Protein AF-W8SJX7-F1 (afdb_monomer)

Solvent-accessible surface area (backbone atoms only — not comparable to full-atom values): 22169 Å² total; per-residue (Å²): 71,55,39,40,29,27,50,56,78,42,84,43,77,44,69,67,68,64,82,43,27,40,39,55,44,33,42,70,76,67,58,48,64,64,54,30,85,78,72,52,66,67,67,39,25,18,26,24,28,29,40,32,47,98,92,46,72,41,37,31,38,23,51,32,32,37,49,69,76,41,50,79,25,23,38,34,44,48,84,43,57,37,46,99,88,64,49,67,37,58,47,58,51,25,29,60,78,42,55,39,57,75,88,51,68,41,43,35,8,45,48,27,36,48,48,37,29,46,72,68,73,54,79,61,54,72,55,60,43,56,22,42,57,71,92,76,69,75,55,59,30,40,53,53,9,50,61,69,25,58,82,51,82,74,61,72,79,79,69,56,57,71,80,78,74,86,85,76,86,88,61,70,62,65,50,63,31,58,34,62,66,56,39,35,56,52,40,69,77,39,76,85,42,48,79,35,61,36,27,69,66,63,30,38,38,40,67,71,60,69,46,87,79,76,55,47,34,40,45,81,57,21,58,78,30,40,50,74,53,70,61,84,57,39,34,32,38,17,38,60,22,24,41,44,59,51,26,63,72,32,35,90,78,39,50,36,54,20,56,48,43,70,33,46,41,22,46,32,48,19,65,37,30,16,53,36,50,56,54,71,64,62,52,64,44,39,63,61,57,23,44,40,57,21,58,65,41,44,82,44,86,85,73,68,67,63,96,87,58,78,88,79,86,69,61,26,40,38,37,71,51,83,82,85,88,83,93,84,82,89,84,87,85,92,71,93,74,78,78,85,77,68,62,58,58,61,49,46,47,76,43,45,98,43,86,61,46,51,71,38,61,30,28,40,13,32,23,40,42,52,99,46,92,75,68,51,84,68,35,71,30,61,16,50,64,79,83,73,77,83,79,74,78,73,134

Nearest PDB structures (foldseek):
  2w54-assembly1_A  TM=8.950E-01  e=9.642E-43  Rhodobacter capsulatus
  1jro-assembly2_E  TM=8.907E-01  e=4.229E-42  Rhodobacter capsulatus
  4ytz-assembly1_A  TM=7.998E-01  e=1.360E-24  Rattus norvegicus
  2e3t-assembly1_B  TM=8.222E-01  e=1.568E-23  Rattus norvegicus
  5y6q-assembly1_A  TM=9.077E-01  e=1.324E-15  Methylobacillus sp. KY4400

Structure (mmCIF, N/CA/C/O backbone):
data_AF-W8SJX7-F1
#
_entry.id   AF-W8SJX7-F1
#
loop_
_atom_site.group_PDB
_atom_site.id
_atom_site.type_symbol
_atom_site.label_atom_id
_atom_site.label_alt_id
_atom_site.label_comp_id
_atom_site.label_asym_id
_atom_site.label_entity_id
_atom_site.label_seq_id
_atom_site.pdbx_PDB_ins_code
_atom_site.Cartn_x
_atom_site.Cartn_y
_atom_site.Cartn_z
_atom_site.occupancy
_atom_site.B_iso_or_equiv
_atom_site.auth_seq_id
_atom_site.auth_comp_id
_atom_site.auth_asym_id
_atom_site.auth_atom_id
_atom_site.pdbx_PDB_model_num
ATOM 1 N N . MET A 1 1 ? 12.102 20.711 -1.250 1.00 72.06 1 MET A N 1
ATOM 2 C CA . MET A 1 1 ? 11.042 20.129 -2.098 1.00 72.06 1 MET A CA 1
ATOM 3 C C . MET A 1 1 ? 9.835 19.924 -1.242 1.00 72.06 1 MET A C 1
ATOM 5 O O . MET A 1 1 ? 9.905 19.142 -0.310 1.00 72.06 1 MET A O 1
ATOM 9 N N . ALA A 1 2 ? 8.751 20.601 -1.575 1.00 80.88 2 ALA A N 1
ATOM 10 C CA . ALA A 1 2 ? 7.499 20.459 -0.870 1.00 80.88 2 ALA A CA 1
ATOM 11 C C . ALA A 1 2 ? 6.630 19.382 -1.533 1.00 80.88 2 ALA A C 1
ATOM 13 O O . ALA A 1 2 ? 6.118 19.603 -2.627 1.00 80.88 2 ALA A O 1
ATOM 14 N N . ILE A 1 3 ? 6.426 18.243 -0.874 1.00 86.50 3 ILE A N 1
ATOM 15 C CA . ILE A 1 3 ? 5.312 17.350 -1.226 1.00 86.50 3 ILE A CA 1
ATOM 16 C C . ILE A 1 3 ? 4.034 17.845 -0.565 1.00 86.50 3 ILE A C 1
ATOM 18 O O . ILE A 1 3 ? 4.082 18.450 0.514 1.00 86.50 3 ILE A O 1
ATOM 22 N N . ARG A 1 4 ? 2.887 17.564 -1.185 1.00 88.44 4 ARG A N 1
ATOM 23 C CA . ARG A 1 4 ? 1.586 17.956 -0.642 1.00 88.44 4 ARG A CA 1
ATOM 24 C C . ARG A 1 4 ? 0.653 16.767 -0.546 1.00 88.44 4 ARG A C 1
ATOM 26 O O . ARG A 1 4 ? 0.416 16.077 -1.530 1.00 88.44 4 ARG A O 1
ATOM 33 N N . PHE A 1 5 ? 0.097 16.546 0.634 1.00 92.25 5 PHE A N 1
ATOM 34 C CA . PHE A 1 5 ? -0.873 15.484 0.883 1.00 92.25 5 PHE A CA 1
ATOM 35 C C . PHE A 1 5 ? -1.780 15.874 2.050 1.00 92.25 5 PHE A C 1
ATOM 37 O O . PHE A 1 5 ? -1.448 16.784 2.810 1.00 92.25 5 PHE A O 1
ATOM 44 N N . LEU A 1 6 ? -2.926 15.215 2.199 1.00 93.94 6 LEU A N 1
ATOM 45 C CA . LEU A 1 6 ? -3.743 15.359 3.407 1.00 93.94 6 LEU A CA 1
ATOM 46 C C . LEU A 1 6 ? -3.305 14.343 4.451 1.00 93.94 6 LEU A C 1
ATOM 48 O O . LEU A 1 6 ? -3.105 13.176 4.129 1.00 93.94 6 LEU A O 1
ATOM 52 N N . LEU A 1 7 ? -3.212 14.762 5.703 1.00 95.81 7 LEU A N 1
ATOM 53 C CA . LEU A 1 7 ? -2.974 13.900 6.849 1.00 95.81 7 LEU A CA 1
ATOM 54 C C . LEU A 1 7 ? -4.151 14.035 7.806 1.00 95.81 7 LEU A C 1
ATOM 56 O O . LEU A 1 7 ? -4.327 15.090 8.405 1.00 95.81 7 LEU A O 1
ATOM 60 N N . ASN A 1 8 ? -4.946 12.974 7.949 1.00 95.56 8 ASN A N 1
ATOM 61 C CA . ASN A 1 8 ? -6.146 12.963 8.792 1.00 95.56 8 ASN A CA 1
ATOM 62 C C . ASN A 1 8 ? -7.099 14.142 8.483 1.00 95.56 8 ASN A C 1
ATOM 64 O O . ASN A 1 8 ? -7.628 14.769 9.393 1.00 95.56 8 ASN A O 1
ATOM 68 N N . GLY A 1 9 ? -7.268 14.467 7.195 1.00 90.81 9 GLY A N 1
ATOM 69 C CA . GLY A 1 9 ? -8.082 15.594 6.719 1.00 90.81 9 GLY A CA 1
ATOM 70 C C . GLY A 1 9 ? -7.360 16.948 6.662 1.00 90.81 9 GLY A C 1
ATOM 71 O O . GLY A 1 9 ? -7.859 17.875 6.030 1.00 90.81 9 GLY A O 1
ATOM 72 N N . GLU A 1 10 ? -6.165 17.080 7.245 1.00 91.25 10 GLU A N 1
ATOM 73 C CA . GLU A 1 10 ? -5.415 18.341 7.263 1.00 91.25 10 GLU A CA 1
ATOM 74 C C . GLU A 1 10 ? -4.350 18.406 6.165 1.00 91.25 10 GLU A C 1
ATOM 76 O O . GLU A 1 10 ? -3.496 17.523 6.054 1.00 91.25 10 GLU A O 1
ATOM 81 N N . ALA A 1 11 ? -4.327 19.493 5.393 1.00 91.38 11 ALA A N 1
ATOM 82 C CA . ALA A 1 11 ? -3.319 19.699 4.358 1.00 91.38 11 ALA A CA 1
ATOM 83 C C . ALA A 1 11 ? -1.905 19.833 4.944 1.00 91.38 11 ALA A C 1
ATOM 85 O O . ALA A 1 11 ? -1.652 20.654 5.823 1.00 91.38 11 ALA A O 1
ATOM 86 N N . GLN A 1 12 ? -0.974 19.049 4.406 1.00 91.31 12 GLN A N 1
ATOM 87 C CA . GLN A 1 12 ? 0.440 19.080 4.750 1.00 91.31 12 GLN A CA 1
ATOM 88 C C . GLN A 1 12 ? 1.260 19.562 3.559 1.00 91.31 12 GLN A C 1
ATOM 90 O O . GLN A 1 12 ? 1.002 19.194 2.412 1.00 91.31 12 GLN A O 1
ATOM 95 N N . VAL A 1 13 ? 2.283 20.358 3.858 1.00 90.94 13 VAL A N 1
ATOM 96 C CA . VAL A 1 13 ? 3.345 20.740 2.929 1.00 90.94 13 VAL A CA 1
ATOM 97 C C . VAL A 1 13 ? 4.654 20.339 3.593 1.00 90.94 13 VAL A C 1
ATOM 99 O O . VAL A 1 13 ? 4.975 20.851 4.664 1.00 90.94 13 VAL A O 1
ATOM 102 N N . VAL A 1 14 ? 5.369 19.376 3.015 1.00 90.12 14 VAL A N 1
ATOM 103 C CA . VAL A 1 14 ? 6.521 18.751 3.680 1.00 90.12 14 VAL A CA 1
ATOM 104 C C . VAL A 1 14 ? 7.765 18.891 2.835 1.00 90.12 14 VAL A C 1
ATOM 106 O O . VAL A 1 14 ? 7.785 18.423 1.701 1.00 90.12 14 VAL A O 1
ATOM 109 N N . GLU A 1 15 ? 8.807 19.467 3.431 1.00 89.94 15 GLU A N 1
ATOM 110 C CA . GLU A 1 15 ? 10.160 19.433 2.893 1.00 89.94 15 GLU A CA 1
ATOM 111 C C . GLU A 1 15 ? 11.026 18.469 3.692 1.00 89.94 15 GLU A C 1
ATOM 113 O O . GLU A 1 15 ? 11.246 18.661 4.886 1.00 89.94 15 GLU A O 1
ATOM 118 N N . ALA A 1 16 ? 11.485 17.407 3.035 1.00 87.44 16 ALA A N 1
ATOM 119 C CA . ALA A 1 16 ? 12.300 16.365 3.641 1.00 87.44 16 ALA A CA 1
ATOM 120 C C . ALA A 1 16 ? 13.206 15.715 2.590 1.00 87.44 16 ALA A C 1
ATOM 122 O O . ALA A 1 16 ? 12.997 15.881 1.385 1.00 87.44 16 ALA A O 1
ATOM 123 N N . ASP A 1 17 ? 14.199 14.962 3.059 1.00 91.25 17 ASP A N 1
ATOM 124 C CA . ASP A 1 17 ? 14.983 14.081 2.199 1.00 91.25 17 ASP A CA 1
ATOM 125 C C . ASP A 1 17 ? 14.057 13.059 1.501 1.00 91.25 17 ASP A C 1
ATOM 127 O O . ASP A 1 17 ? 13.131 12.536 2.136 1.00 91.25 17 ASP A O 1
ATOM 131 N N . PRO A 1 18 ? 14.260 12.775 0.199 1.00 91.12 18 PRO A N 1
ATOM 132 C CA . PRO A 1 18 ? 13.377 11.906 -0.577 1.00 91.12 18 PRO A CA 1
ATOM 133 C C . PRO A 1 18 ? 13.274 10.472 -0.050 1.00 91.12 18 PRO A C 1
ATOM 135 O O . PRO A 1 18 ? 12.307 9.784 -0.376 1.00 91.12 18 PRO A O 1
ATOM 138 N N . THR A 1 19 ? 14.250 10.015 0.734 1.00 94.44 19 THR A N 1
ATOM 139 C CA . THR A 1 19 ? 14.293 8.664 1.301 1.00 94.44 19 THR A CA 1
ATOM 140 C C . THR A 1 19 ? 13.766 8.600 2.736 1.00 94.44 19 THR A C 1
ATOM 142 O O . THR A 1 19 ? 13.743 7.524 3.332 1.00 94.44 19 THR A O 1
ATOM 145 N N . VAL A 1 20 ? 13.260 9.709 3.293 1.00 95.81 20 VAL A N 1
ATOM 146 C CA . VAL A 1 20 ? 12.540 9.679 4.573 1.00 95.81 20 VAL A CA 1
ATOM 147 C C . VAL A 1 20 ? 11.251 8.879 4.421 1.00 95.81 20 VAL A C 1
ATOM 149 O O . VAL A 1 20 ? 10.408 9.145 3.552 1.00 95.81 20 VAL A O 1
ATOM 152 N N . THR A 1 21 ? 11.093 7.885 5.294 1.00 98.19 21 THR A N 1
ATOM 153 C CA . THR A 1 21 ? 9.882 7.071 5.357 1.00 98.19 21 THR A CA 1
ATOM 154 C C . THR A 1 21 ? 8.745 7.860 6.004 1.00 98.19 21 THR A C 1
ATOM 156 O O . THR A 1 21 ? 8.952 8.717 6.868 1.00 98.19 21 THR A O 1
ATOM 159 N N . LEU A 1 22 ? 7.506 7.556 5.615 1.00 98.56 22 LEU A N 1
ATOM 160 C CA . LEU A 1 22 ? 6.323 8.136 6.240 1.00 98.56 22 LEU A CA 1
ATOM 161 C C . LEU A 1 22 ? 6.297 7.828 7.742 1.00 98.56 22 LEU A C 1
ATOM 163 O O . LEU A 1 22 ? 5.891 8.678 8.529 1.00 98.56 22 LEU A O 1
ATOM 167 N N . LEU A 1 23 ? 6.726 6.629 8.147 1.00 98.75 23 LEU A N 1
ATOM 168 C CA . LEU A 1 23 ? 6.746 6.238 9.554 1.00 98.75 23 LEU A CA 1
ATOM 169 C C . LEU A 1 23 ? 7.645 7.153 10.391 1.00 98.75 23 LEU A C 1
ATOM 171 O O . LEU A 1 23 ? 7.191 7.653 11.424 1.00 98.75 23 LEU A O 1
ATOM 175 N N . ASP A 1 24 ? 8.876 7.389 9.938 1.00 98.19 24 ASP A N 1
ATOM 176 C CA . ASP A 1 24 ? 9.831 8.240 10.653 1.00 98.19 24 ASP A CA 1
ATOM 177 C C . ASP A 1 24 ? 9.304 9.672 10.717 1.00 98.19 24 ASP A C 1
ATOM 179 O O . ASP A 1 24 ? 9.226 10.270 11.789 1.00 98.19 24 ASP A O 1
ATOM 183 N N . TRP A 1 25 ? 8.803 10.196 9.595 1.00 98.31 25 TRP A N 1
ATOM 184 C CA . TRP A 1 25 ? 8.235 11.540 9.561 1.00 98.31 25 TRP A CA 1
ATOM 185 C C . TRP A 1 25 ? 7.030 11.711 10.502 1.00 98.31 25 TRP A C 1
ATOM 187 O O . TRP A 1 25 ? 6.960 12.691 11.251 1.00 98.31 25 TRP A O 1
ATOM 197 N N . LEU A 1 26 ? 6.098 10.750 10.527 1.00 98.62 26 LEU A N 1
ATOM 198 C CA . LEU A 1 26 ? 4.945 10.783 11.434 1.00 98.62 26 LEU A CA 1
ATOM 199 C C . LEU A 1 26 ? 5.388 10.825 12.900 1.00 98.62 26 LEU A C 1
ATOM 201 O O . LEU A 1 26 ? 4.872 11.615 13.692 1.00 98.62 26 LEU A O 1
ATOM 205 N N . ARG A 1 27 ? 6.350 9.980 13.274 1.00 98.38 27 ARG A N 1
ATOM 206 C CA . ARG A 1 27 ? 6.740 9.778 14.674 1.00 98.38 27 ARG A CA 1
ATOM 207 C C . ARG A 1 27 ? 7.705 10.841 15.183 1.00 98.38 27 ARG A C 1
ATOM 209 O O . ARG A 1 27 ? 7.587 11.269 16.333 1.00 98.38 27 ARG A O 1
ATOM 216 N N . GLU A 1 28 ? 8.650 11.257 14.353 1.00 97.06 28 GLU A N 1
ATOM 217 C CA . GLU A 1 28 ? 9.741 12.146 14.742 1.00 97.06 28 GLU A CA 1
ATOM 218 C C . GLU A 1 28 ? 9.395 13.608 14.481 1.00 97.06 28 GLU A C 1
ATOM 220 O O . GLU A 1 28 ? 9.472 14.421 15.404 1.00 97.06 28 GLU A O 1
ATOM 225 N N . ALA A 1 29 ? 8.948 13.931 13.264 1.00 95.31 29 ALA A N 1
ATOM 226 C CA . ALA A 1 29 ? 8.649 15.304 12.871 1.00 95.31 29 ALA A CA 1
ATOM 227 C C . ALA A 1 29 ? 7.245 15.743 13.315 1.00 95.31 29 ALA A C 1
ATOM 229 O O . ALA A 1 29 ? 7.087 16.824 13.880 1.00 95.31 29 ALA A O 1
ATOM 230 N N . ARG A 1 30 ? 6.217 14.907 13.105 1.00 96.56 30 ARG A N 1
ATOM 231 C CA . ARG A 1 30 ? 4.823 15.239 13.473 1.00 96.56 30 ARG A CA 1
ATOM 232 C C . ARG A 1 30 ? 4.422 14.836 14.882 1.00 96.56 30 ARG A C 1
ATOM 234 O O . ARG A 1 30 ? 3.396 15.304 15.364 1.00 96.56 30 ARG A O 1
ATOM 241 N N . ARG A 1 31 ? 5.203 13.973 15.538 1.00 97.56 31 ARG A N 1
ATOM 242 C CA . ARG A 1 31 ? 4.884 13.405 16.860 1.00 97.56 31 ARG A CA 1
ATOM 243 C C . ARG A 1 31 ? 3.518 12.695 16.914 1.00 97.56 31 ARG A C 1
ATOM 245 O O . ARG A 1 31 ? 2.950 12.527 17.992 1.00 97.56 31 ARG A O 1
ATOM 252 N N . LEU A 1 32 ? 3.027 12.199 15.777 1.00 98.12 32 LEU A N 1
ATOM 253 C CA . LEU A 1 32 ? 1.882 11.291 15.692 1.00 98.12 32 LEU A CA 1
ATOM 254 C C . LEU A 1 32 ? 2.357 9.873 16.010 1.00 98.12 32 LEU A C 1
ATOM 256 O O . LEU A 1 32 ? 2.821 9.111 15.160 1.00 98.12 32 LEU A O 1
ATOM 260 N N . THR A 1 33 ? 2.346 9.555 17.302 1.00 97.88 33 THR A N 1
ATOM 261 C CA . THR A 1 33 ? 2.999 8.353 17.835 1.00 97.88 33 THR A CA 1
ATOM 262 C C . THR A 1 33 ? 2.126 7.101 17.801 1.00 97.88 33 THR A C 1
ATOM 264 O O . THR A 1 33 ? 2.595 6.040 18.227 1.00 97.88 33 THR A O 1
ATOM 267 N N . GLY A 1 34 ? 0.879 7.182 17.330 1.00 98.50 34 GLY A N 1
ATOM 268 C CA . GLY A 1 34 ? -0.064 6.069 17.247 1.00 98.50 34 GLY A CA 1
ATOM 269 C C . GLY A 1 34 ? 0.353 5.016 16.225 1.00 98.50 34 GLY A C 1
ATOM 270 O O . GLY A 1 34 ? 0.258 3.825 16.519 1.00 98.50 34 GLY A O 1
ATOM 271 N N . THR A 1 35 ? 0.913 5.431 15.088 1.00 98.75 35 THR A N 1
ATOM 272 C CA . THR A 1 35 ? 1.522 4.515 14.108 1.00 98.75 35 THR A CA 1
ATOM 273 C C . THR A 1 35 ? 2.825 3.936 14.680 1.00 98.75 35 THR A C 1
ATOM 275 O O . THR A 1 35 ? 3.712 4.678 15.123 1.00 98.75 35 THR A O 1
ATOM 278 N N . LYS A 1 36 ? 2.940 2.600 14.738 1.00 98.62 36 LYS A N 1
ATOM 279 C CA . LYS A 1 36 ? 4.013 1.919 15.482 1.00 98.62 36 LYS A CA 1
ATOM 280 C C . LYS A 1 36 ? 5.050 1.280 14.571 1.00 98.62 36 LYS A C 1
ATOM 282 O O . LYS A 1 36 ? 4.724 0.659 13.566 1.00 98.62 36 LYS A O 1
ATOM 287 N N . GLU A 1 37 ? 6.303 1.345 14.998 1.00 98.69 37 GLU A N 1
ATOM 288 C CA . GLU A 1 37 ? 7.378 0.552 14.417 1.00 98.69 37 GLU A CA 1
ATOM 289 C C . GLU A 1 37 ? 7.499 -0.781 15.157 1.00 98.69 37 GLU A C 1
ATOM 291 O O . GLU A 1 37 ? 7.850 -0.805 16.332 1.00 98.69 37 GLU A O 1
ATOM 296 N N . GLY A 1 38 ? 7.189 -1.894 14.489 1.00 98.25 38 GLY A N 1
ATOM 297 C CA . GLY A 1 38 ? 7.387 -3.235 15.059 1.00 98.25 38 GLY A CA 1
ATOM 298 C C . GLY A 1 38 ? 8.499 -4.053 14.400 1.00 98.25 38 GLY A C 1
ATOM 299 O O . GLY A 1 38 ? 9.006 -4.983 15.014 1.00 98.25 38 GLY A O 1
ATOM 300 N N . CYS A 1 39 ? 8.847 -3.743 13.149 1.00 98.12 39 CYS A N 1
ATOM 301 C CA . CYS A 1 39 ? 9.861 -4.479 12.384 1.00 98.12 39 CYS A CA 1
ATOM 302 C C . CYS A 1 39 ? 10.678 -3.579 11.452 1.00 98.12 39 CYS A C 1
ATOM 304 O O . CYS A 1 39 ? 11.864 -3.827 11.284 1.00 98.12 39 CYS A O 1
ATOM 306 N N . ASN A 1 40 ? 10.067 -2.535 10.876 1.00 98.31 40 ASN A N 1
ATOM 307 C CA . ASN A 1 40 ? 10.686 -1.647 9.885 1.00 98.31 40 ASN A CA 1
ATOM 308 C C . ASN A 1 40 ? 11.105 -2.358 8.576 1.00 98.31 40 ASN A C 1
ATOM 310 O O . ASN A 1 40 ? 12.102 -2.020 7.944 1.00 98.31 40 ASN A O 1
ATOM 314 N N . GLU A 1 41 ? 10.353 -3.396 8.191 1.00 98.12 41 GLU A N 1
ATOM 315 C CA . GLU A 1 41 ? 10.614 -4.196 6.980 1.00 98.12 41 GLU A CA 1
ATOM 316 C C . GLU A 1 41 ? 9.350 -4.625 6.214 1.00 98.12 41 GLU A C 1
ATOM 318 O O . GLU A 1 41 ? 9.422 -5.393 5.265 1.00 98.12 41 GLU A O 1
ATOM 323 N N . GLY A 1 42 ? 8.174 -4.120 6.601 1.00 97.50 42 GLY A N 1
ATOM 324 C CA . GLY A 1 42 ? 6.909 -4.391 5.904 1.00 97.50 42 GLY A CA 1
ATOM 325 C C . GLY A 1 42 ? 6.165 -5.666 6.327 1.00 97.50 42 GLY A C 1
ATOM 326 O O . GLY A 1 42 ? 5.028 -5.857 5.899 1.00 97.50 42 GLY A O 1
ATOM 327 N N . ASP A 1 43 ? 6.738 -6.486 7.209 1.00 97.06 43 ASP A N 1
ATOM 328 C CA . ASP A 1 43 ? 6.166 -7.793 7.563 1.00 97.06 43 ASP A CA 1
ATOM 329 C C . ASP A 1 43 ? 5.055 -7.743 8.620 1.00 97.06 43 ASP A C 1
ATOM 331 O O . ASP A 1 43 ? 4.109 -8.525 8.564 1.00 97.06 43 ASP A O 1
ATOM 335 N N . CYS A 1 44 ? 5.165 -6.871 9.630 1.00 98.31 44 CYS A N 1
ATOM 336 C CA . CYS A 1 44 ? 4.318 -6.988 10.825 1.00 98.31 44 CYS A CA 1
ATOM 337 C C . CYS A 1 44 ? 3.021 -6.166 10.810 1.00 98.31 44 CYS A C 1
ATOM 339 O O . CYS A 1 44 ? 2.170 -6.377 11.676 1.00 98.31 44 CYS A O 1
ATOM 341 N N . GLY A 1 45 ? 2.898 -5.184 9.910 1.00 98.69 45 GLY A N 1
ATOM 342 C CA . GLY A 1 45 ? 1.715 -4.319 9.792 1.00 98.69 45 GLY A CA 1
ATOM 343 C C . GLY A 1 45 ? 1.428 -3.415 10.998 1.00 98.69 45 GLY A C 1
ATOM 344 O O . GLY A 1 45 ? 0.384 -2.778 11.051 1.00 98.69 45 GLY A O 1
ATOM 345 N N . ALA A 1 46 ? 2.327 -3.304 11.982 1.00 98.81 46 ALA A N 1
ATOM 346 C CA . ALA A 1 46 ? 2.139 -2.384 13.115 1.00 98.81 46 ALA A CA 1
ATOM 347 C C . ALA A 1 46 ? 2.107 -0.900 12.682 1.00 98.81 46 ALA A C 1
ATOM 349 O O . ALA A 1 46 ? 1.544 -0.052 13.376 1.00 98.81 46 ALA A O 1
ATOM 350 N N . CYS A 1 47 ? 2.689 -0.611 11.514 1.00 98.88 47 CYS A N 1
ATOM 351 C CA . CYS A 1 47 ? 2.762 0.711 10.901 1.00 98.88 47 CYS A CA 1
ATOM 352 C C . CYS A 1 47 ? 1.712 0.931 9.800 1.00 98.88 47 CYS A C 1
ATOM 354 O O . CYS A 1 47 ? 1.915 1.791 8.941 1.00 98.88 47 CYS A O 1
ATOM 356 N N . THR A 1 48 ? 0.640 0.129 9.753 1.00 98.94 48 THR A N 1
ATOM 357 C CA . THR A 1 48 ? -0.356 0.275 8.688 1.00 98.94 48 THR A CA 1
ATOM 358 C C . THR A 1 48 ? -1.033 1.645 8.740 1.00 98.94 48 THR A C 1
ATOM 360 O O . THR A 1 48 ? -1.532 2.064 9.783 1.00 98.94 48 THR A O 1
ATOM 363 N N . VAL A 1 49 ? -1.065 2.307 7.586 1.00 98.94 49 VAL A N 1
ATOM 364 C CA . VAL A 1 49 ? -1.785 3.554 7.308 1.00 98.94 49 VAL A CA 1
ATOM 365 C C . VAL A 1 49 ? -2.764 3.324 6.154 1.00 98.94 49 VAL A C 1
ATOM 367 O O . VAL A 1 49 ? -2.542 2.443 5.319 1.00 98.94 49 VAL A O 1
ATOM 370 N N . MET A 1 50 ? -3.840 4.105 6.089 1.00 98.69 50 MET A N 1
ATOM 371 C CA . MET A 1 50 ? -4.731 4.143 4.930 1.00 98.69 50 MET A CA 1
ATOM 372 C C . MET A 1 50 ? -4.253 5.252 3.998 1.00 98.69 50 MET A C 1
ATOM 374 O O . MET A 1 50 ? -4.059 6.382 4.439 1.00 98.69 50 MET A O 1
ATOM 378 N N . VAL A 1 51 ? -4.057 4.935 2.721 1.00 97.94 51 VAL A N 1
ATOM 379 C CA . VAL A 1 51 ? -3.716 5.909 1.684 1.00 97.94 51 VAL A CA 1
ATOM 380 C C . VAL A 1 51 ? -4.796 5.902 0.620 1.00 97.94 51 VAL A C 1
ATOM 382 O O . VAL A 1 51 ? -5.128 4.851 0.075 1.00 97.94 51 VAL A O 1
ATOM 385 N N . THR A 1 52 ? -5.308 7.083 0.308 1.00 95.50 52 THR A N 1
ATOM 386 C CA . THR A 1 52 ? -6.406 7.286 -0.630 1.00 95.50 52 THR A CA 1
ATOM 387 C C . THR A 1 52 ? -5.932 8.156 -1.787 1.00 95.50 52 THR A C 1
ATOM 389 O O . THR A 1 52 ? -5.324 9.210 -1.591 1.00 95.50 52 THR A O 1
ATOM 392 N N . ASP A 1 53 ? -6.193 7.702 -3.010 1.00 91.69 53 ASP A N 1
ATOM 393 C CA . ASP A 1 53 ? -6.025 8.481 -4.236 1.00 91.69 53 ASP A CA 1
ATOM 394 C C . ASP A 1 53 ? -7.200 8.237 -5.193 1.00 91.69 53 ASP A C 1
ATOM 396 O O . ASP A 1 53 ? -8.200 7.642 -4.806 1.00 91.69 53 ASP A O 1
ATOM 400 N N . GLN A 1 54 ? -7.097 8.688 -6.445 1.00 86.69 54 GLN A N 1
ATOM 401 C CA . GLN A 1 54 ? -8.165 8.543 -7.445 1.00 86.69 54 GLN A CA 1
ATOM 402 C C . GLN A 1 54 ? -8.605 7.083 -7.683 1.00 86.69 54 GLN A C 1
ATOM 404 O O . GLN A 1 54 ? -9.704 6.854 -8.177 1.00 86.69 54 GLN A O 1
ATOM 409 N N . GLY A 1 55 ? -7.770 6.094 -7.335 1.00 87.94 55 GLY A N 1
ATOM 410 C CA . GLY A 1 55 ? -8.112 4.671 -7.402 1.00 87.94 55 GLY A CA 1
ATOM 411 C C . GLY A 1 55 ? -8.844 4.133 -6.166 1.00 87.94 55 GLY A C 1
ATOM 412 O O . GLY A 1 55 ? -9.195 2.956 -6.142 1.00 87.94 55 GLY A O 1
ATOM 413 N N . GLY A 1 56 ? -9.069 4.962 -5.144 1.00 92.56 56 GLY A N 1
ATOM 414 C CA . GLY A 1 56 ? -9.698 4.592 -3.878 1.00 92.56 56 GLY A CA 1
ATOM 415 C C . GLY A 1 56 ? -8.710 4.413 -2.721 1.00 92.56 56 GLY A C 1
ATOM 416 O O . GLY A 1 56 ? -7.504 4.651 -2.841 1.00 92.56 56 GLY A O 1
ATOM 417 N N . ALA A 1 57 ? -9.249 4.012 -1.569 1.00 95.75 57 ALA A N 1
ATOM 418 C CA . ALA A 1 57 ? -8.497 3.825 -0.334 1.00 95.75 57 ALA A CA 1
ATOM 419 C C . ALA A 1 57 ? -7.820 2.450 -0.279 1.00 95.75 57 ALA A C 1
ATOM 421 O O . ALA A 1 57 ? -8.420 1.424 -0.604 1.00 95.75 57 ALA A O 1
ATOM 422 N N . ARG A 1 58 ? -6.571 2.405 0.189 1.00 97.69 58 ARG A N 1
ATOM 423 C CA . ARG A 1 58 ? -5.810 1.163 0.369 1.00 97.69 58 ARG A CA 1
ATOM 424 C C . ARG A 1 58 ? -4.907 1.211 1.593 1.00 97.69 58 ARG A C 1
ATOM 426 O O . ARG A 1 58 ? -4.320 2.240 1.912 1.00 97.69 58 ARG A O 1
ATOM 433 N N . ALA A 1 59 ? -4.777 0.073 2.265 1.00 98.62 59 ALA A N 1
ATOM 434 C CA . ALA A 1 59 ? -3.897 -0.074 3.414 1.00 98.62 59 ALA A CA 1
ATOM 435 C C . ALA A 1 59 ? -2.459 -0.265 2.920 1.00 98.62 59 ALA A C 1
ATOM 437 O O . ALA A 1 59 ? -2.239 -1.081 2.023 1.00 98.62 59 ALA A O 1
ATOM 438 N N . LEU A 1 60 ? -1.501 0.463 3.498 1.00 98.81 60 LEU A N 1
ATOM 439 C CA . LEU A 1 60 ? -0.071 0.424 3.168 1.00 98.81 60 LEU A CA 1
ATOM 440 C C . LEU A 1 60 ? 0.786 0.408 4.440 1.00 98.81 60 LEU A C 1
ATOM 442 O O . LEU A 1 60 ? 0.344 0.833 5.505 1.00 98.81 60 LEU A O 1
ATOM 446 N N . ASN A 1 61 ? 2.030 -0.058 4.330 1.00 98.88 61 ASN A N 1
ATOM 447 C CA . ASN A 1 61 ? 2.996 -0.039 5.430 1.00 98.88 61 ASN A CA 1
ATOM 448 C C . ASN A 1 61 ? 3.816 1.258 5.403 1.00 98.88 61 ASN A C 1
ATOM 450 O O . ASN A 1 61 ? 4.608 1.459 4.485 1.00 98.88 61 ASN A O 1
ATOM 454 N N . ALA A 1 62 ? 3.681 2.108 6.425 1.00 98.81 62 ALA A N 1
ATOM 455 C CA . ALA A 1 62 ? 4.368 3.402 6.464 1.00 98.81 62 ALA A CA 1
ATOM 456 C C . ALA A 1 62 ? 5.905 3.299 6.541 1.00 98.81 62 ALA A C 1
ATOM 458 O O . ALA A 1 62 ? 6.595 4.233 6.146 1.00 98.81 62 ALA A O 1
ATOM 459 N N . CYS A 1 63 ? 6.452 2.181 7.035 1.00 98.62 63 CYS A N 1
ATOM 460 C CA . CYS A 1 63 ? 7.900 1.998 7.208 1.00 98.62 63 CYS A CA 1
ATOM 461 C C . CYS A 1 63 ? 8.678 1.808 5.898 1.00 98.62 63 CYS A C 1
ATOM 463 O O . CYS A 1 63 ? 9.888 1.947 5.875 1.00 98.62 63 CYS A O 1
ATOM 465 N N . ILE A 1 64 ? 7.994 1.450 4.813 1.00 97.81 64 ILE A N 1
ATOM 466 C CA . ILE A 1 64 ? 8.590 1.226 3.483 1.00 97.81 64 ILE A CA 1
ATOM 467 C C . ILE A 1 64 ? 7.895 2.088 2.422 1.00 97.81 64 ILE A C 1
ATOM 469 O O . ILE A 1 64 ? 7.904 1.765 1.238 1.00 97.81 64 ILE A O 1
ATOM 473 N N . LEU A 1 65 ? 7.255 3.171 2.867 1.00 97.62 65 LEU A N 1
ATOM 474 C CA . LEU A 1 65 ? 6.580 4.152 2.033 1.00 97.62 65 LEU A CA 1
ATOM 475 C C . LEU A 1 65 ? 7.312 5.478 2.192 1.00 97.62 65 LEU A C 1
ATOM 477 O O . LEU A 1 65 ? 7.335 6.036 3.287 1.00 97.62 65 LEU A O 1
ATOM 481 N N . PHE A 1 66 ? 7.917 5.974 1.122 1.00 97.62 66 PHE A N 1
ATOM 482 C CA . PHE A 1 66 ? 8.645 7.236 1.151 1.00 97.62 66 PHE A CA 1
ATOM 483 C C . PHE A 1 66 ? 7.707 8.419 0.946 1.00 97.62 66 PHE A C 1
ATOM 485 O O . PHE A 1 66 ? 6.719 8.329 0.211 1.00 97.62 66 PHE A O 1
ATOM 492 N N . LEU A 1 67 ? 8.048 9.548 1.562 1.00 95.44 67 LEU A N 1
ATOM 493 C CA . LEU A 1 67 ? 7.269 10.782 1.489 1.00 95.44 67 LEU A CA 1
ATOM 494 C C . LEU A 1 67 ? 6.894 11.187 0.040 1.00 95.44 67 LEU A C 1
ATOM 496 O O . LEU A 1 67 ? 5.706 11.408 -0.205 1.00 95.44 67 LEU A O 1
ATOM 500 N N . PRO A 1 68 ? 7.803 11.190 -0.961 1.00 94.00 68 PRO A N 1
ATOM 501 C CA . PRO A 1 68 ? 7.462 11.524 -2.352 1.00 94.00 68 PRO A CA 1
ATOM 502 C C . PRO A 1 68 ? 6.349 10.677 -2.981 1.00 94.00 68 PRO A C 1
ATOM 504 O O . PRO A 1 68 ? 5.663 11.131 -3.896 1.00 94.00 68 PRO A O 1
ATOM 507 N N . GLN A 1 69 ? 6.110 9.458 -2.486 1.00 95.06 69 GLN A N 1
ATOM 508 C CA . GLN A 1 69 ? 5.038 8.606 -3.003 1.00 95.06 69 GLN A CA 1
ATOM 509 C C . GLN A 1 69 ? 3.632 9.100 -2.612 1.00 95.06 69 GLN A C 1
ATOM 511 O O . GLN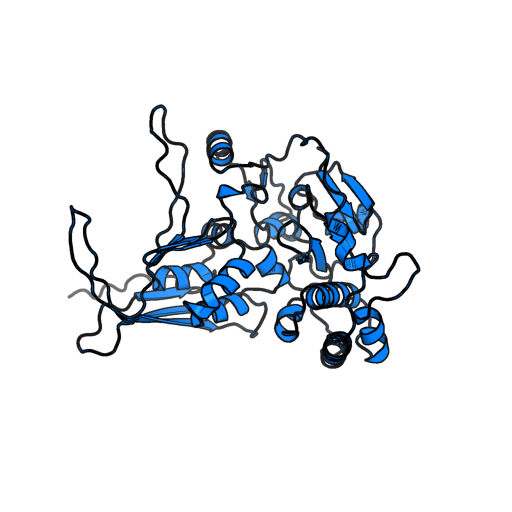 A 1 69 ? 2.644 8.647 -3.199 1.00 95.06 69 GLN A O 1
ATOM 516 N N . LEU A 1 70 ? 3.541 10.011 -1.638 1.00 94.50 70 LEU A N 1
ATOM 517 C CA . LEU A 1 70 ? 2.298 10.537 -1.070 1.00 94.50 70 LEU A CA 1
ATOM 518 C C . LEU A 1 70 ? 1.818 11.826 -1.729 1.00 94.50 70 LEU A C 1
ATOM 520 O O . LEU A 1 70 ? 0.704 12.258 -1.455 1.00 94.50 70 LEU A O 1
ATOM 524 N N . ASP A 1 71 ? 2.629 12.428 -2.596 1.00 91.25 71 ASP A N 1
ATOM 525 C CA . ASP A 1 71 ? 2.268 13.674 -3.257 1.00 91.25 71 ASP A CA 1
ATOM 526 C C . ASP A 1 71 ? 0.948 13.533 -4.045 1.00 91.25 71 ASP A C 1
ATOM 528 O O . ASP A 1 71 ? 0.780 12.619 -4.866 1.00 91.25 71 ASP A O 1
ATOM 532 N N . GLY A 1 72 ? -0.006 14.417 -3.740 1.00 89.12 72 GLY A N 1
ATOM 533 C CA . GLY A 1 72 ? -1.370 14.418 -4.269 1.00 89.12 72 GLY A CA 1
ATOM 534 C C . GLY A 1 72 ? -2.302 13.352 -3.680 1.00 89.12 72 GLY A C 1
ATOM 535 O O . GLY A 1 72 ? -3.298 13.013 -4.319 1.00 89.12 72 GLY A O 1
ATOM 536 N N . LYS A 1 73 ? -1.988 12.780 -2.511 1.00 92.94 73 LYS A N 1
ATOM 537 C CA . LYS A 1 73 ? -2.799 11.737 -1.852 1.00 92.94 73 LYS A CA 1
ATOM 538 C C . LYS A 1 73 ? -3.350 12.200 -0.507 1.00 92.94 73 LYS A C 1
ATOM 540 O O . LYS A 1 73 ? -2.966 13.243 0.016 1.00 92.94 73 LYS A O 1
ATOM 545 N N . ALA A 1 74 ? -4.226 11.392 0.075 1.00 95.38 74 ALA A N 1
ATOM 546 C CA . ALA A 1 74 ? -4.619 11.517 1.469 1.00 95.38 74 ALA A CA 1
ATOM 547 C C . ALA A 1 74 ? -4.120 10.318 2.278 1.00 95.38 74 ALA A C 1
ATOM 549 O O . ALA A 1 74 ? -4.123 9.186 1.798 1.00 95.38 74 ALA A O 1
ATOM 550 N N . VAL A 1 75 ? -3.681 10.580 3.502 1.00 97.56 75 VAL A N 1
ATOM 551 C CA . VAL A 1 75 ? -3.178 9.608 4.466 1.00 97.56 75 VAL A CA 1
ATOM 552 C C . VAL A 1 75 ? -4.023 9.709 5.723 1.00 97.56 75 VAL A C 1
ATOM 554 O O . VAL A 1 75 ? -4.113 10.775 6.330 1.00 97.56 75 VAL A O 1
ATOM 557 N N . ARG A 1 76 ? -4.590 8.585 6.153 1.00 97.81 76 ARG A N 1
ATOM 558 C CA . ARG A 1 76 ? -5.283 8.465 7.433 1.00 97.81 76 ARG A CA 1
ATOM 559 C C . ARG A 1 76 ? -4.537 7.475 8.326 1.00 97.81 76 ARG A C 1
ATOM 561 O O . ARG A 1 76 ? -4.331 6.311 7.970 1.00 97.81 76 ARG A O 1
ATOM 568 N N . THR A 1 77 ? -4.066 7.969 9.464 1.00 98.75 77 THR A N 1
ATOM 569 C CA . THR A 1 77 ? -3.400 7.187 10.513 1.00 98.75 77 THR A CA 1
ATOM 570 C C . THR A 1 77 ? -4.424 6.741 11.556 1.00 98.75 77 THR A C 1
ATOM 572 O O . THR A 1 77 ? -5.595 7.107 11.472 1.00 98.75 77 THR A O 1
ATOM 575 N N . VAL A 1 78 ? -4.009 5.956 12.558 1.00 98.75 78 VAL A N 1
ATOM 576 C CA . VAL A 1 78 ? -4.924 5.497 13.623 1.00 98.75 78 VAL A CA 1
ATOM 577 C C . VAL A 1 78 ? -5.605 6.663 14.354 1.00 98.75 78 VAL A C 1
ATOM 579 O O . VAL A 1 78 ? -6.768 6.558 14.733 1.00 98.75 78 VAL A O 1
ATOM 582 N N . GLU A 1 79 ? -4.894 7.779 14.515 1.00 98.12 79 GLU A N 1
ATOM 583 C CA . GLU A 1 79 ? -5.375 9.002 15.158 1.00 98.12 79 GLU A CA 1
ATOM 584 C C . GLU A 1 79 ? -6.507 9.671 14.369 1.00 98.12 79 GLU A C 1
ATOM 586 O O . GLU A 1 79 ? -7.324 10.363 14.962 1.00 98.12 79 GLU A O 1
ATOM 591 N N . GLY A 1 80 ? -6.576 9.439 13.055 1.00 97.25 80 GLY A N 1
ATOM 592 C CA . GLY A 1 80 ? -7.620 9.967 12.182 1.00 97.25 80 GLY A CA 1
ATOM 593 C C . GLY A 1 80 ? -8.761 8.993 11.901 1.00 97.25 80 GLY A C 1
ATOM 594 O O . GLY A 1 80 ? -9.555 9.270 11.014 1.00 97.25 80 GLY A O 1
ATOM 595 N N . ILE A 1 81 ? -8.848 7.831 12.559 1.00 98.25 81 ILE A N 1
ATOM 596 C CA . ILE A 1 81 ? -9.929 6.862 12.279 1.00 98.25 81 ILE A CA 1
ATOM 597 C C . ILE A 1 81 ? -11.254 7.271 12.938 1.00 98.25 81 ILE A C 1
ATOM 599 O O . ILE A 1 81 ? -12.317 7.098 12.338 1.00 98.25 81 ILE A O 1
ATOM 603 N N . ALA A 1 82 ? -11.194 7.820 14.152 1.00 97.88 82 ALA A N 1
ATOM 604 C CA . ALA A 1 82 ? -12.361 8.395 14.815 1.00 97.88 82 ALA A CA 1
ATOM 605 C C . ALA A 1 82 ? -12.798 9.703 14.131 1.00 97.88 82 ALA A C 1
ATOM 607 O O . ALA A 1 82 ? -11.987 10.387 13.502 1.00 97.88 82 ALA A O 1
ATOM 608 N N . GLY A 1 83 ? -14.082 10.038 14.263 1.00 95.06 83 GLY A N 1
ATOM 609 C CA . GLY A 1 83 ? -14.626 11.320 13.828 1.00 95.06 83 GLY A CA 1
ATOM 610 C C . GLY A 1 83 ? -14.047 12.487 14.633 1.00 95.06 83 GLY A C 1
ATOM 611 O O . GLY A 1 83 ? -13.552 12.310 15.748 1.00 95.06 83 GLY A O 1
ATOM 612 N N . ALA A 1 84 ? -14.121 13.700 14.080 1.00 92.25 84 ALA A N 1
ATOM 613 C CA . ALA A 1 84 ? -13.599 14.911 14.726 1.00 92.25 84 ALA A CA 1
ATOM 614 C C . ALA A 1 84 ? -14.292 15.244 16.065 1.00 92.25 84 ALA A C 1
ATOM 616 O O . ALA A 1 84 ? -13.714 15.915 16.916 1.00 92.25 84 ALA A O 1
ATOM 617 N N . ASP A 1 85 ? -15.518 14.755 16.262 1.00 94.69 85 ASP A N 1
ATOM 618 C CA . ASP A 1 85 ? -16.292 14.841 17.505 1.00 94.69 85 ASP A CA 1
ATOM 619 C C . ASP A 1 85 ? -15.896 13.777 18.551 1.00 94.69 85 ASP A C 1
ATOM 621 O O . ASP A 1 85 ? -16.455 13.742 19.646 1.00 94.69 85 ASP A O 1
ATOM 625 N N . GLY A 1 86 ? -14.934 12.909 18.225 1.00 95.88 86 GLY A N 1
ATOM 626 C CA . GLY A 1 86 ? -14.505 11.791 19.059 1.00 95.88 86 GLY A CA 1
ATOM 627 C C . GLY A 1 86 ? -15.343 10.523 18.888 1.00 95.88 86 GLY A C 1
ATOM 628 O O . GLY A 1 86 ? -15.062 9.528 19.559 1.00 95.88 86 GLY A O 1
ATOM 629 N N . THR A 1 87 ? -16.338 10.517 17.993 1.00 97.88 87 THR A N 1
ATOM 630 C CA . THR A 1 87 ? -17.125 9.317 17.702 1.00 97.88 87 THR A CA 1
ATOM 631 C C . THR A 1 87 ? -16.219 8.226 17.135 1.00 97.88 87 THR A C 1
ATOM 633 O O . THR A 1 87 ? -15.528 8.412 16.130 1.00 97.88 87 THR A O 1
ATOM 636 N N . LEU A 1 88 ? -16.217 7.061 17.787 1.00 98.56 88 LEU A N 1
ATOM 637 C CA . LEU A 1 88 ? -15.424 5.918 17.351 1.00 98.56 88 LEU A CA 1
ATOM 638 C C . LEU A 1 88 ? -15.947 5.367 16.024 1.00 98.56 88 LEU A C 1
ATOM 640 O O . LEU A 1 88 ? -17.151 5.226 15.810 1.00 98.56 88 LEU A O 1
ATOM 644 N N . HIS A 1 89 ? -15.025 4.970 15.153 1.00 98.69 89 HIS A N 1
ATOM 645 C CA . HIS A 1 89 ? -15.372 4.157 13.996 1.00 98.69 89 HIS A CA 1
ATOM 646 C C . HIS A 1 89 ? -15.897 2.779 14.466 1.00 98.69 89 HIS A C 1
ATOM 648 O O . HIS A 1 89 ? -15.339 2.234 15.425 1.00 98.69 89 HIS A O 1
ATOM 654 N N . PRO A 1 90 ? -16.877 2.144 13.783 1.00 98.75 90 PRO A N 1
ATOM 655 C CA . PRO A 1 90 ? -17.431 0.841 14.183 1.00 98.75 90 PRO A CA 1
ATOM 656 C C . PRO A 1 90 ? -16.379 -0.231 14.506 1.00 98.75 90 PRO A C 1
ATOM 658 O O . PRO A 1 90 ? -16.454 -0.901 15.528 1.00 98.75 90 PRO A O 1
ATOM 661 N N . VAL A 1 91 ? -15.324 -0.323 13.693 1.00 98.75 91 VAL A N 1
ATOM 662 C CA . VAL A 1 91 ? -14.149 -1.184 13.941 1.00 98.75 91 VAL A CA 1
ATOM 663 C C . VAL A 1 91 ? -13.472 -0.931 15.298 1.00 98.75 91 VAL A C 1
ATOM 665 O O . VAL A 1 91 ? -13.066 -1.883 15.958 1.00 98.75 91 VAL A O 1
ATOM 668 N N . GLN A 1 92 ? -13.306 0.326 15.723 1.00 98.88 92 GLN A N 1
ATOM 669 C CA . GLN A 1 92 ? -12.692 0.637 17.021 1.00 98.88 92 GLN A CA 1
ATOM 670 C C . GLN A 1 92 ? -13.581 0.148 18.167 1.00 98.88 92 GLN A C 1
ATOM 672 O O . GLN A 1 92 ? -13.075 -0.482 19.093 1.00 98.88 92 GLN A O 1
ATOM 677 N N . GLN A 1 93 ? -14.893 0.381 18.068 1.00 98.75 93 GLN A N 1
ATOM 678 C CA . GLN A 1 93 ? -15.866 -0.097 19.049 1.00 98.75 93 GLN A CA 1
ATOM 679 C C . GLN A 1 93 ? -15.893 -1.633 19.106 1.00 98.75 93 GLN A C 1
ATOM 681 O O . GLN A 1 93 ? -15.727 -2.216 20.173 1.00 98.75 93 GLN A O 1
ATOM 686 N N . ALA A 1 94 ? -15.954 -2.303 17.955 1.00 98.81 94 ALA A N 1
ATOM 687 C CA . ALA A 1 94 ? -15.941 -3.762 17.884 1.00 98.81 94 ALA A CA 1
ATOM 688 C C . ALA A 1 94 ? -14.653 -4.374 18.470 1.00 98.81 94 ALA A C 1
ATOM 690 O O . ALA A 1 94 ? -14.694 -5.409 19.133 1.00 98.81 94 ALA A O 1
ATOM 691 N N . MET A 1 95 ? -13.495 -3.727 18.289 1.00 98.81 95 MET A N 1
ATOM 692 C CA . MET A 1 95 ? -12.241 -4.169 18.914 1.00 98.81 95 MET A CA 1
ATOM 693 C C . MET A 1 95 ? -12.286 -4.108 20.445 1.00 98.81 95 MET A C 1
ATOM 695 O O . MET A 1 95 ? -11.656 -4.945 21.097 1.00 98.81 95 MET A O 1
ATOM 699 N N . ILE A 1 96 ? -13.012 -3.144 21.017 1.00 98.81 96 ILE A N 1
ATOM 700 C CA . ILE A 1 96 ? -13.242 -3.042 22.463 1.00 98.81 96 ILE A CA 1
ATOM 701 C C . ILE A 1 96 ? -14.173 -4.175 22.907 1.00 98.81 96 ILE A C 1
ATOM 703 O O . ILE A 1 96 ? -13.794 -4.976 23.766 1.00 98.81 96 ILE A O 1
ATOM 707 N N . ASP A 1 97 ? -15.338 -4.283 22.269 1.00 98.75 97 ASP A N 1
ATOM 708 C CA . ASP A 1 97 ? -16.421 -5.189 22.670 1.00 98.75 97 ASP A CA 1
ATOM 709 C C . ASP A 1 97 ? -16.037 -6.668 22.550 1.00 98.75 97 ASP A C 1
ATOM 711 O O . ASP A 1 97 ? -16.436 -7.495 23.368 1.00 98.75 97 ASP A O 1
ATOM 715 N N . HIS A 1 98 ? -15.205 -7.009 21.563 1.00 98.75 98 HIS A N 1
ATOM 716 C CA . HIS A 1 98 ? -14.757 -8.381 21.324 1.00 98.75 98 HIS A CA 1
ATOM 717 C C . HIS A 1 98 ? -13.374 -8.695 21.906 1.00 98.75 98 HIS A C 1
ATOM 719 O O . HIS A 1 98 ? -12.823 -9.762 21.624 1.00 98.75 98 HIS A O 1
ATOM 725 N N . HIS A 1 99 ? -12.808 -7.803 22.728 1.00 98.56 99 HIS A N 1
ATOM 726 C CA . HIS A 1 99 ? -11.481 -7.967 23.332 1.00 98.56 99 HIS A CA 1
ATOM 727 C C . HIS A 1 99 ? -10.379 -8.225 22.288 1.00 98.56 99 HIS A C 1
ATOM 729 O O . HIS A 1 99 ? -9.482 -9.053 22.473 1.00 98.56 99 HIS A O 1
ATOM 735 N N . GLY A 1 100 ? -10.431 -7.496 21.170 1.00 98.62 100 GLY A N 1
ATOM 736 C CA . GLY A 1 100 ? -9.484 -7.590 20.055 1.00 98.62 100 GLY A CA 1
ATOM 737 C C . GLY A 1 100 ? -8.066 -7.101 20.384 1.00 98.62 100 GLY A C 1
ATOM 738 O O . GLY A 1 100 ? -7.195 -7.089 19.519 1.00 98.62 100 GLY A O 1
ATOM 739 N N . SER A 1 101 ? -7.796 -6.704 21.629 1.00 98.56 101 SER A N 1
ATOM 740 C CA . SER A 1 101 ? -6.512 -6.173 22.081 1.00 98.56 101 SER A CA 1
ATOM 741 C C . SER A 1 101 ? -6.127 -6.724 23.457 1.00 98.56 101 SER A C 1
ATOM 743 O O . SER A 1 101 ? -6.980 -6.938 24.311 1.00 98.56 101 SER A O 1
ATOM 745 N N . GLN A 1 102 ? -4.821 -6.908 23.677 1.00 98.62 102 GLN A N 1
ATOM 746 C CA . GLN A 1 102 ? -4.229 -7.172 24.997 1.00 98.62 102 GLN A CA 1
ATOM 747 C C . GLN A 1 102 ? -3.133 -6.144 25.298 1.00 98.62 102 GLN A C 1
ATOM 749 O O . GLN A 1 102 ? -3.401 -5.139 25.942 1.00 98.62 102 GLN A O 1
ATOM 754 N N . CYS A 1 103 ? -1.915 -6.331 24.767 1.00 98.56 103 CYS A N 1
ATOM 755 C CA . CYS A 1 103 ? -0.818 -5.374 24.973 1.00 98.56 103 CYS A CA 1
ATOM 756 C C . CYS A 1 103 ? -1.013 -4.037 24.236 1.00 98.56 103 CYS A C 1
ATOM 758 O O . CYS A 1 103 ? -0.299 -3.079 24.510 1.00 98.56 103 CYS A O 1
ATOM 760 N N . GLY A 1 104 ? -1.927 -3.977 23.261 1.00 98.50 104 GLY A N 1
ATOM 761 C CA . GLY A 1 104 ? -2.257 -2.765 22.507 1.00 98.50 104 GLY A CA 1
ATOM 762 C C . GLY A 1 104 ? -1.292 -2.386 21.380 1.00 98.50 104 GLY A C 1
ATOM 763 O O . GLY A 1 104 ? -1.640 -1.548 20.555 1.00 98.50 104 GLY A O 1
ATOM 764 N N . PHE A 1 105 ? -0.104 -2.992 21.288 1.00 98.81 105 PHE A N 1
ATOM 765 C CA . PHE A 1 105 ? 0.936 -2.524 20.361 1.00 98.81 105 PHE A CA 1
ATOM 766 C C . PHE A 1 105 ? 0.560 -2.666 18.878 1.00 98.81 105 PHE A C 1
ATOM 768 O O . PHE A 1 105 ? 0.783 -1.749 18.094 1.00 98.81 105 PHE A O 1
ATOM 775 N N . CYS A 1 106 ? -0.021 -3.80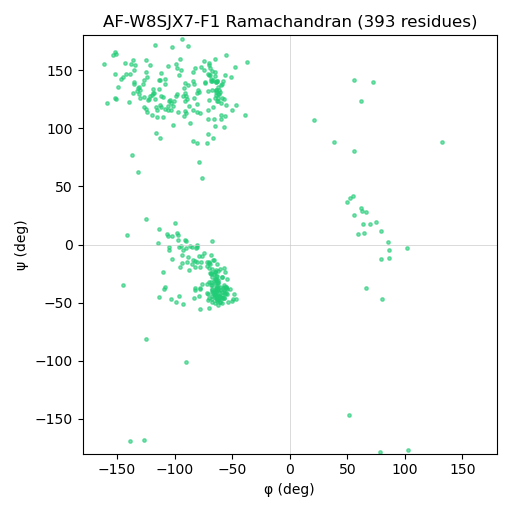4 18.485 1.00 98.75 106 CYS A N 1
ATOM 776 C CA . CYS A 1 106 ? -0.441 -4.049 17.100 1.00 98.75 106 CYS A CA 1
ATOM 777 C C . CYS A 1 106 ? -1.810 -3.440 16.766 1.00 98.75 106 CYS A C 1
ATOM 779 O O . CYS A 1 106 ? -2.171 -3.355 15.593 1.00 98.75 106 CYS A O 1
ATOM 781 N N . THR A 1 107 ? -2.576 -3.030 17.781 1.00 98.88 107 THR A N 1
ATOM 782 C CA . THR A 1 107 ? -3.968 -2.584 17.644 1.00 98.88 107 THR A CA 1
ATOM 783 C C . THR A 1 107 ? -4.132 -1.437 16.642 1.00 98.88 107 THR A C 1
ATOM 785 O O . THR A 1 107 ? -5.036 -1.546 15.816 1.00 98.88 107 THR A O 1
ATOM 788 N N . PRO A 1 108 ? -3.260 -0.406 16.601 1.00 98.94 108 PRO A N 1
ATOM 789 C CA . PRO A 1 108 ? -3.329 0.633 15.574 1.00 98.94 108 PRO A CA 1
ATOM 790 C C . PRO A 1 108 ? -3.328 0.099 14.141 1.00 98.94 108 PRO A C 1
ATOM 792 O O . PRO A 1 108 ? -4.208 0.442 13.355 1.00 98.94 108 PRO A O 1
ATOM 795 N N . GLY A 1 109 ? -2.385 -0.790 13.817 1.00 98.88 109 GLY A N 1
ATOM 796 C CA . GLY A 1 109 ? -2.266 -1.362 12.477 1.00 98.88 109 GLY A CA 1
ATOM 797 C C . GLY A 1 109 ? -3.478 -2.206 12.082 1.00 98.88 109 GLY A C 1
ATOM 798 O O . GLY A 1 109 ? -3.967 -2.103 10.955 1.00 98.88 109 GLY A O 1
ATOM 799 N N . PHE A 1 110 ? -4.013 -2.990 13.025 1.00 98.94 110 PHE A N 1
ATOM 800 C CA . PHE A 1 110 ? -5.253 -3.740 12.815 1.00 98.94 110 PHE A CA 1
ATOM 801 C C . PHE A 1 110 ? -6.447 -2.816 12.579 1.00 98.94 110 PHE A C 1
ATOM 803 O O . PHE A 1 110 ? -7.172 -3.017 11.611 1.00 98.94 110 PHE A O 1
ATOM 810 N N . VAL A 1 111 ? -6.637 -1.793 13.420 1.00 98.94 111 VAL A N 1
ATOM 811 C CA . VAL A 1 111 ? -7.745 -0.832 13.294 1.00 98.94 111 VAL A CA 1
ATOM 812 C C . VAL A 1 111 ? -7.725 -0.156 11.929 1.00 98.94 111 VAL A C 1
ATOM 814 O O . VAL A 1 111 ? -8.757 -0.113 11.268 1.00 98.94 111 VAL A O 1
ATOM 817 N N . VAL A 1 112 ? -6.563 0.312 11.468 1.00 98.94 112 VAL A N 1
ATOM 818 C CA . VAL A 1 112 ? -6.457 0.956 10.152 1.00 98.94 112 VAL A CA 1
ATOM 819 C C . VAL A 1 112 ? -6.730 -0.034 9.012 1.00 98.94 112 VAL A C 1
ATOM 821 O O . VAL A 1 112 ? -7.441 0.302 8.063 1.00 98.94 112 VAL A O 1
ATOM 824 N N . SER A 1 113 ? -6.221 -1.267 9.106 1.00 98.88 113 SER A N 1
ATOM 825 C CA . SER A 1 113 ? -6.455 -2.306 8.088 1.00 98.88 113 SER A CA 1
ATOM 826 C C . SER A 1 113 ? -7.936 -2.682 7.996 1.00 98.88 113 SER A C 1
ATOM 828 O O . SER A 1 113 ? -8.499 -2.704 6.904 1.00 98.88 113 SER A O 1
ATOM 830 N N . MET A 1 114 ? -8.592 -2.891 9.140 1.00 98.88 114 MET A N 1
ATOM 831 C CA . MET A 1 114 ? -10.023 -3.190 9.218 1.00 98.88 114 MET A CA 1
ATOM 832 C C . MET A 1 114 ? -10.885 -2.004 8.779 1.00 98.88 114 MET A C 1
ATOM 834 O O . MET A 1 114 ? -11.850 -2.210 8.057 1.00 98.88 114 MET A O 1
ATOM 838 N N . ALA A 1 115 ? -10.540 -0.767 9.150 1.00 98.81 115 ALA A N 1
ATOM 839 C CA . ALA A 1 115 ? -11.260 0.420 8.685 1.00 98.81 115 ALA A CA 1
ATOM 840 C C . ALA A 1 115 ? -11.142 0.595 7.162 1.00 98.81 115 ALA A C 1
ATOM 842 O O . ALA A 1 115 ? -12.115 0.958 6.508 1.00 98.81 115 ALA A O 1
ATOM 843 N N . THR A 1 116 ? -9.982 0.271 6.579 1.00 98.69 116 THR A N 1
ATOM 844 C CA . THR A 1 116 ? -9.808 0.268 5.118 1.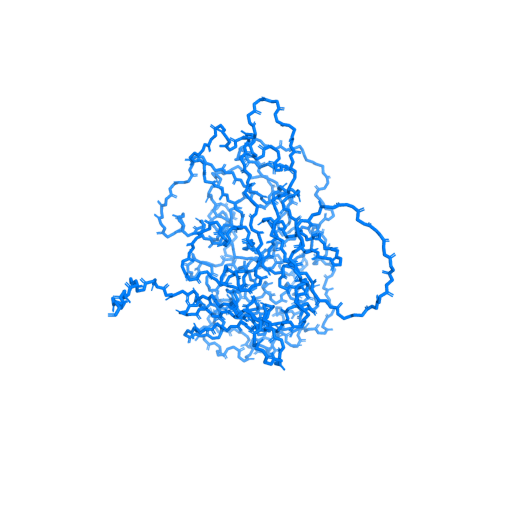00 98.69 116 THR A CA 1
ATOM 845 C C . THR A 1 116 ? -10.632 -0.827 4.448 1.00 98.69 116 THR A C 1
ATOM 847 O O . THR A 1 116 ? -11.280 -0.576 3.435 1.00 98.69 116 THR A O 1
ATOM 850 N N . ALA A 1 117 ? -10.634 -2.038 5.010 1.00 98.56 117 ALA A N 1
ATOM 851 C CA . ALA A 1 117 ? -11.459 -3.134 4.514 1.00 98.56 117 ALA A CA 1
ATOM 852 C C . ALA A 1 117 ? -12.955 -2.784 4.585 1.00 98.56 117 ALA A C 1
ATOM 854 O O . ALA A 1 117 ? -13.659 -2.953 3.595 1.00 98.56 117 ALA A O 1
ATOM 855 N N . HIS A 1 118 ? -13.405 -2.219 5.707 1.00 98.56 118 HIS A N 1
ATOM 856 C CA . HIS A 1 118 ? -14.774 -1.758 5.929 1.00 98.56 118 HIS A CA 1
ATOM 857 C C . HIS A 1 118 ? -15.197 -0.693 4.909 1.00 98.56 118 HIS A C 1
ATOM 859 O O . HIS A 1 118 ? -16.205 -0.865 4.232 1.00 98.56 118 HIS A O 1
ATOM 865 N N . LEU A 1 119 ? -14.377 0.349 4.712 1.00 97.50 119 LEU A N 1
ATOM 866 C CA . LEU A 1 119 ? -14.608 1.392 3.703 1.00 97.50 119 LEU A CA 1
ATOM 867 C C . LEU A 1 119 ? -14.765 0.815 2.285 1.00 97.50 119 LEU A C 1
ATOM 869 O O . LEU A 1 119 ? -15.572 1.299 1.497 1.00 97.50 119 LEU A O 1
ATOM 873 N N . ASN A 1 120 ? -14.014 -0.241 1.974 1.00 96.75 120 ASN A N 1
ATOM 874 C CA . ASN A 1 120 ? -14.030 -0.904 0.673 1.00 96.75 120 ASN A CA 1
ATOM 875 C C . ASN A 1 120 ? -15.043 -2.065 0.576 1.00 96.75 120 ASN A C 1
ATOM 877 O O . ASN A 1 120 ? -15.051 -2.768 -0.437 1.00 96.75 120 ASN A O 1
ATOM 881 N N . GLY A 1 121 ? -15.850 -2.320 1.614 1.00 97.44 121 GLY A N 1
ATOM 882 C CA . GLY A 1 121 ? -16.804 -3.438 1.658 1.00 97.44 121 GLY A CA 1
ATOM 883 C C . GLY A 1 121 ? -16.156 -4.829 1.589 1.00 97.44 121 GLY A C 1
ATOM 884 O O . GLY A 1 121 ? -16.736 -5.765 1.040 1.00 97.44 121 GLY A O 1
ATOM 885 N N . ARG A 1 122 ? -14.920 -4.973 2.077 1.00 97.69 122 ARG A N 1
ATOM 886 C CA . ARG A 1 122 ? -14.140 -6.218 2.037 1.00 97.69 122 ARG A CA 1
ATOM 887 C C . ARG A 1 122 ? -14.398 -7.072 3.274 1.00 97.69 122 ARG A C 1
ATOM 889 O O . ARG A 1 122 ? -14.165 -6.628 4.396 1.00 97.69 122 ARG A O 1
ATOM 896 N N . THR A 1 123 ? -14.792 -8.323 3.047 1.00 97.50 123 THR A N 1
ATOM 897 C CA . THR A 1 123 ? -15.103 -9.317 4.093 1.00 97.50 123 THR A CA 1
ATOM 898 C C . THR A 1 123 ? -14.138 -10.506 4.112 1.00 97.50 123 THR A C 1
ATOM 900 O O . THR A 1 123 ? -14.248 -11.401 4.943 1.00 97.50 123 THR A O 1
ATOM 903 N N . ASP A 1 124 ? -13.134 -10.514 3.232 1.00 97.50 124 ASP A N 1
ATOM 904 C CA . ASP A 1 124 ? -12.034 -11.481 3.200 1.00 97.50 124 ASP A CA 1
ATOM 905 C C . ASP A 1 124 ? -10.998 -11.197 4.306 1.00 97.50 124 ASP A C 1
ATOM 907 O O . ASP A 1 124 ? -9.820 -10.966 4.035 1.00 97.50 124 ASP A O 1
ATOM 911 N N . HIS A 1 125 ? -11.441 -11.168 5.569 1.00 98.00 125 HIS A N 1
ATOM 912 C CA . HIS A 1 125 ? -10.658 -10.678 6.711 1.00 98.00 125 HIS A CA 1
ATOM 913 C C . HIS A 1 125 ? -9.323 -11.405 6.908 1.00 98.00 125 HIS A C 1
ATOM 915 O O . HIS A 1 125 ? -8.330 -10.752 7.223 1.00 98.00 125 HIS A O 1
ATOM 921 N N . ASP A 1 126 ? -9.261 -12.714 6.654 1.00 97.50 126 ASP A N 1
ATOM 922 C CA . ASP A 1 126 ? -8.008 -13.479 6.708 1.00 97.50 126 ASP A CA 1
ATOM 923 C C . ASP A 1 126 ? -6.942 -12.904 5.763 1.00 97.50 126 ASP A C 1
ATOM 925 O O . ASP A 1 126 ? -5.770 -12.806 6.127 1.00 97.50 126 ASP A O 1
ATOM 929 N N . ASP A 1 127 ? -7.349 -12.461 4.572 1.00 97.44 127 ASP A N 1
ATOM 930 C CA . ASP A 1 127 ? -6.444 -11.877 3.585 1.00 97.44 127 ASP A CA 1
ATOM 931 C C . ASP A 1 127 ? -6.116 -10.422 3.928 1.00 97.44 127 ASP A C 1
ATOM 933 O O . ASP A 1 127 ? -4.945 -10.032 3.893 1.00 97.44 127 ASP A O 1
ATOM 937 N N . GLN A 1 128 ? -7.129 -9.631 4.303 1.00 98.50 128 GLN A N 1
ATOM 938 C CA . GLN A 1 128 ? -6.966 -8.218 4.671 1.00 98.50 128 GLN A CA 1
ATOM 939 C C . GLN A 1 128 ? -6.067 -8.033 5.902 1.00 98.50 128 GLN A C 1
ATOM 941 O O . GLN A 1 128 ? -5.331 -7.051 5.983 1.00 98.50 128 GLN A O 1
ATOM 946 N N . LEU A 1 129 ? -6.098 -8.984 6.840 1.00 98.56 129 LEU A N 1
ATOM 947 C CA . LEU A 1 129 ? -5.374 -8.918 8.110 1.00 98.56 129 LEU A CA 1
ATOM 948 C C . LEU A 1 129 ? -4.133 -9.807 8.158 1.00 98.56 129 LEU A C 1
ATOM 950 O O . LEU A 1 129 ? -3.396 -9.748 9.141 1.00 98.56 129 LEU A O 1
ATOM 954 N N . ALA A 1 130 ? -3.841 -10.575 7.101 1.00 97.88 130 ALA A N 1
ATOM 955 C CA . ALA A 1 130 ? -2.621 -11.376 7.018 1.00 97.88 130 ALA A CA 1
ATOM 956 C C . ALA A 1 130 ? -1.370 -10.530 7.306 1.00 97.88 130 ALA A C 1
ATOM 958 O O . ALA A 1 130 ? -0.458 -10.982 7.987 1.00 97.88 130 ALA A O 1
ATOM 959 N N . GLY A 1 131 ? -1.345 -9.279 6.836 1.00 97.94 131 GLY A N 1
ATOM 960 C CA . GLY A 1 131 ? -0.249 -8.334 7.052 1.00 97.94 131 GLY A CA 1
ATOM 961 C C . GLY A 1 131 ? -0.063 -7.826 8.478 1.00 97.94 131 GLY A C 1
ATOM 962 O O . GLY A 1 131 ? 0.929 -7.156 8.734 1.00 97.94 131 GLY A O 1
ATOM 963 N N . ASN A 1 132 ? -0.990 -8.101 9.395 1.00 98.81 132 ASN A N 1
ATOM 964 C CA . ASN A 1 132 ? -0.974 -7.571 10.753 1.00 98.81 132 ASN A CA 1
ATOM 965 C C . ASN A 1 132 ? -0.672 -8.700 11.735 1.00 98.81 132 ASN A C 1
ATOM 967 O O . ASN A 1 132 ? -1.486 -9.588 11.969 1.00 98.81 132 ASN A O 1
ATOM 971 N N . LEU A 1 133 ? 0.514 -8.673 12.339 1.00 98.69 133 LEU A N 1
ATOM 972 C CA . LEU A 1 133 ? 0.934 -9.719 13.263 1.00 98.69 133 LEU A CA 1
ATOM 973 C C . LEU A 1 133 ? 0.522 -9.381 14.697 1.00 98.69 133 LEU A C 1
ATOM 975 O O . LEU A 1 133 ? 0.865 -8.329 15.238 1.00 98.69 133 LEU A O 1
ATOM 979 N N . CYS A 1 134 ? -0.159 -10.325 15.345 1.00 98.56 134 CYS A N 1
ATOM 980 C CA . CYS A 1 134 ? -0.464 -10.278 16.769 1.00 98.56 134 CYS A CA 1
ATOM 981 C C . CYS A 1 134 ? 0.164 -11.469 17.494 1.00 98.56 134 CYS A C 1
ATOM 983 O O . CYS A 1 134 ? 0.034 -12.619 17.067 1.00 98.56 134 CYS A O 1
ATOM 985 N N . ARG A 1 135 ? 0.820 -11.204 18.629 1.00 98.50 135 ARG A N 1
ATOM 986 C CA . ARG A 1 135 ? 1.420 -12.256 19.463 1.00 98.50 135 ARG A CA 1
ATOM 987 C C . ARG A 1 135 ? 0.613 -12.603 20.715 1.00 98.50 135 ARG A C 1
ATOM 989 O O . ARG A 1 135 ? 0.893 -13.624 21.330 1.00 98.50 135 ARG A O 1
ATOM 996 N N . CYS A 1 136 ? -0.375 -11.786 21.072 1.00 98.50 136 CYS A N 1
ATOM 997 C CA . CYS A 1 136 ? -1.083 -11.893 22.348 1.00 98.50 136 CYS A CA 1
ATOM 998 C C . CYS A 1 136 ? -2.471 -12.535 22.211 1.00 98.50 136 CYS A C 1
ATOM 1000 O O . CYS A 1 136 ? -2.817 -13.430 22.972 1.00 98.50 136 CYS A O 1
ATOM 1002 N N . THR A 1 137 ? -3.272 -12.099 21.234 1.00 98.25 137 THR A N 1
ATOM 1003 C CA . THR A 1 137 ? -4.716 -12.397 21.193 1.00 98.25 137 THR A CA 1
ATOM 1004 C C . THR A 1 137 ? -5.072 -13.761 20.612 1.00 98.25 137 THR A C 1
ATOM 1006 O O . THR A 1 137 ? -6.187 -14.233 20.812 1.00 98.25 137 THR A O 1
ATOM 1009 N N . GLY A 1 138 ? -4.162 -14.377 19.851 1.00 97.81 138 GLY A N 1
ATOM 1010 C CA . GLY A 1 138 ? -4.474 -15.571 19.062 1.00 97.81 138 GLY A CA 1
ATOM 1011 C C . GLY A 1 138 ? -5.403 -15.307 17.867 1.00 97.81 138 GLY A C 1
ATOM 1012 O O . GLY A 1 138 ? -5.968 -16.257 17.339 1.00 97.81 138 GLY A O 1
ATOM 1013 N N . TYR A 1 139 ? -5.554 -14.044 17.438 1.00 98.62 139 TYR A N 1
ATOM 1014 C CA . TYR A 1 139 ? -6.340 -13.564 16.283 1.00 98.62 139 TYR A CA 1
ATOM 1015 C C . TYR A 1 139 ? -7.862 -13.721 16.364 1.00 98.62 139 TYR A C 1
ATOM 1017 O O . TYR A 1 139 ? -8.567 -12.806 15.955 1.00 98.62 139 TYR A O 1
ATOM 1025 N N . ALA A 1 140 ? -8.386 -14.806 16.936 1.00 98.69 140 ALA A N 1
ATOM 1026 C CA . ALA A 1 140 ? -9.826 -15.062 17.023 1.00 98.69 140 ALA A CA 1
ATOM 1027 C C . ALA A 1 140 ? -10.683 -13.863 17.499 1.00 98.69 140 ALA A C 1
ATOM 1029 O O . ALA A 1 140 ? -11.682 -13.575 16.844 1.00 98.69 140 ALA A O 1
ATOM 1030 N N . PRO A 1 141 ? -10.341 -13.123 18.578 1.00 98.75 141 PRO A N 1
ATOM 1031 C CA . PRO A 1 141 ? -11.143 -11.961 18.982 1.00 98.75 141 PRO A CA 1
ATOM 1032 C C . PRO A 1 141 ? -11.084 -10.790 17.987 1.00 98.75 141 PRO A C 1
ATOM 1034 O O . PRO A 1 141 ? -12.044 -10.039 17.880 1.00 98.75 141 PRO A O 1
ATOM 1037 N N . ILE A 1 142 ? -9.989 -10.651 17.232 1.00 98.88 142 ILE A N 1
ATOM 1038 C CA . ILE A 1 142 ? -9.844 -9.620 16.194 1.00 98.88 142 ILE A CA 1
ATOM 1039 C C . ILE A 1 142 ? -10.741 -9.950 14.998 1.00 98.88 142 ILE A C 1
ATOM 1041 O O . ILE A 1 142 ? -11.410 -9.065 14.481 1.00 98.88 142 ILE A O 1
ATOM 1045 N N . ILE A 1 143 ? -10.795 -11.223 14.590 1.00 98.69 143 ILE A N 1
ATOM 1046 C CA . ILE A 1 143 ? -11.688 -11.662 13.509 1.00 98.69 143 ILE A CA 1
ATOM 1047 C C . ILE A 1 143 ? -13.151 -11.421 13.888 1.00 98.69 143 ILE A C 1
ATOM 1049 O O . ILE A 1 143 ? -13.870 -10.807 13.110 1.00 98.69 143 ILE A O 1
ATOM 1053 N N . ARG A 1 144 ? -13.564 -11.769 15.118 1.00 98.81 144 ARG A N 1
ATOM 1054 C CA . ARG A 1 144 ? -14.920 -11.453 15.608 1.00 98.81 144 ARG A CA 1
ATOM 1055 C C . ARG A 1 144 ? -15.227 -9.955 15.551 1.00 98.81 144 ARG A C 1
ATOM 1057 O O . ARG A 1 144 ? -16.332 -9.584 15.182 1.00 98.81 144 ARG A O 1
ATOM 1064 N N . ALA A 1 145 ? -14.261 -9.103 15.907 1.00 98.81 145 ALA A N 1
ATOM 1065 C CA . ALA A 1 145 ? -14.422 -7.653 15.817 1.00 98.81 145 ALA A CA 1
ATOM 1066 C C . ALA A 1 145 ? -14.588 -7.174 14.364 1.00 98.81 145 ALA A C 1
ATOM 1068 O O . ALA A 1 145 ? -15.429 -6.320 14.094 1.00 98.81 145 ALA A O 1
ATOM 1069 N N . ALA A 1 146 ? -13.805 -7.724 13.432 1.00 98.56 146 ALA A N 1
ATOM 1070 C CA . ALA A 1 146 ? -13.903 -7.394 12.012 1.00 98.56 146 ALA A CA 1
ATOM 1071 C C . ALA A 1 146 ? -15.266 -7.801 11.430 1.00 98.56 146 ALA A C 1
ATOM 1073 O O . ALA A 1 146 ? -15.915 -6.983 10.783 1.00 98.56 146 ALA A O 1
ATOM 1074 N N . GLU A 1 147 ? -15.719 -9.022 11.727 1.00 98.56 147 GLU A N 1
ATOM 1075 C CA . GLU A 1 147 ? -17.025 -9.544 11.307 1.00 98.56 147 GLU A CA 1
ATOM 1076 C C . GLU A 1 147 ? -18.177 -8.720 11.899 1.00 98.56 147 GLU A C 1
ATOM 1078 O O . GLU A 1 147 ? -19.096 -8.341 11.180 1.00 98.56 147 GLU A O 1
ATOM 1083 N N . ALA A 1 148 ? -18.112 -8.376 13.191 1.00 98.44 148 ALA A N 1
ATOM 1084 C CA . ALA A 1 148 ? -19.143 -7.577 13.856 1.00 98.44 148 ALA A CA 1
ATOM 1085 C C . ALA A 1 148 ? -19.250 -6.146 13.306 1.00 98.44 148 ALA A C 1
ATOM 1087 O O . ALA A 1 148 ? -20.327 -5.553 13.326 1.00 98.44 148 ALA A O 1
ATOM 1088 N N . ALA A 1 149 ? -18.142 -5.584 12.816 1.00 98.25 149 ALA A N 1
ATOM 1089 C CA . ALA A 1 149 ? -18.126 -4.260 12.208 1.00 98.25 149 ALA A CA 1
ATOM 1090 C C . ALA A 1 149 ? -18.526 -4.264 10.722 1.00 98.25 149 ALA A C 1
ATOM 1092 O O . ALA A 1 149 ? -18.773 -3.189 10.189 1.00 98.25 149 ALA A O 1
ATOM 1093 N N . ALA A 1 150 ? -18.575 -5.422 10.051 1.00 96.12 150 ALA A N 1
ATOM 1094 C CA . ALA A 1 150 ? -18.698 -5.506 8.593 1.00 96.12 150 ALA A CA 1
ATOM 1095 C C . ALA A 1 150 ? -20.005 -4.909 8.044 1.00 96.12 150 ALA A C 1
ATOM 1097 O O . ALA A 1 150 ? -19.985 -4.282 6.986 1.00 96.12 150 ALA A O 1
ATOM 1098 N N . ASP A 1 151 ? -21.109 -5.076 8.775 1.00 93.19 151 ASP A N 1
ATOM 1099 C CA . ASP A 1 151 ? -22.443 -4.610 8.369 1.00 93.19 151 ASP A CA 1
ATOM 1100 C C . ASP A 1 151 ? -22.798 -3.221 8.929 1.00 93.19 151 ASP A C 1
ATOM 1102 O O . ASP A 1 151 ? -23.886 -2.695 8.674 1.00 93.19 151 ASP A O 1
ATOM 1106 N N . ALA A 1 15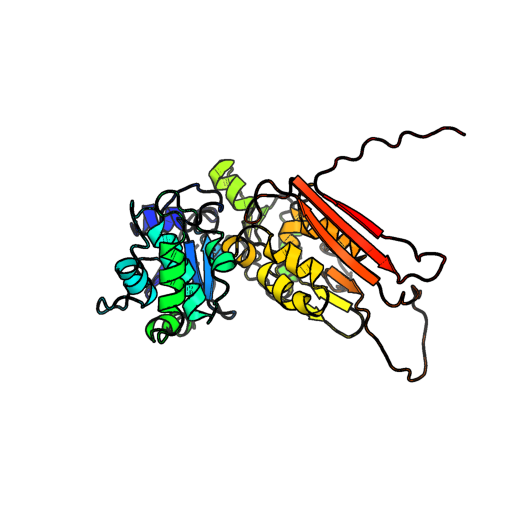2 ? -21.908 -2.611 9.719 1.00 97.56 152 ALA A N 1
ATOM 1107 C CA . ALA A 1 152 ? -22.124 -1.262 10.216 1.00 97.56 152 ALA A CA 1
ATOM 1108 C C . ALA A 1 152 ? -22.060 -0.248 9.055 1.00 97.56 152 ALA A C 1
ATOM 1110 O O . ALA A 1 152 ? -21.332 -0.447 8.085 1.00 97.56 152 ALA A O 1
ATOM 1111 N N . PRO A 1 153 ? -22.799 0.873 9.117 1.00 97.69 153 PRO A N 1
ATOM 1112 C CA . PRO A 1 153 ? -22.651 1.914 8.112 1.00 97.69 153 PRO A CA 1
ATOM 1113 C C . PRO A 1 153 ? -21.239 2.508 8.171 1.00 97.69 153 PRO A C 1
ATOM 1115 O O . PRO A 1 153 ? -20.744 2.868 9.245 1.00 97.69 153 PRO A O 1
ATOM 1118 N N . VAL A 1 154 ? -20.603 2.654 7.006 1.00 97.25 154 VAL A N 1
ATOM 1119 C CA . VAL A 1 154 ? -19.336 3.382 6.884 1.00 97.25 154 VAL A CA 1
ATOM 1120 C C . VAL A 1 154 ? -19.570 4.843 7.277 1.00 97.25 154 VAL A C 1
ATOM 1122 O O . VAL A 1 154 ? -20.441 5.495 6.693 1.00 97.25 154 VAL A O 1
ATOM 1125 N N . PRO A 1 155 ? -18.828 5.383 8.260 1.00 96.44 155 PRO A N 1
ATOM 1126 C CA . PRO A 1 155 ? -19.010 6.769 8.656 1.00 96.44 155 PRO A CA 1
ATOM 1127 C C . PRO A 1 155 ? -18.679 7.756 7.532 1.00 96.44 155 PRO A C 1
ATOM 1129 O O . PRO A 1 155 ? -17.683 7.587 6.829 1.00 96.44 155 PRO A O 1
ATOM 1132 N N . ALA A 1 156 ? -19.474 8.824 7.403 1.00 93.75 156 ALA A N 1
ATOM 1133 C CA . ALA A 1 156 ? -19.343 9.800 6.315 1.00 93.75 156 ALA A CA 1
ATOM 1134 C C . ALA A 1 156 ? -17.936 10.420 6.221 1.00 93.75 156 ALA A C 1
ATOM 1136 O O . ALA A 1 156 ? -17.402 10.560 5.121 1.00 93.75 156 ALA A O 1
ATOM 1137 N N . TRP A 1 157 ? -17.293 10.676 7.367 1.00 93.38 157 TRP A N 1
ATOM 1138 C CA . TRP A 1 157 ? -15.957 11.276 7.432 1.00 93.38 157 TRP A CA 1
ATOM 1139 C C . TRP A 1 157 ? -14.850 10.430 6.800 1.00 93.38 157 TRP A C 1
ATOM 1141 O O . TRP A 1 157 ? -13.772 10.946 6.514 1.00 93.38 157 TRP A O 1
ATOM 1151 N N . MET A 1 158 ? -15.091 9.138 6.560 1.00 93.06 158 MET A N 1
ATOM 1152 C CA . MET A 1 158 ? -14.146 8.259 5.864 1.00 93.06 158 MET A CA 1
ATOM 1153 C C . MET A 1 158 ? -14.130 8.489 4.342 1.00 93.06 158 MET A C 1
ATOM 1155 O O . MET A 1 158 ? -13.249 7.968 3.661 1.00 93.06 158 MET A O 1
ATOM 1159 N N . HIS A 1 159 ? -15.071 9.274 3.805 1.00 89.00 159 HIS A N 1
ATOM 1160 C CA . HIS A 1 159 ? -15.174 9.605 2.378 1.00 89.00 159 HIS A CA 1
ATOM 1161 C C . HIS A 1 159 ? -14.706 11.030 2.030 1.00 89.00 159 HIS A C 1
ATOM 1163 O O . HIS A 1 159 ? -14.654 11.389 0.855 1.00 89.00 159 HIS A O 1
ATOM 1169 N N . GLU A 1 160 ? -14.357 11.850 3.022 1.00 83.69 160 GLU A N 1
ATOM 1170 C CA . GLU A 1 160 ? -14.111 13.293 2.846 1.00 83.69 160 GLU A CA 1
ATOM 1171 C C . GLU A 1 160 ? -12.707 13.621 2.297 1.00 83.69 160 GLU A C 1
ATOM 1173 O O . GLU A 1 160 ? -12.466 14.713 1.785 1.00 83.69 160 GLU A O 1
ATOM 1178 N N . ASP A 1 161 ? -11.788 12.654 2.332 1.00 75.25 161 ASP A N 1
ATOM 1179 C CA . ASP A 1 161 ? -10.349 12.873 2.149 1.00 75.25 161 ASP A CA 1
ATOM 1180 C C . ASP A 1 161 ? -9.917 13.265 0.714 1.00 75.25 161 ASP A C 1
ATOM 1182 O O . ASP A 1 161 ? -8.837 13.814 0.521 1.00 75.25 161 ASP A O 1
ATOM 1186 N N . LEU A 1 162 ? -10.712 13.000 -0.327 1.00 64.06 162 LEU A N 1
ATOM 1187 C CA . LEU A 1 162 ? -10.312 13.285 -1.721 1.00 64.06 162 LEU A CA 1
ATOM 1188 C C . LEU A 1 162 ? -10.812 14.628 -2.259 1.00 64.06 162 LEU A C 1
ATOM 1190 O O . LEU A 1 162 ? -10.260 15.133 -3.236 1.00 64.06 162 LEU A O 1
ATOM 1194 N N . ALA A 1 163 ? -11.834 15.217 -1.635 1.00 62.00 163 ALA A N 1
ATOM 1195 C CA . ALA A 1 163 ? -12.489 16.415 -2.158 1.00 62.00 163 ALA A CA 1
ATOM 1196 C C . ALA A 1 163 ? -11.614 17.684 -2.069 1.00 62.00 163 ALA A C 1
ATOM 1198 O O . ALA A 1 163 ? -11.915 18.675 -2.727 1.00 62.00 163 ALA A O 1
ATOM 1199 N N . ALA A 1 164 ? -10.524 17.659 -1.290 1.00 56.53 164 ALA A N 1
ATOM 1200 C CA . ALA A 1 164 ? -9.751 18.848 -0.919 1.00 56.53 164 ALA A CA 1
ATOM 1201 C C . ALA A 1 164 ? -8.390 19.020 -1.639 1.00 56.53 164 ALA A C 1
ATOM 1203 O O . ALA A 1 164 ? -7.627 19.914 -1.279 1.00 56.53 164 ALA A O 1
ATOM 1204 N N . LEU A 1 165 ? -8.050 18.190 -2.636 1.00 60.22 165 LEU A N 1
ATOM 1205 C CA . LEU A 1 165 ? -6.707 18.181 -3.258 1.00 60.22 165 LEU A CA 1
ATOM 1206 C C . LEU A 1 165 ? -6.598 18.879 -4.629 1.00 60.22 165 LEU A C 1
ATOM 1208 O O . LEU A 1 165 ? -5.537 18.834 -5.254 1.00 60.22 165 LEU A O 1
ATOM 1212 N N . SER A 1 166 ? -7.642 19.561 -5.100 1.00 51.31 166 SER A N 1
ATOM 1213 C CA . SER A 1 166 ? -7.582 20.352 -6.335 1.00 51.31 166 SER A CA 1
ATOM 1214 C C . SER A 1 166 ? -7.078 21.772 -6.057 1.00 51.31 166 SER A C 1
ATOM 1216 O O . SER A 1 166 ? -7.827 22.580 -5.520 1.00 51.31 166 SER A O 1
ATOM 1218 N N . ASP A 1 167 ? -5.813 22.027 -6.410 1.00 48.38 167 ASP A N 1
ATOM 1219 C CA . ASP A 1 167 ? -5.169 23.325 -6.719 1.00 48.38 167 ASP A CA 1
ATOM 1220 C C . ASP A 1 167 ? -3.825 23.511 -5.995 1.00 48.38 167 ASP A C 1
ATOM 1222 O O . ASP A 1 167 ? -3.696 24.030 -4.879 1.00 48.38 167 ASP A O 1
ATOM 1226 N N . ALA A 1 168 ? -2.771 23.036 -6.661 1.00 45.19 168 ALA A N 1
ATOM 1227 C CA . ALA A 1 168 ? -1.405 23.061 -6.167 1.00 45.19 168 ALA A CA 1
ATOM 1228 C C . ALA A 1 168 ? -0.383 22.941 -7.310 1.00 45.19 168 ALA A C 1
ATOM 1230 O O . ALA A 1 168 ? -0.409 21.933 -8.016 1.00 45.19 168 ALA A O 1
ATOM 1231 N N . PRO A 1 169 ? 0.539 23.900 -7.503 1.00 43.44 169 PRO A N 1
ATOM 1232 C CA . PRO A 1 169 ? 1.633 23.726 -8.456 1.00 43.44 169 PRO A CA 1
ATOM 1233 C C . PRO A 1 169 ? 2.631 22.657 -7.975 1.00 43.44 169 PRO A C 1
ATOM 1235 O O . PRO A 1 169 ? 2.867 22.512 -6.774 1.00 43.44 169 PRO A O 1
ATOM 1238 N N . ALA A 1 170 ? 3.208 21.917 -8.926 1.00 47.69 170 ALA A N 1
ATOM 1239 C CA . ALA A 1 170 ? 4.194 20.864 -8.679 1.00 47.69 170 ALA A CA 1
ATOM 1240 C C . ALA A 1 170 ? 5.530 21.436 -8.163 1.00 47.69 170 ALA A C 1
ATOM 1242 O O . ALA A 1 170 ? 5.987 22.468 -8.652 1.00 47.69 170 ALA A O 1
ATOM 1243 N N . ALA A 1 171 ? 6.166 20.754 -7.205 1.00 49.34 171 ALA A N 1
ATOM 1244 C CA . ALA A 1 171 ? 7.490 21.106 -6.680 1.00 49.34 171 ALA A CA 1
ATOM 1245 C C . ALA A 1 171 ? 8.617 20.264 -7.315 1.00 49.34 171 ALA A C 1
ATOM 1247 O O . ALA A 1 171 ? 8.387 19.144 -7.774 1.00 49.34 171 ALA A O 1
ATOM 1248 N N . GLU A 1 172 ? 9.846 20.794 -7.315 1.00 52.16 172 GLU A N 1
ATOM 1249 C CA . GLU A 1 172 ? 11.036 20.162 -7.905 1.00 52.16 172 GLU A CA 1
ATOM 1250 C C . GLU A 1 172 ? 11.843 19.297 -6.911 1.00 52.16 172 GLU A C 1
ATOM 1252 O O . GLU A 1 172 ? 12.167 19.722 -5.801 1.00 52.16 172 GLU A O 1
ATOM 1257 N N . THR A 1 173 ? 12.222 18.106 -7.401 1.00 59.69 173 THR A N 1
ATOM 1258 C CA . THR A 1 173 ? 13.125 17.041 -6.888 1.00 59.69 173 THR A CA 1
ATOM 1259 C C . THR A 1 173 ? 12.776 16.328 -5.570 1.00 59.69 173 THR A C 1
ATOM 1261 O O . THR A 1 173 ? 12.733 16.976 -4.539 1.00 59.69 173 THR A O 1
ATOM 1264 N N . PRO A 1 174 ? 12.642 14.983 -5.537 1.00 66.56 174 PRO A N 1
ATOM 1265 C CA . PRO A 1 174 ? 13.154 14.004 -6.495 1.00 66.56 174 PRO A CA 1
ATOM 1266 C C . PRO A 1 174 ? 12.352 13.989 -7.793 1.00 66.56 174 PRO A C 1
ATOM 1268 O O . PRO A 1 174 ? 11.230 14.485 -7.853 1.00 66.56 174 PRO A O 1
ATOM 1271 N N . PHE A 1 175 ? 12.968 13.503 -8.868 1.00 77.25 175 PH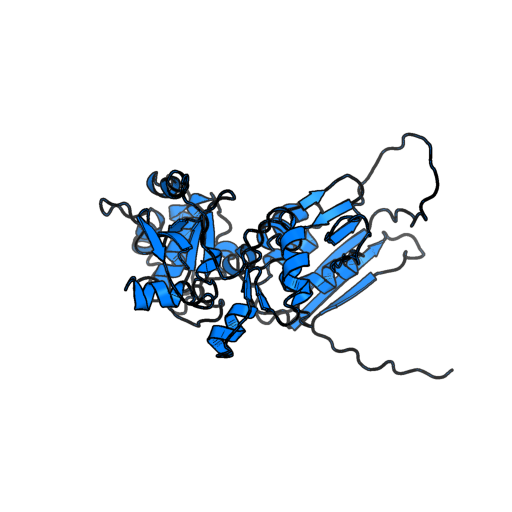E A N 1
ATOM 1272 C CA . PHE A 1 175 ? 12.316 13.489 -10.169 1.00 77.25 175 PHE A CA 1
ATOM 1273 C C . PHE A 1 175 ? 11.130 12.519 -10.138 1.00 77.25 175 PHE A C 1
ATOM 1275 O O . PHE A 1 175 ? 11.299 11.318 -9.911 1.00 77.25 175 PHE A O 1
ATOM 1282 N N . ILE A 1 176 ? 9.928 13.051 -10.361 1.00 83.69 176 ILE A N 1
ATOM 1283 C CA . ILE A 1 176 ? 8.697 12.270 -10.470 1.00 83.69 176 ILE A CA 1
ATOM 1284 C C . ILE A 1 176 ? 8.203 12.367 -11.922 1.00 83.69 176 ILE A C 1
ATOM 1286 O O . ILE A 1 176 ? 7.502 13.325 -12.271 1.00 83.69 176 ILE A O 1
ATOM 1290 N N . PRO A 1 177 ? 8.589 11.430 -12.810 1.00 89.00 177 PRO A N 1
ATOM 1291 C CA . PRO A 1 177 ? 8.130 11.440 -14.191 1.00 89.00 177 PRO A CA 1
ATOM 1292 C C . PRO A 1 177 ? 6.613 11.275 -14.260 1.00 89.00 177 PRO A C 1
ATOM 1294 O O . PRO A 1 177 ? 6.042 10.393 -13.620 1.00 89.00 177 PRO A O 1
ATOM 1297 N N . ARG A 1 178 ? 5.974 12.090 -15.104 1.00 89.31 178 ARG A N 1
ATOM 1298 C CA . ARG A 1 178 ? 4.541 11.975 -15.419 1.00 89.31 178 ARG A CA 1
ATOM 1299 C C . ARG A 1 178 ? 4.261 11.022 -16.578 1.00 89.31 178 ARG A C 1
ATOM 1301 O O . ARG A 1 178 ? 3.156 10.502 -16.696 1.00 89.31 178 ARG A O 1
ATOM 1308 N N . THR A 1 179 ? 5.271 10.788 -17.415 1.00 89.62 179 THR A N 1
ATOM 1309 C CA . THR A 1 179 ? 5.197 9.930 -18.600 1.00 89.62 179 THR A CA 1
ATOM 1310 C C . THR A 1 179 ? 6.449 9.070 -18.734 1.00 89.62 179 THR A C 1
ATOM 1312 O O . THR A 1 179 ? 7.539 9.440 -18.279 1.00 89.62 179 THR A O 1
ATOM 1315 N N . SER A 1 180 ? 6.311 7.934 -19.413 1.00 90.94 180 SER A N 1
ATOM 1316 C CA . SER A 1 180 ? 7.413 7.027 -19.716 1.00 90.94 180 SER A CA 1
ATOM 1317 C C . SER A 1 180 ? 8.458 7.657 -20.643 1.00 90.94 180 SER A C 1
ATOM 1319 O O . SER A 1 180 ? 9.623 7.264 -20.601 1.00 90.94 180 SER A O 1
ATOM 1321 N N . ASP A 1 181 ? 8.071 8.665 -21.431 1.00 89.06 181 ASP A N 1
ATOM 1322 C CA . ASP A 1 181 ? 8.983 9.473 -22.243 1.00 89.06 181 ASP A CA 1
ATOM 1323 C C . ASP A 1 181 ? 9.901 10.325 -21.360 1.00 89.06 181 ASP A C 1
ATOM 1325 O O . ASP A 1 181 ? 11.122 10.248 -21.508 1.00 89.06 181 ASP A O 1
ATOM 1329 N N . ASN A 1 182 ? 9.339 11.056 -20.386 1.00 89.12 182 ASN A N 1
ATOM 1330 C CA . ASN A 1 182 ? 10.143 11.848 -19.448 1.00 89.12 182 ASN A CA 1
ATOM 1331 C C . ASN A 1 182 ? 11.062 10.957 -18.605 1.00 89.12 182 ASN A C 1
ATOM 1333 O O . ASN A 1 182 ? 12.213 11.315 -18.365 1.00 89.12 182 ASN A O 1
ATOM 1337 N N . LEU A 1 183 ? 10.576 9.784 -18.183 1.00 91.50 183 LEU A N 1
ATOM 1338 C CA . LEU A 1 183 ? 11.404 8.805 -17.483 1.00 91.50 183 LEU A CA 1
ATOM 1339 C C . LEU A 1 183 ? 12.579 8.337 -18.347 1.00 91.50 183 LEU A C 1
ATOM 1341 O O . LEU A 1 183 ? 13.710 8.331 -17.874 1.00 91.50 183 LEU A O 1
ATOM 1345 N N . ALA A 1 184 ? 12.327 7.941 -19.597 1.00 90.50 184 ALA A N 1
ATOM 1346 C CA . ALA A 1 184 ? 13.371 7.426 -20.479 1.00 90.50 184 ALA A CA 1
ATOM 1347 C C . ALA A 1 184 ? 14.436 8.486 -20.798 1.00 90.50 184 ALA A C 1
ATOM 1349 O O . ALA A 1 184 ? 15.621 8.165 -20.860 1.00 90.50 184 ALA A O 1
ATOM 1350 N N . GLU A 1 185 ? 14.026 9.741 -20.987 1.00 91.25 185 GLU A N 1
ATOM 1351 C CA . GLU A 1 185 ? 14.946 10.857 -21.203 1.00 91.25 185 GLU A CA 1
ATOM 1352 C C . GLU A 1 185 ? 15.813 11.127 -19.970 1.00 91.25 185 GLU A C 1
ATOM 1354 O O . GLU A 1 185 ? 17.040 11.173 -20.083 1.00 91.25 185 GLU A O 1
ATOM 1359 N N . TRP A 1 186 ? 15.194 11.241 -18.792 1.00 90.69 186 TRP A N 1
ATOM 1360 C CA . TRP A 1 186 ? 15.913 11.508 -17.550 1.00 90.69 186 TRP A CA 1
ATOM 1361 C C . TRP A 1 186 ? 16.843 10.358 -17.162 1.00 90.69 186 TRP A C 1
ATOM 1363 O O . TRP A 1 186 ? 17.991 10.594 -16.790 1.00 90.69 186 TRP A O 1
ATOM 1373 N N . TYR A 1 187 ? 16.386 9.110 -17.287 1.00 92.25 187 TYR A N 1
ATOM 1374 C CA . TYR A 1 187 ? 17.180 7.947 -16.900 1.00 92.25 187 TYR A CA 1
ATOM 1375 C C . TYR A 1 187 ? 18.370 7.719 -17.839 1.00 92.25 187 TYR A C 1
ATOM 1377 O O . TYR A 1 187 ? 19.441 7.338 -17.381 1.00 92.25 187 TYR A O 1
ATOM 1385 N N . ALA A 1 188 ? 18.246 8.061 -19.128 1.00 91.38 188 ALA A N 1
ATOM 1386 C CA . ALA A 1 188 ? 19.385 8.052 -20.048 1.00 91.38 188 ALA A CA 1
ATOM 1387 C C . ALA A 1 188 ? 20.489 9.051 -19.643 1.00 91.38 188 ALA A C 1
ATOM 1389 O O . ALA A 1 188 ? 21.662 8.807 -19.914 1.00 91.38 188 ALA A O 1
ATOM 1390 N N . ALA A 1 189 ? 20.127 10.165 -18.998 1.00 91.25 189 ALA A N 1
ATOM 1391 C CA . ALA A 1 189 ? 21.083 11.128 -18.448 1.00 91.25 189 ALA A CA 1
ATOM 1392 C C . ALA A 1 189 ? 21.581 10.757 -17.035 1.00 91.25 189 ALA A C 1
ATOM 1394 O O . ALA A 1 189 ? 22.603 11.278 -16.598 1.00 91.25 189 ALA A O 1
ATOM 1395 N N . ASN A 1 190 ? 20.880 9.861 -16.332 1.00 91.38 190 ASN A N 1
ATOM 1396 C CA . ASN A 1 190 ? 21.168 9.450 -14.956 1.00 91.38 190 ASN A CA 1
ATOM 1397 C C . ASN A 1 190 ? 21.158 7.911 -14.833 1.00 91.38 190 ASN A C 1
ATOM 1399 O O . ASN A 1 190 ? 20.326 7.367 -14.104 1.00 91.38 190 ASN A O 1
ATOM 1403 N N . PRO A 1 191 ? 22.050 7.187 -15.537 1.00 91.94 191 PRO A N 1
ATOM 1404 C CA . PRO A 1 191 ? 21.994 5.723 -15.614 1.00 91.94 191 PRO A CA 1
ATOM 1405 C C . PRO A 1 191 ? 22.208 5.029 -14.259 1.00 91.94 191 PRO A C 1
ATOM 1407 O O . PRO A 1 191 ? 21.674 3.947 -14.029 1.00 91.94 191 PRO A O 1
ATOM 1410 N N . GLU A 1 192 ? 22.931 5.678 -13.342 1.00 92.12 192 GLU A N 1
ATOM 1411 C CA . GLU A 1 192 ? 23.191 5.187 -11.980 1.00 92.12 192 GLU A CA 1
ATOM 1412 C C . GLU A 1 192 ? 22.023 5.447 -11.009 1.00 92.12 192 GLU A C 1
ATOM 1414 O O . GLU A 1 192 ? 22.090 5.084 -9.834 1.00 92.12 192 GLU A O 1
ATOM 1419 N N . ALA A 1 193 ? 20.953 6.112 -11.461 1.00 93.38 193 ALA A N 1
ATOM 1420 C CA . ALA A 1 193 ? 19.835 6.447 -10.593 1.00 93.38 193 ALA A CA 1
ATOM 1421 C C . ALA A 1 193 ? 19.078 5.210 -10.111 1.00 93.38 193 ALA A C 1
ATOM 1423 O O . ALA A 1 193 ? 18.789 4.277 -10.865 1.00 93.38 193 ALA A O 1
ATOM 1424 N N . THR A 1 194 ? 18.650 5.255 -8.853 1.00 95.88 194 THR A N 1
ATOM 1425 C CA . THR A 1 194 ? 17.765 4.237 -8.293 1.00 95.88 194 THR A CA 1
ATOM 1426 C C . THR A 1 194 ? 16.314 4.566 -8.644 1.00 95.88 194 THR A C 1
ATOM 1428 O O . THR A 1 194 ? 15.760 5.580 -8.215 1.00 95.88 194 THR A O 1
ATOM 1431 N N . LEU A 1 195 ? 15.677 3.693 -9.425 1.00 96.38 195 LEU A N 1
ATOM 1432 C CA . LEU A 1 195 ? 14.257 3.806 -9.753 1.00 96.38 195 LEU A CA 1
ATOM 1433 C C . LEU A 1 195 ? 13.402 3.202 -8.634 1.00 96.38 195 LEU A C 1
ATOM 1435 O O . LEU A 1 195 ? 13.564 2.037 -8.269 1.00 96.38 195 LEU A O 1
ATOM 1439 N N . ILE A 1 196 ? 12.451 3.977 -8.120 1.00 97.31 196 ILE A N 1
ATOM 1440 C CA . ILE A 1 196 ? 11.583 3.588 -7.010 1.00 97.31 196 ILE A CA 1
ATOM 1441 C C . ILE A 1 196 ? 10.137 3.506 -7.501 1.00 97.31 196 ILE A C 1
ATOM 1443 O O . ILE A 1 196 ? 9.493 4.512 -7.791 1.00 97.31 196 ILE A O 1
ATOM 1447 N N . ALA A 1 197 ? 9.616 2.282 -7.584 1.00 97.00 197 ALA A N 1
ATOM 1448 C CA . ALA A 1 197 ? 8.213 2.013 -7.890 1.00 97.00 197 ALA A CA 1
ATOM 1449 C C . ALA A 1 197 ? 7.368 1.956 -6.602 1.00 97.00 197 ALA A C 1
ATOM 1451 O O . ALA A 1 197 ? 7.028 2.983 -6.019 1.00 97.00 197 ALA A O 1
ATOM 1452 N N . GLY A 1 198 ? 7.051 0.743 -6.139 1.00 96.06 198 GLY A N 1
ATOM 1453 C CA . GLY A 1 198 ? 6.324 0.501 -4.890 1.00 96.06 198 GLY A CA 1
ATOM 1454 C C . GLY A 1 198 ? 7.171 0.599 -3.620 1.00 96.06 198 GLY A C 1
ATOM 1455 O O . GLY A 1 198 ? 6.613 0.560 -2.534 1.00 96.06 198 GLY A O 1
ATOM 1456 N N . ALA A 1 199 ? 8.499 0.695 -3.750 1.00 97.19 199 ALA A N 1
ATOM 1457 C CA . ALA A 1 199 ? 9.474 0.728 -2.651 1.00 97.19 199 ALA A CA 1
ATOM 1458 C C . ALA A 1 199 ? 9.485 -0.497 -1.707 1.00 97.19 199 ALA A C 1
ATOM 1460 O O . ALA A 1 199 ? 10.216 -0.497 -0.726 1.00 97.19 199 ALA A O 1
ATOM 1461 N N . THR A 1 200 ? 8.768 -1.582 -2.013 1.00 97.56 200 THR A N 1
ATOM 1462 C CA . THR A 1 200 ? 8.667 -2.745 -1.108 1.00 97.56 200 THR A CA 1
ATOM 1463 C C . THR A 1 200 ? 9.967 -3.534 -0.937 1.00 97.56 200 THR A C 1
ATOM 1465 O O . THR A 1 200 ? 10.150 -4.167 0.094 1.00 97.56 200 THR A O 1
ATOM 1468 N N . ASP A 1 201 ? 10.876 -3.472 -1.914 1.00 97.38 201 ASP A N 1
ATOM 1469 C CA . ASP A 1 201 ? 12.246 -3.995 -1.799 1.00 97.38 201 ASP A CA 1
ATOM 1470 C C . ASP A 1 201 ? 13.243 -2.872 -1.465 1.00 97.38 201 ASP A C 1
ATOM 1472 O O . ASP A 1 201 ? 14.021 -2.981 -0.520 1.00 97.38 201 ASP A O 1
ATOM 1476 N N . VAL A 1 202 ? 13.192 -1.762 -2.215 1.00 96.88 202 VAL A N 1
ATOM 1477 C CA . VAL A 1 202 ? 14.128 -0.627 -2.072 1.00 96.88 202 VAL A CA 1
ATOM 1478 C C . VAL A 1 202 ? 14.035 0.035 -0.694 1.00 96.88 202 VAL A C 1
ATOM 1480 O O . VAL A 1 202 ? 15.052 0.461 -0.154 1.00 96.88 202 VAL A O 1
ATOM 1483 N N . GLY A 1 203 ? 12.851 0.060 -0.077 1.00 96.94 203 GLY A N 1
ATOM 1484 C CA . GLY A 1 203 ? 12.659 0.537 1.292 1.00 96.94 203 GLY A CA 1
ATOM 1485 C C . GLY A 1 203 ? 13.574 -0.179 2.285 1.00 96.94 203 GLY A C 1
ATOM 1486 O O . GLY A 1 203 ? 14.178 0.464 3.136 1.00 96.94 203 GLY A O 1
ATOM 1487 N N . LEU A 1 204 ? 13.792 -1.486 2.103 1.00 97.81 204 LEU A N 1
ATOM 1488 C CA . LEU A 1 204 ? 14.684 -2.272 2.959 1.00 97.81 204 LEU A CA 1
ATOM 1489 C C . LEU A 1 204 ? 16.155 -1.898 2.787 1.00 97.81 204 LEU A C 1
ATOM 1491 O O . LEU A 1 204 ? 16.949 -2.105 3.703 1.00 97.81 204 LEU A O 1
ATOM 1495 N N . TRP A 1 205 ? 16.552 -1.346 1.639 1.00 97.94 205 TRP A N 1
ATOM 1496 C CA . TRP A 1 205 ? 17.919 -0.861 1.453 1.00 97.94 205 TRP A CA 1
ATOM 1497 C C . TRP A 1 205 ? 18.199 0.346 2.343 1.00 97.94 205 TRP A C 1
ATOM 1499 O O . TRP A 1 205 ? 19.305 0.449 2.865 1.00 97.94 205 TRP A O 1
ATOM 1509 N N . VAL A 1 206 ? 17.196 1.195 2.567 1.00 96.94 206 VAL A N 1
ATOM 1510 C CA . VAL A 1 206 ? 17.279 2.328 3.494 1.00 96.94 206 VAL A CA 1
ATOM 1511 C C . VAL A 1 206 ? 17.138 1.838 4.934 1.00 96.94 206 VAL A C 1
ATOM 1513 O O . VAL A 1 206 ? 18.042 2.030 5.738 1.00 96.94 206 VAL A O 1
ATOM 1516 N N . THR A 1 207 ? 16.059 1.124 5.266 1.00 96.38 207 THR A N 1
ATOM 1517 C CA . THR A 1 207 ? 15.723 0.820 6.670 1.00 96.38 207 THR A CA 1
ATOM 1518 C C . THR A 1 207 ? 16.587 -0.276 7.295 1.00 96.38 207 THR A C 1
ATOM 1520 O O . THR A 1 207 ? 16.887 -0.229 8.487 1.00 96.38 207 THR A O 1
ATOM 1523 N N . LYS A 1 208 ? 16.999 -1.281 6.512 1.00 97.69 208 LYS A N 1
ATOM 1524 C CA . LYS A 1 208 ? 17.835 -2.405 6.978 1.00 97.69 208 LYS A CA 1
ATOM 1525 C C . LYS A 1 208 ? 19.249 -2.347 6.437 1.00 97.69 208 LYS A C 1
ATOM 1527 O O . LYS A 1 208 ? 20.192 -2.684 7.145 1.00 97.69 208 LYS A O 1
ATOM 1532 N N . GLY A 1 209 ? 19.393 -1.941 5.180 1.00 96.44 209 GLY A N 1
ATOM 1533 C CA . GLY A 1 209 ? 20.688 -1.779 4.534 1.00 96.44 209 GLY A CA 1
ATOM 1534 C C . GLY A 1 209 ? 21.423 -0.504 4.945 1.00 96.44 209 GLY A C 1
ATOM 1535 O O . GLY A 1 209 ? 22.620 -0.428 4.675 1.00 96.44 209 GLY A O 1
ATOM 1536 N N . LEU A 1 210 ? 20.729 0.459 5.572 1.00 96.31 210 LEU A N 1
ATOM 1537 C CA . LEU A 1 210 ? 21.259 1.770 5.962 1.00 96.31 210 LEU A CA 1
ATOM 1538 C C . LEU A 1 210 ? 21.978 2.474 4.801 1.00 96.31 210 LEU A C 1
ATOM 1540 O O . LEU A 1 210 ? 23.022 3.100 4.983 1.00 96.31 210 LEU A O 1
ATOM 1544 N N . ARG A 1 211 ? 21.451 2.304 3.584 1.00 95.94 211 ARG A N 1
ATOM 1545 C CA . ARG A 1 211 ? 22.017 2.876 2.363 1.00 95.94 211 ARG A CA 1
ATOM 1546 C C . ARG A 1 211 ? 21.415 4.242 2.094 1.00 95.94 211 ARG A C 1
ATOM 1548 O O . ARG A 1 211 ? 20.202 4.409 2.183 1.00 95.94 211 ARG A O 1
ATOM 1555 N N . ASP A 1 212 ? 22.273 5.157 1.670 1.00 92.56 212 ASP A N 1
ATOM 1556 C CA . ASP A 1 212 ? 21.861 6.389 1.012 1.00 92.56 212 ASP A CA 1
ATOM 1557 C C . ASP A 1 212 ? 21.553 6.089 -0.461 1.00 92.56 212 ASP A C 1
ATOM 1559 O O . ASP A 1 212 ? 22.328 5.411 -1.145 1.00 92.56 212 ASP A O 1
ATOM 1563 N N . LEU A 1 213 ? 20.390 6.539 -0.927 1.00 88.75 213 LEU A N 1
ATOM 1564 C CA . LEU A 1 213 ? 19.920 6.325 -2.288 1.00 88.75 213 LEU A CA 1
ATOM 1565 C C . LEU A 1 213 ? 19.817 7.689 -2.963 1.00 88.75 213 LEU A C 1
ATOM 1567 O O . LEU A 1 213 ? 18.817 8.393 -2.841 1.00 88.75 213 LEU A O 1
ATOM 1571 N N . SER A 1 214 ? 20.857 8.057 -3.702 1.00 87.75 214 SER A N 1
ATOM 1572 C CA . SER A 1 214 ? 20.861 9.254 -4.535 1.00 87.75 214 SER A CA 1
ATOM 1573 C C . SER A 1 214 ? 21.757 9.040 -5.759 1.00 87.75 214 SER A C 1
ATOM 1575 O O . SER A 1 214 ? 22.858 8.505 -5.609 1.00 87.75 214 SER A O 1
ATOM 1577 N N . PRO A 1 215 ? 21.320 9.435 -6.970 1.00 91.25 215 PRO A N 1
ATOM 1578 C CA . PRO A 1 215 ? 20.024 10.042 -7.287 1.00 91.25 215 PRO A CA 1
ATOM 1579 C C . PRO A 1 215 ? 18.873 9.018 -7.334 1.00 91.25 215 PRO A C 1
ATOM 1581 O O . PRO A 1 215 ? 19.072 7.846 -7.657 1.00 91.25 215 PRO A O 1
ATOM 1584 N N . VAL A 1 216 ? 17.646 9.473 -7.051 1.00 93.50 216 VAL A N 1
ATOM 1585 C CA . VAL A 1 216 ? 16.418 8.651 -7.083 1.00 93.50 216 VAL A CA 1
ATOM 1586 C C . VAL A 1 216 ? 15.344 9.241 -7.993 1.00 93.50 216 VAL A C 1
ATOM 1588 O O . VAL A 1 216 ? 15.207 10.461 -8.104 1.00 93.50 216 VAL A O 1
ATOM 1591 N N . ALA A 1 217 ? 14.539 8.365 -8.600 1.00 93.31 217 ALA A N 1
ATOM 1592 C CA . ALA A 1 217 ? 13.326 8.740 -9.327 1.00 93.31 217 ALA A CA 1
ATOM 1593 C C . ALA A 1 217 ? 12.125 7.903 -8.880 1.00 93.31 217 ALA A C 1
ATOM 1595 O O . ALA A 1 217 ? 12.201 6.675 -8.821 1.00 93.31 217 ALA A O 1
ATOM 1596 N N . PHE A 1 218 ? 11.000 8.564 -8.611 1.00 94.56 218 PHE A N 1
ATOM 1597 C CA . PHE A 1 218 ? 9.779 7.922 -8.124 1.00 94.56 218 PHE A CA 1
ATOM 1598 C C . PHE A 1 218 ? 8.767 7.733 -9.250 1.00 94.56 218 PHE A C 1
ATOM 1600 O O . PHE A 1 218 ? 8.296 8.688 -9.854 1.00 94.56 218 PHE A O 1
ATOM 1607 N N . LEU A 1 219 ? 8.397 6.489 -9.536 1.00 95.62 219 LEU A N 1
ATOM 1608 C CA . LEU A 1 219 ? 7.605 6.143 -10.721 1.00 95.62 219 LEU A CA 1
ATOM 1609 C C . LEU A 1 219 ? 6.084 6.187 -10.482 1.00 95.62 219 LEU A C 1
ATOM 1611 O O . LEU A 1 219 ? 5.300 5.962 -11.403 1.00 95.62 219 LEU A O 1
ATOM 1615 N N . ASN A 1 220 ? 5.642 6.455 -9.251 1.00 92.44 220 ASN A N 1
ATOM 1616 C CA . ASN A 1 220 ? 4.244 6.362 -8.804 1.00 92.44 220 ASN A CA 1
ATOM 1617 C C . ASN A 1 220 ? 3.282 7.361 -9.468 1.00 92.44 220 ASN A C 1
ATOM 1619 O O . ASN A 1 220 ? 2.072 7.173 -9.343 1.00 92.44 220 ASN A O 1
ATOM 1623 N N . GLN A 1 221 ? 3.774 8.383 -10.169 1.00 91.06 221 GLN A N 1
ATOM 1624 C CA . GLN A 1 221 ? 2.943 9.318 -10.942 1.00 91.06 221 GLN A CA 1
ATOM 1625 C C . GLN A 1 221 ? 3.186 9.215 -12.462 1.00 91.06 221 GLN A C 1
ATOM 1627 O O . GLN A 1 221 ? 2.741 10.075 -13.218 1.00 91.06 221 GLN A O 1
ATOM 1632 N N . CYS A 1 222 ? 3.865 8.155 -12.914 1.00 91.44 222 CYS A N 1
ATOM 1633 C CA . CYS A 1 222 ? 4.058 7.852 -14.329 1.00 91.44 222 CYS A CA 1
ATOM 1634 C C . CYS A 1 222 ? 2.828 7.098 -14.860 1.00 91.44 222 CYS A C 1
ATOM 1636 O O . CYS A 1 222 ? 2.740 5.872 -14.756 1.00 91.44 222 CYS A O 1
ATOM 1638 N N . GLU A 1 223 ? 1.827 7.843 -15.336 1.00 89.19 223 GLU A N 1
ATOM 1639 C CA . GLU A 1 223 ? 0.475 7.314 -15.576 1.00 89.19 223 GLU A CA 1
ATOM 1640 C C . GLU A 1 223 ? 0.410 6.307 -16.732 1.00 89.19 223 GLU A C 1
ATOM 1642 O O . GLU A 1 223 ? -0.305 5.310 -16.652 1.00 89.19 223 GLU A O 1
ATOM 1647 N N . ASP A 1 224 ? 1.206 6.501 -17.784 1.00 90.94 224 ASP A N 1
ATOM 1648 C CA . ASP A 1 224 ? 1.256 5.607 -18.949 1.00 90.94 224 ASP A CA 1
ATOM 1649 C C . ASP A 1 224 ? 1.984 4.274 -18.681 1.00 90.94 224 ASP A C 1
ATOM 1651 O O . ASP A 1 224 ? 1.937 3.365 -19.515 1.00 90.94 224 ASP A O 1
ATOM 1655 N N . LEU A 1 225 ? 2.613 4.125 -17.509 1.00 94.62 225 LEU A N 1
ATOM 1656 C CA . LEU A 1 225 ? 3.141 2.854 -17.010 1.00 94.62 225 LEU A CA 1
ATOM 1657 C C . LEU A 1 225 ? 2.152 2.097 -16.116 1.00 94.62 225 LEU A C 1
ATOM 1659 O O . LEU A 1 225 ? 2.469 0.978 -15.706 1.00 94.62 225 LEU A O 1
ATOM 1663 N N . LYS A 1 226 ? 0.988 2.665 -15.788 1.00 94.56 226 LYS A N 1
ATOM 1664 C CA . LYS A 1 226 ? -0.016 2.026 -14.925 1.00 94.56 226 LYS A CA 1
ATOM 1665 C C . LYS A 1 226 ? -1.092 1.305 -15.730 1.00 94.56 226 LYS A C 1
ATOM 1667 O O . LYS A 1 226 ? -1.351 1.603 -16.894 1.00 94.56 226 LYS A O 1
ATOM 1672 N N . GLY A 1 227 ? -1.768 0.384 -15.053 1.00 92.94 227 GLY A N 1
ATOM 1673 C CA . GLY A 1 227 ? -2.986 -0.236 -15.546 1.00 92.94 227 GLY A CA 1
ATOM 1674 C C . GLY A 1 227 ? -2.774 -1.334 -16.585 1.00 92.94 227 GLY A C 1
ATOM 1675 O O . GLY A 1 227 ? -1.664 -1.740 -16.940 1.00 92.94 227 GLY A O 1
ATOM 1676 N N . ILE A 1 228 ? -3.906 -1.858 -17.047 1.00 95.00 228 ILE A N 1
ATOM 1677 C CA . ILE A 1 228 ? -3.973 -3.058 -17.873 1.00 95.00 228 ILE A CA 1
ATOM 1678 C C . ILE A 1 228 ? -4.837 -2.761 -19.091 1.00 95.00 228 ILE A C 1
ATOM 1680 O O . ILE A 1 228 ? -5.988 -2.350 -18.968 1.00 95.00 228 ILE A O 1
ATOM 1684 N N . VAL A 1 229 ? -4.292 -3.018 -20.277 1.00 91.69 229 VAL A N 1
ATOM 1685 C CA . VAL A 1 229 ? -5.023 -2.938 -21.543 1.00 91.69 229 VAL A CA 1
ATOM 1686 C C . VAL A 1 229 ? -5.152 -4.346 -22.093 1.00 91.69 229 VAL A C 1
ATOM 1688 O O . VAL A 1 229 ? -4.151 -4.989 -22.393 1.00 91.69 229 VAL A O 1
ATOM 1691 N N . ALA A 1 230 ? -6.378 -4.837 -22.243 1.00 88.94 230 ALA A N 1
ATOM 1692 C CA . ALA A 1 230 ? -6.627 -6.180 -22.747 1.00 88.94 230 ALA A CA 1
ATOM 1693 C C . ALA A 1 230 ? -7.584 -6.171 -23.937 1.00 88.94 230 ALA A C 1
ATOM 1695 O O . ALA A 1 230 ? -8.571 -5.439 -23.958 1.00 88.94 230 ALA A O 1
ATOM 1696 N N . ASN A 1 231 ? -7.299 -7.029 -24.910 1.00 85.81 231 ASN A N 1
ATOM 1697 C CA . ASN A 1 231 ? -8.201 -7.373 -26.002 1.00 85.81 231 ASN A CA 1
ATOM 1698 C C . ASN A 1 231 ? -8.353 -8.906 -26.074 1.00 85.81 231 ASN A C 1
ATOM 1700 O O . ASN A 1 231 ? -7.974 -9.622 -25.146 1.00 85.81 231 ASN A O 1
ATOM 1704 N N . GLN A 1 232 ? -8.945 -9.418 -27.155 1.00 76.44 232 GLN A N 1
ATOM 1705 C CA . GLN A 1 232 ? -9.192 -10.856 -27.313 1.00 76.44 232 GLN A CA 1
ATOM 1706 C C . GLN A 1 232 ? -7.916 -11.699 -27.475 1.00 76.44 232 GLN A C 1
ATOM 1708 O O . GLN A 1 232 ? -7.957 -12.900 -27.224 1.00 76.44 232 GLN A O 1
ATOM 1713 N N . GLU A 1 233 ? -6.802 -11.096 -27.888 1.00 80.38 233 GLU A N 1
ATOM 1714 C CA . GLU A 1 233 ? -5.554 -11.789 -28.218 1.00 80.38 233 GLU A CA 1
ATOM 1715 C C . GLU A 1 233 ? -4.459 -11.550 -27.170 1.00 80.38 233 GLU A C 1
ATOM 1717 O O . GLU A 1 233 ? -3.694 -12.460 -26.847 1.00 80.38 233 GLU A O 1
ATOM 1722 N N . THR A 1 234 ? -4.391 -10.339 -26.614 1.00 84.75 234 THR A N 1
ATOM 1723 C CA . THR A 1 234 ? -3.288 -9.889 -25.759 1.00 84.75 234 THR A CA 1
ATOM 1724 C C . THR A 1 234 ? -3.778 -9.154 -24.521 1.00 84.75 234 THR A C 1
ATOM 1726 O O . THR A 1 234 ? -4.647 -8.282 -24.605 1.00 84.75 234 THR A O 1
ATOM 1729 N N . ILE A 1 235 ? -3.143 -9.442 -23.388 1.00 91.06 235 ILE A N 1
ATOM 1730 C CA . ILE A 1 235 ? -3.209 -8.635 -22.167 1.00 91.06 235 ILE A CA 1
ATOM 1731 C C . ILE A 1 235 ? -1.878 -7.908 -22.040 1.00 91.06 235 ILE A C 1
ATOM 1733 O O . ILE A 1 235 ? -0.859 -8.579 -21.923 1.00 91.06 235 ILE A O 1
ATOM 1737 N N . CYS A 1 236 ? -1.899 -6.579 -22.052 1.00 92.44 236 CYS A N 1
ATOM 1738 C CA . CYS A 1 236 ? -0.755 -5.706 -21.826 1.00 92.44 236 CYS A CA 1
ATOM 1739 C C . CYS A 1 236 ? -0.823 -5.124 -20.411 1.00 92.44 236 CYS A C 1
ATOM 1741 O O . CYS A 1 236 ? -1.734 -4.355 -20.107 1.00 92.44 236 CYS A O 1
ATOM 1743 N N . VAL A 1 237 ? 0.147 -5.464 -19.565 1.00 94.38 237 VAL A N 1
ATOM 1744 C CA . VAL A 1 237 ? 0.241 -4.958 -18.183 1.00 94.38 237 VAL A CA 1
ATOM 1745 C C . VAL A 1 237 ? 1.338 -3.903 -18.099 1.00 94.38 237 VAL A C 1
ATOM 1747 O O . VAL A 1 237 ? 2.481 -4.198 -18.454 1.00 94.38 237 VAL A O 1
ATOM 1750 N N . GLY A 1 238 ? 1.002 -2.695 -17.644 1.00 95.69 238 GLY A N 1
ATOM 1751 C CA . GLY A 1 238 ? 1.979 -1.635 -17.402 1.00 95.69 238 GLY A CA 1
ATOM 1752 C C . GLY A 1 238 ? 2.868 -1.945 -16.192 1.00 95.69 238 GLY A C 1
ATOM 1753 O O . GLY A 1 238 ? 2.413 -2.544 -15.214 1.00 95.69 238 GLY A O 1
ATOM 1754 N N . ALA A 1 239 ? 4.139 -1.537 -16.239 1.00 95.50 239 ALA A N 1
ATOM 1755 C CA . ALA A 1 239 ? 5.140 -1.842 -15.210 1.00 95.50 239 ALA A CA 1
ATOM 1756 C C . ALA A 1 239 ? 4.777 -1.340 -13.796 1.00 95.50 239 ALA A C 1
ATOM 1758 O O . ALA A 1 239 ? 5.195 -1.944 -12.808 1.00 95.50 239 ALA A O 1
ATOM 1759 N N . MET A 1 240 ? 3.989 -0.268 -13.694 1.00 97.19 240 MET A N 1
ATOM 1760 C CA . MET A 1 240 ? 3.511 0.310 -12.434 1.00 97.19 240 MET A CA 1
ATOM 1761 C C . MET A 1 240 ? 2.173 -0.265 -11.958 1.00 97.19 240 MET A C 1
ATOM 1763 O O . MET A 1 240 ? 1.678 0.160 -10.920 1.00 97.19 240 MET A O 1
ATOM 1767 N N . THR A 1 241 ? 1.607 -1.249 -12.664 1.00 97.56 241 THR A N 1
ATOM 1768 C CA . THR A 1 241 ? 0.433 -1.990 -12.181 1.00 97.56 241 THR A CA 1
ATOM 1769 C C . THR A 1 241 ? 0.791 -2.722 -10.898 1.00 97.56 241 THR A C 1
ATOM 1771 O O . THR A 1 241 ? 1.765 -3.488 -10.862 1.00 97.56 241 THR A O 1
ATOM 1774 N N . THR A 1 242 ? 0.007 -2.495 -9.850 1.00 98.25 242 THR A N 1
ATOM 1775 C CA . THR A 1 242 ? 0.212 -3.154 -8.561 1.00 98.25 242 THR A CA 1
ATOM 1776 C C . THR A 1 242 ? -0.136 -4.639 -8.642 1.00 98.25 242 THR A C 1
ATOM 1778 O O . THR A 1 242 ? -0.926 -5.081 -9.483 1.00 98.25 242 THR A O 1
ATOM 1781 N N . LEU A 1 243 ? 0.435 -5.442 -7.747 1.00 98.12 243 LEU A N 1
ATOM 1782 C CA . LEU A 1 243 ? 0.079 -6.855 -7.643 1.00 98.12 243 LEU A CA 1
ATOM 1783 C C . LEU A 1 243 ? -1.377 -7.047 -7.213 1.00 98.12 243 LEU A C 1
ATOM 1785 O O . LEU A 1 243 ? -2.001 -8.014 -7.644 1.00 98.12 243 LEU A O 1
ATOM 1789 N N . ALA A 1 244 ? -1.937 -6.124 -6.426 1.00 97.75 244 ALA A N 1
ATOM 1790 C CA . ALA A 1 244 ? -3.356 -6.127 -6.082 1.00 97.75 244 ALA A CA 1
ATOM 1791 C C . ALA A 1 244 ? -4.249 -5.960 -7.328 1.00 97.75 244 ALA A C 1
ATOM 1793 O O . ALA A 1 244 ? -5.120 -6.797 -7.573 1.00 97.75 244 ALA A O 1
ATOM 1794 N N . GLU A 1 245 ? -3.994 -4.939 -8.155 1.00 97.31 245 GLU A N 1
ATOM 1795 C CA . GLU A 1 245 ? -4.744 -4.696 -9.399 1.00 97.31 245 GLU A CA 1
ATOM 1796 C C . GLU A 1 245 ? -4.588 -5.851 -10.393 1.00 97.31 245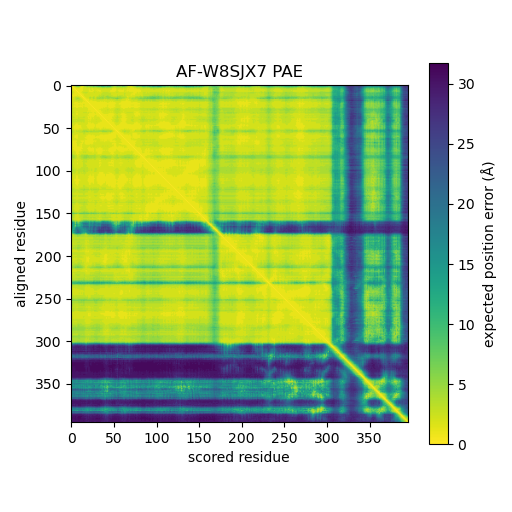 GLU A C 1
ATOM 1798 O O . GLU A 1 245 ? -5.570 -6.325 -10.970 1.00 97.31 245 GLU A O 1
ATOM 1803 N N . PHE A 1 246 ? -3.359 -6.345 -10.576 1.00 96.94 246 PHE A N 1
ATOM 1804 C CA . PHE A 1 246 ? -3.099 -7.455 -11.488 1.00 96.94 246 PHE A CA 1
ATOM 1805 C C . PHE A 1 246 ? -3.773 -8.751 -11.025 1.00 96.94 246 PHE A C 1
ATOM 1807 O O . PHE A 1 246 ? -4.387 -9.445 -11.836 1.00 96.94 246 PHE A O 1
ATOM 1814 N N . GLY A 1 247 ? -3.711 -9.054 -9.724 1.00 96.81 247 GLY A N 1
ATOM 1815 C CA . GLY A 1 247 ? -4.383 -10.209 -9.132 1.00 96.81 247 GLY A CA 1
ATOM 1816 C C . GLY A 1 247 ? -5.894 -10.173 -9.344 1.00 96.81 247 GLY A C 1
ATOM 1817 O O . GLY A 1 247 ? -6.469 -11.165 -9.794 1.00 96.81 247 GLY A O 1
ATOM 1818 N N . ALA A 1 248 ? -6.524 -9.019 -9.101 1.00 96.31 248 ALA A N 1
ATOM 1819 C CA . ALA A 1 248 ? -7.955 -8.832 -9.323 1.00 96.31 248 ALA A CA 1
ATOM 1820 C C . ALA A 1 248 ? -8.335 -8.999 -10.805 1.00 96.31 248 ALA A C 1
ATOM 1822 O O . ALA A 1 248 ? -9.255 -9.745 -11.132 1.00 96.31 248 ALA A O 1
ATOM 1823 N N . PHE A 1 249 ? -7.591 -8.368 -11.719 1.00 95.88 249 PHE A N 1
ATOM 1824 C CA . PHE A 1 249 ? -7.862 -8.449 -13.158 1.00 95.88 249 PHE A CA 1
ATOM 1825 C C . PHE A 1 249 ? -7.736 -9.876 -13.720 1.00 95.88 249 PHE A C 1
ATOM 1827 O O . PHE A 1 249 ? -8.469 -10.273 -14.639 1.00 95.88 249 PHE A O 1
ATOM 1834 N N . ILE A 1 250 ? -6.771 -10.643 -13.203 1.00 92.94 250 ILE A N 1
ATOM 1835 C CA . ILE A 1 250 ? -6.440 -11.966 -13.728 1.00 92.94 250 ILE A CA 1
ATOM 1836 C C . ILE A 1 250 ? -7.263 -13.094 -13.097 1.00 92.94 250 ILE A C 1
ATOM 1838 O O . ILE A 1 250 ? -7.244 -14.197 -13.642 1.00 92.94 250 ILE A O 1
ATOM 1842 N N . ALA A 1 251 ? -8.015 -12.834 -12.022 1.00 93.81 251 ALA A N 1
ATOM 1843 C CA . ALA A 1 251 ? -8.789 -13.834 -11.279 1.00 93.81 251 ALA A CA 1
ATOM 1844 C C . ALA A 1 251 ? -9.680 -14.710 -12.172 1.00 93.81 251 ALA A C 1
ATOM 1846 O O . ALA A 1 251 ? -9.576 -15.934 -12.126 1.00 93.81 251 ALA A O 1
ATOM 1847 N N . ASP A 1 252 ? -10.458 -14.102 -13.069 1.00 89.50 252 ASP A N 1
ATOM 1848 C CA . ASP A 1 252 ? -11.372 -14.842 -13.953 1.00 89.50 252 ASP A CA 1
ATOM 1849 C C . ASP A 1 252 ? -10.672 -15.518 -15.144 1.00 89.50 252 ASP A C 1
ATOM 1851 O O . ASP A 1 252 ? -11.224 -16.413 -15.790 1.00 89.50 252 ASP A O 1
ATOM 1855 N N . ARG A 1 253 ? -9.457 -15.066 -15.481 1.00 88.81 253 ARG A N 1
ATOM 1856 C CA . ARG A 1 253 ? -8.710 -15.485 -16.681 1.00 88.81 253 ARG A CA 1
ATOM 1857 C C . ARG A 1 253 ? -7.711 -16.593 -16.369 1.00 88.81 253 ARG A C 1
ATOM 1859 O O . ARG A 1 253 ? -7.619 -17.571 -17.106 1.00 88.81 253 ARG A O 1
ATOM 1866 N N . HIS A 1 254 ? -6.989 -16.442 -15.263 1.00 88.81 254 HIS A N 1
ATOM 1867 C CA . HIS A 1 254 ? -6.000 -17.382 -14.751 1.00 88.81 254 HIS A CA 1
ATOM 1868 C C . HIS A 1 254 ? -6.151 -17.525 -13.224 1.00 88.81 254 HIS A C 1
ATOM 1870 O O . HIS A 1 254 ? -5.319 -17.006 -12.475 1.00 88.81 254 HIS A O 1
ATOM 1876 N N . PRO A 1 255 ? -7.165 -18.276 -12.745 1.00 91.56 255 PRO A N 1
ATOM 1877 C CA . PRO A 1 255 ? -7.451 -18.410 -11.313 1.00 91.56 255 PRO A CA 1
ATOM 1878 C C . PRO A 1 255 ? -6.261 -18.908 -10.488 1.00 91.56 255 PRO A C 1
ATOM 1880 O O . PRO A 1 255 ? -6.029 -18.439 -9.381 1.00 91.56 255 PRO A O 1
ATOM 1883 N N . SER A 1 256 ? -5.446 -19.815 -11.040 1.00 91.50 256 SER A N 1
ATOM 1884 C CA . SER A 1 256 ? -4.263 -20.316 -10.331 1.00 91.50 256 SER A CA 1
ATOM 1885 C C . SER A 1 256 ? -3.169 -19.257 -10.156 1.00 91.50 256 SER A C 1
ATOM 1887 O O . SER A 1 256 ? -2.454 -19.296 -9.157 1.00 91.50 256 SER A O 1
ATOM 1889 N N . LEU A 1 257 ? -3.030 -18.323 -11.104 1.00 91.25 257 LEU A N 1
ATOM 1890 C CA . LEU A 1 257 ? -2.117 -17.188 -10.970 1.00 91.25 257 LEU A CA 1
ATOM 1891 C C . LEU A 1 257 ? -2.663 -16.189 -9.945 1.00 91.25 257 LEU A C 1
ATOM 1893 O O . LEU A 1 257 ? -1.908 -15.715 -9.103 1.00 91.25 257 LEU A O 1
ATOM 1897 N N . ALA A 1 258 ? -3.967 -15.918 -9.964 1.00 94.06 258 ALA A N 1
ATOM 1898 C CA . ALA A 1 258 ? -4.588 -15.063 -8.959 1.00 94.06 258 ALA A CA 1
ATOM 1899 C C . ALA A 1 258 ? -4.450 -15.639 -7.541 1.00 94.06 258 ALA A C 1
ATOM 1901 O O . ALA A 1 258 ? -4.101 -14.901 -6.628 1.00 94.06 258 ALA A O 1
ATOM 1902 N N . GLU A 1 259 ? -4.605 -16.953 -7.362 1.00 94.25 259 GLU A N 1
ATOM 1903 C CA . GLU A 1 259 ? -4.373 -17.621 -6.073 1.00 94.25 259 GLU A CA 1
ATOM 1904 C C . GLU A 1 259 ? -2.911 -17.510 -5.612 1.00 94.25 259 GLU A C 1
ATOM 1906 O O . GLU A 1 259 ? -2.631 -17.300 -4.432 1.00 94.25 259 GLU A O 1
ATOM 1911 N N . MET A 1 260 ? -1.954 -17.601 -6.540 1.00 94.69 260 MET A N 1
ATOM 1912 C CA . MET A 1 260 ? -0.545 -17.356 -6.227 1.00 94.69 260 MET A CA 1
ATOM 1913 C C . MET A 1 260 ? -0.326 -15.906 -5.775 1.00 94.69 260 MET A C 1
ATOM 1915 O O . MET A 1 260 ? 0.316 -15.675 -4.753 1.00 94.69 260 MET A O 1
ATOM 1919 N N . ILE A 1 261 ? -0.898 -14.936 -6.497 1.00 96.06 261 ILE A N 1
ATOM 1920 C CA . ILE A 1 261 ? -0.814 -13.511 -6.153 1.00 96.06 261 ILE A CA 1
ATOM 1921 C C . ILE A 1 261 ? -1.489 -13.233 -4.810 1.00 96.06 261 ILE A C 1
ATOM 1923 O O . ILE A 1 261 ? -0.946 -12.473 -4.020 1.00 96.06 261 ILE A O 1
ATOM 1927 N N . ARG A 1 262 ? -2.611 -13.884 -4.486 1.00 96.50 262 ARG A N 1
ATOM 1928 C CA . ARG A 1 262 ? -3.293 -13.762 -3.184 1.00 96.50 262 ARG A CA 1
ATOM 1929 C C . ARG A 1 262 ? -2.361 -14.071 -2.005 1.00 96.50 262 ARG A C 1
ATOM 1931 O O . ARG A 1 262 ? -2.505 -13.492 -0.932 1.00 96.50 262 ARG A O 1
ATOM 1938 N N . ARG A 1 263 ? -1.363 -14.936 -2.223 1.00 95.00 263 ARG A N 1
ATOM 1939 C CA . ARG A 1 263 ? -0.334 -15.321 -1.244 1.00 95.00 263 ARG A CA 1
ATOM 1940 C C . ARG A 1 263 ? 0.979 -14.535 -1.368 1.00 95.00 263 ARG A C 1
ATOM 1942 O O . ARG A 1 263 ? 1.879 -14.757 -0.564 1.00 95.00 263 ARG A O 1
ATOM 1949 N N . TYR A 1 264 ? 1.098 -13.629 -2.340 1.00 94.38 264 TYR A N 1
ATOM 1950 C CA . TYR A 1 264 ? 2.260 -12.753 -2.496 1.00 94.38 264 TYR A CA 1
ATOM 1951 C C . TYR A 1 264 ? 2.262 -11.710 -1.379 1.00 94.38 264 TYR A C 1
ATOM 1953 O O . TYR A 1 264 ? 1.438 -10.795 -1.401 1.00 94.38 264 TYR A O 1
ATOM 1961 N N . GLY A 1 265 ? 3.171 -11.820 -0.410 1.00 94.81 265 GLY A N 1
ATOM 1962 C CA . GLY A 1 265 ? 3.244 -10.894 0.725 1.00 94.81 265 GLY A CA 1
ATOM 1963 C C . GLY A 1 265 ? 1.898 -10.716 1.447 1.00 94.81 265 GLY A C 1
ATOM 1964 O O . GLY A 1 265 ? 1.078 -11.637 1.517 1.00 94.81 265 GLY A O 1
ATOM 1965 N N . SER A 1 266 ? 1.658 -9.515 1.972 1.00 97.94 266 SER A N 1
ATOM 1966 C CA . SER A 1 266 ? 0.378 -9.092 2.555 1.00 97.94 266 SER A CA 1
ATOM 1967 C C . SER A 1 266 ? -0.424 -8.202 1.600 1.00 97.94 266 SER A C 1
ATOM 1969 O O . SER A 1 266 ? 0.107 -7.734 0.592 1.00 97.94 266 SER A O 1
ATOM 1971 N N . VAL A 1 267 ? -1.694 -7.917 1.916 1.00 98.44 267 VAL A N 1
ATOM 1972 C CA . VAL A 1 267 ? -2.491 -6.923 1.169 1.00 98.44 267 VAL A CA 1
ATOM 1973 C C . VAL A 1 267 ? -1.770 -5.575 1.121 1.00 98.44 267 VAL A C 1
ATOM 1975 O O . VAL A 1 267 ? -1.672 -4.980 0.052 1.00 98.44 267 VAL A O 1
ATOM 1978 N N . GLN A 1 268 ? -1.173 -5.142 2.233 1.00 98.75 268 GLN A N 1
ATOM 1979 C CA . GLN A 1 268 ? -0.433 -3.884 2.321 1.00 98.75 268 GLN A CA 1
ATOM 1980 C C . GLN A 1 268 ? 0.764 -3.846 1.366 1.00 98.75 268 GLN A C 1
ATOM 1982 O O . GLN A 1 268 ? 1.014 -2.826 0.728 1.00 98.75 268 GLN A O 1
ATOM 1987 N N . VAL A 1 269 ? 1.481 -4.967 1.224 1.00 98.50 269 VAL A N 1
ATOM 1988 C CA . VAL A 1 269 ? 2.574 -5.097 0.251 1.00 98.50 269 VAL A CA 1
ATOM 1989 C C . VAL A 1 269 ? 2.023 -5.129 -1.172 1.00 98.50 269 VAL A C 1
ATOM 1991 O O . VAL A 1 269 ? 2.531 -4.407 -2.021 1.00 98.50 269 VAL A O 1
ATOM 1994 N N . ARG A 1 270 ? 0.968 -5.902 -1.459 1.00 98.50 270 ARG A N 1
ATOM 1995 C CA . ARG A 1 270 ? 0.385 -6.002 -2.815 1.00 98.50 270 ARG A CA 1
ATOM 1996 C C . ARG A 1 270 ? -0.201 -4.693 -3.327 1.00 98.50 270 ARG A C 1
ATOM 1998 O O . ARG A 1 270 ? -0.181 -4.466 -4.533 1.00 98.50 270 ARG A O 1
ATOM 2005 N N . ASN A 1 271 ? -0.690 -3.853 -2.422 1.00 98.56 271 ASN A N 1
ATOM 2006 C CA . ASN A 1 271 ? -1.207 -2.517 -2.705 1.00 98.56 271 ASN A CA 1
ATOM 2007 C C . ASN A 1 271 ? -0.110 -1.518 -3.124 1.00 98.56 271 ASN A C 1
ATOM 2009 O O . ASN A 1 271 ? -0.435 -0.463 -3.668 1.00 98.56 271 ASN A O 1
ATOM 2013 N N . ALA A 1 272 ? 1.170 -1.825 -2.876 1.00 97.94 272 ALA A N 1
ATOM 2014 C CA . ALA A 1 272 ? 2.314 -1.002 -3.279 1.00 97.94 272 ALA A CA 1
ATOM 2015 C C . ALA A 1 272 ? 3.199 -1.675 -4.338 1.00 97.94 272 ALA A C 1
ATOM 2017 O O . ALA A 1 272 ? 3.607 -1.034 -5.305 1.00 97.94 272 ALA A O 1
ATOM 2018 N N . ALA A 1 273 ? 3.519 -2.956 -4.158 1.00 98.06 273 ALA A N 1
ATOM 2019 C CA . ALA A 1 273 ? 4.411 -3.719 -5.018 1.00 98.06 273 ALA A CA 1
ATOM 2020 C C . ALA A 1 273 ? 3.869 -3.788 -6.448 1.00 98.06 273 ALA A C 1
ATOM 2022 O O . ALA A 1 273 ? 2.711 -4.144 -6.670 1.00 98.06 273 ALA A O 1
ATOM 2023 N N . THR A 1 274 ? 4.725 -3.489 -7.422 1.00 98.25 274 THR A N 1
ATOM 2024 C CA . THR A 1 274 ? 4.355 -3.467 -8.839 1.00 98.25 274 THR A CA 1
ATOM 2025 C C . THR A 1 274 ? 4.901 -4.678 -9.581 1.00 98.25 274 THR A C 1
ATOM 2027 O O . THR A 1 274 ? 5.940 -5.232 -9.213 1.00 98.25 274 THR A O 1
ATOM 2030 N N . ILE A 1 275 ? 4.230 -5.080 -10.664 1.00 95.81 275 ILE A N 1
ATOM 2031 C CA . ILE A 1 275 ? 4.710 -6.163 -11.536 1.00 95.81 275 ILE A CA 1
ATOM 2032 C C . ILE A 1 275 ? 6.092 -5.836 -12.113 1.00 95.81 275 ILE A C 1
ATOM 2034 O O . ILE A 1 275 ? 6.979 -6.689 -12.108 1.00 95.81 275 ILE A O 1
ATOM 2038 N N . GLY A 1 276 ? 6.300 -4.595 -12.562 1.00 95.75 276 GLY A N 1
ATOM 2039 C CA . GLY A 1 276 ? 7.589 -4.144 -13.081 1.00 95.75 276 GLY A CA 1
ATOM 2040 C C . GLY A 1 276 ? 8.684 -4.184 -12.022 1.00 95.75 276 GLY A C 1
ATOM 2041 O O . GLY A 1 276 ? 9.761 -4.704 -12.295 1.00 95.75 276 GLY A O 1
ATOM 2042 N N . GLY A 1 277 ? 8.396 -3.718 -10.803 1.00 96.06 277 GLY A N 1
ATOM 2043 C CA . GLY A 1 277 ? 9.336 -3.773 -9.683 1.00 96.06 277 GLY A CA 1
ATOM 2044 C C . GLY A 1 277 ? 9.700 -5.207 -9.302 1.00 96.06 277 GLY A C 1
ATOM 2045 O O . GLY A 1 277 ? 10.875 -5.519 -9.136 1.00 96.06 277 GLY A O 1
ATOM 2046 N N . ASN A 1 278 ? 8.716 -6.108 -9.251 1.00 96.25 278 ASN A N 1
ATOM 2047 C CA . ASN A 1 278 ? 8.958 -7.515 -8.944 1.00 96.25 278 ASN A CA 1
ATOM 2048 C C . ASN A 1 278 ? 9.850 -8.209 -9.993 1.00 96.25 278 ASN A C 1
ATOM 2050 O O . ASN A 1 278 ? 10.723 -8.994 -9.625 1.00 96.25 278 ASN A O 1
ATOM 2054 N N . ILE A 1 279 ? 9.665 -7.905 -11.283 1.00 94.06 279 ILE A N 1
ATOM 2055 C CA . ILE A 1 279 ? 10.519 -8.428 -12.361 1.00 94.06 279 ILE A CA 1
ATOM 2056 C C . ILE A 1 279 ? 11.915 -7.791 -12.306 1.00 94.06 279 ILE A C 1
ATOM 2058 O O . ILE A 1 279 ? 12.910 -8.511 -12.359 1.00 94.06 279 ILE A O 1
ATOM 2062 N N . ALA A 1 280 ? 11.994 -6.463 -12.176 1.00 93.75 280 ALA A N 1
ATOM 2063 C CA . ALA A 1 280 ? 13.249 -5.710 -12.190 1.00 93.75 280 ALA A CA 1
ATOM 2064 C C . ALA A 1 280 ? 14.156 -6.029 -10.993 1.00 93.75 280 ALA A C 1
ATOM 2066 O O . ALA A 1 280 ? 15.374 -6.027 -11.140 1.00 93.75 280 ALA A O 1
ATOM 2067 N N . ASN A 1 281 ? 13.576 -6.369 -9.837 1.00 94.12 281 ASN A N 1
ATOM 2068 C CA . ASN A 1 281 ? 14.329 -6.838 -8.674 1.00 94.12 281 ASN A CA 1
ATOM 2069 C C . ASN A 1 281 ? 15.146 -8.108 -8.985 1.00 94.1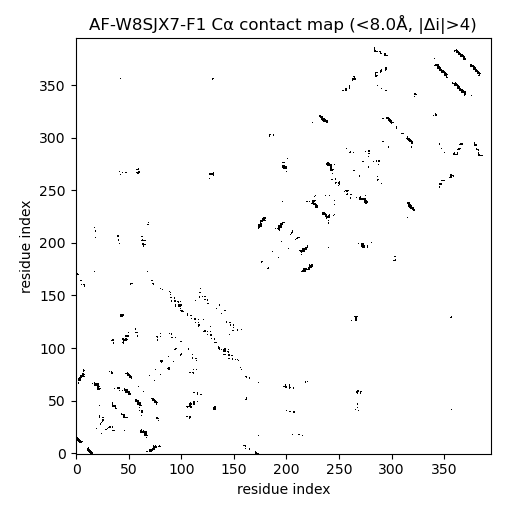2 281 ASN A C 1
ATOM 2071 O O . ASN A 1 281 ? 16.169 -8.362 -8.358 1.00 94.12 281 ASN A O 1
ATOM 2075 N N . GLY A 1 282 ? 14.700 -8.934 -9.944 1.00 90.06 282 GLY A N 1
ATOM 2076 C CA . GLY A 1 282 ? 15.461 -10.097 -10.413 1.00 90.06 282 GLY A CA 1
ATOM 2077 C C . GLY A 1 282 ? 15.689 -11.174 -9.348 1.00 90.06 282 GLY A C 1
ATOM 2078 O O . GLY A 1 282 ? 16.574 -12.019 -9.494 1.00 90.06 282 GLY A O 1
ATOM 2079 N N . SER A 1 283 ? 14.908 -11.153 -8.264 1.00 89.88 283 SER A N 1
ATOM 2080 C CA . SER A 1 283 ? 15.071 -12.091 -7.160 1.00 89.88 283 SER A CA 1
ATOM 2081 C C . SER A 1 283 ? 14.800 -13.528 -7.623 1.00 89.88 283 SER A C 1
ATOM 2083 O O . SER A 1 283 ? 13.748 -13.799 -8.212 1.00 89.88 283 SER A O 1
ATOM 2085 N N . PRO A 1 284 ? 15.685 -14.496 -7.311 1.00 85.38 284 PRO A N 1
ATOM 2086 C CA . PRO A 1 284 ? 15.494 -15.889 -7.713 1.00 85.38 284 PRO A CA 1
ATOM 2087 C C . PRO A 1 284 ? 14.293 -16.551 -7.025 1.00 85.38 284 PRO A C 1
ATOM 2089 O O . PRO A 1 284 ? 13.888 -17.638 -7.431 1.00 85.38 284 PRO A O 1
ATOM 2092 N N . ILE A 1 285 ? 13.744 -15.929 -5.979 1.00 88.31 285 ILE A N 1
ATOM 2093 C CA . ILE A 1 285 ? 12.557 -16.376 -5.236 1.00 88.31 285 ILE A CA 1
ATOM 2094 C C . ILE A 1 285 ? 11.323 -15.511 -5.530 1.00 88.31 285 ILE A C 1
ATOM 2096 O O . ILE A 1 285 ? 10.308 -15.662 -4.859 1.00 88.31 285 ILE A O 1
ATOM 2100 N N . GLY A 1 286 ? 11.389 -14.614 -6.520 1.00 88.12 286 GLY A N 1
ATOM 2101 C CA . GLY A 1 286 ? 10.224 -13.855 -6.963 1.00 88.12 286 GLY A CA 1
ATOM 2102 C C . GLY A 1 286 ? 9.126 -14.784 -7.487 1.00 88.12 286 GLY A C 1
ATOM 2103 O O . GLY A 1 286 ? 9.386 -15.685 -8.287 1.00 88.12 286 GLY A O 1
ATOM 2104 N N . ASP A 1 287 ? 7.888 -14.560 -7.050 1.00 88.88 287 ASP A N 1
ATOM 2105 C CA . ASP A 1 287 ? 6.758 -15.424 -7.403 1.00 88.88 287 ASP A CA 1
ATOM 2106 C C . ASP A 1 287 ? 6.214 -15.167 -8.813 1.00 88.88 287 ASP A C 1
ATOM 2108 O O . ASP A 1 287 ? 5.857 -16.112 -9.520 1.00 88.88 287 ASP A O 1
ATOM 2112 N N . SER A 1 288 ? 6.170 -13.906 -9.258 1.00 89.75 288 SER A N 1
ATOM 2113 C CA . SER A 1 288 ? 5.595 -13.572 -10.567 1.00 89.75 288 SER A CA 1
ATOM 2114 C C . SER A 1 288 ? 6.422 -14.106 -11.742 1.00 89.75 288 SER A C 1
ATOM 2116 O O . SER A 1 288 ? 5.815 -14.707 -12.629 1.00 89.75 288 SER A O 1
ATOM 2118 N N . PRO A 1 289 ? 7.767 -13.962 -11.801 1.00 89.75 289 PRO A N 1
ATOM 2119 C CA . PRO A 1 289 ? 8.523 -14.332 -12.994 1.00 89.75 289 PRO A CA 1
ATOM 2120 C C . PRO A 1 289 ? 8.330 -15.797 -13.417 1.00 89.75 289 PRO A C 1
ATOM 2122 O O . PRO A 1 289 ? 8.031 -16.015 -14.591 1.00 89.75 289 PRO A O 1
ATOM 2125 N N . PRO A 1 290 ? 8.377 -16.809 -12.525 1.00 87.50 290 PRO A N 1
ATOM 2126 C CA . PRO A 1 290 ? 8.090 -18.190 -12.912 1.00 87.50 290 PRO A CA 1
ATOM 2127 C C . PRO A 1 290 ? 6.692 -18.377 -13.511 1.00 87.50 290 PRO A C 1
ATOM 2129 O O . PRO A 1 290 ? 6.545 -19.073 -14.516 1.00 87.50 290 PRO A O 1
ATOM 2132 N N . ALA A 1 291 ? 5.664 -17.735 -12.953 1.00 88.19 291 ALA A N 1
ATOM 2133 C CA . ALA A 1 291 ? 4.313 -17.832 -13.499 1.00 88.19 291 ALA A CA 1
ATOM 2134 C C . ALA A 1 291 ? 4.188 -17.169 -14.876 1.00 88.19 291 ALA A C 1
ATOM 2136 O O . ALA A 1 291 ? 3.578 -17.734 -15.784 1.00 88.19 291 ALA A O 1
ATOM 2137 N N . LEU A 1 292 ? 4.814 -16.006 -15.057 1.00 88.06 292 LEU A N 1
ATOM 2138 C CA . LEU A 1 292 ? 4.812 -15.288 -16.328 1.00 88.06 292 LEU A CA 1
ATOM 2139 C C . LEU A 1 292 ? 5.588 -16.044 -17.416 1.00 88.06 292 LEU A C 1
ATOM 2141 O O . LEU A 1 292 ? 5.119 -16.135 -18.549 1.00 88.06 292 LEU A O 1
ATOM 2145 N N . ILE A 1 293 ? 6.716 -16.669 -17.067 1.00 84.25 293 ILE A N 1
ATOM 2146 C CA . ILE A 1 293 ? 7.475 -17.544 -17.973 1.00 84.25 293 ILE A CA 1
ATOM 2147 C C . ILE A 1 293 ? 6.627 -18.754 -18.385 1.00 84.25 293 ILE A C 1
ATOM 2149 O O . ILE A 1 293 ? 6.560 -19.080 -19.569 1.00 84.25 293 ILE A O 1
ATOM 2153 N N . ALA A 1 294 ? 5.938 -19.402 -17.440 1.00 83.38 294 ALA A N 1
ATOM 2154 C CA . ALA A 1 294 ? 5.069 -20.545 -17.738 1.00 83.38 294 ALA A CA 1
ATOM 2155 C C . ALA A 1 294 ? 3.879 -20.177 -18.645 1.00 83.38 294 ALA A C 1
ATOM 2157 O O . ALA A 1 294 ? 3.391 -21.023 -19.397 1.00 83.38 294 ALA A O 1
ATOM 2158 N N . LEU A 1 295 ? 3.432 -18.918 -18.598 1.00 85.88 295 LEU A N 1
ATOM 2159 C CA . LEU A 1 295 ? 2.414 -18.354 -19.489 1.00 85.88 295 LEU A CA 1
ATOM 2160 C C . LEU A 1 295 ? 2.963 -17.917 -20.857 1.00 85.88 295 LEU A C 1
ATOM 2162 O O . LEU A 1 295 ? 2.182 -17.482 -21.701 1.00 85.88 295 LEU A O 1
ATOM 2166 N N . GLY A 1 296 ? 4.275 -18.018 -21.091 1.00 84.50 296 GLY A N 1
ATOM 2167 C CA . GLY A 1 296 ? 4.906 -17.543 -22.324 1.00 84.50 296 GLY A CA 1
ATOM 2168 C C . GLY A 1 296 ? 4.844 -16.023 -22.474 1.00 84.50 296 GLY A C 1
ATOM 2169 O O . GLY A 1 296 ? 4.779 -15.514 -23.593 1.00 84.50 296 GLY A O 1
ATOM 2170 N N . ALA A 1 297 ? 4.805 -15.295 -21.358 1.00 88.56 297 ALA A N 1
ATOM 2171 C CA . ALA A 1 297 ? 4.652 -13.854 -21.384 1.00 88.56 297 ALA A CA 1
ATOM 2172 C C . ALA A 1 297 ? 5.898 -13.164 -21.964 1.00 88.56 297 ALA A C 1
ATOM 2174 O O . ALA A 1 297 ? 7.031 -13.572 -21.710 1.00 88.56 297 ALA A O 1
ATOM 2175 N N . THR A 1 298 ? 5.690 -12.096 -22.734 1.00 89.50 298 THR A N 1
ATOM 2176 C CA . THR A 1 298 ? 6.785 -11.308 -23.328 1.00 89.50 298 THR A CA 1
ATOM 2177 C C . THR A 1 298 ? 7.051 -10.059 -22.500 1.00 89.50 298 THR A C 1
ATOM 2179 O O . THR A 1 298 ? 6.118 -9.300 -22.249 1.00 89.50 298 THR A O 1
ATOM 2182 N N . LEU A 1 299 ? 8.308 -9.835 -22.104 1.00 89.31 299 LEU A N 1
ATOM 2183 C CA . LEU A 1 299 ? 8.764 -8.613 -21.436 1.00 89.31 299 LEU A CA 1
ATOM 2184 C C . LEU A 1 299 ? 9.255 -7.597 -22.471 1.00 89.31 299 LEU A C 1
ATOM 2186 O O . LEU A 1 299 ? 10.082 -7.924 -23.319 1.00 89.31 299 LEU A O 1
ATOM 2190 N N . HIS A 1 300 ? 8.781 -6.360 -22.367 1.00 87.25 300 HIS A N 1
ATOM 2191 C CA . HIS A 1 300 ? 9.209 -5.264 -23.228 1.00 87.25 300 HIS A CA 1
ATOM 2192 C C . HIS A 1 300 ? 10.083 -4.285 -22.436 1.00 87.25 300 HIS A C 1
ATOM 2194 O O . HIS A 1 300 ? 9.613 -3.654 -21.488 1.00 87.25 300 HIS A O 1
ATOM 2200 N N . LEU A 1 301 ? 11.349 -4.162 -22.838 1.00 87.75 301 LEU A N 1
ATOM 2201 C CA . LEU A 1 301 ? 12.304 -3.207 -22.274 1.00 87.75 301 LEU A CA 1
ATOM 2202 C C . LEU A 1 301 ? 12.325 -1.928 -23.111 1.00 87.75 301 LEU A C 1
ATOM 2204 O O . LEU A 1 301 ? 12.082 -1.961 -24.318 1.00 87.75 301 LEU A O 1
ATOM 2208 N N . ARG A 1 302 ? 12.625 -0.803 -22.462 1.00 84.00 302 ARG A N 1
ATOM 2209 C CA . ARG A 1 302 ? 12.718 0.503 -23.107 1.00 84.00 302 ARG A CA 1
ATOM 2210 C C . ARG A 1 302 ? 14.011 1.192 -22.699 1.00 84.00 302 ARG A C 1
ATOM 2212 O O . ARG A 1 302 ? 14.280 1.354 -21.517 1.00 84.00 302 ARG A O 1
ATOM 2219 N N . GLU A 1 303 ? 14.732 1.660 -23.704 1.00 79.94 303 GLU A N 1
ATOM 2220 C CA . GLU A 1 303 ? 15.837 2.603 -23.591 1.00 79.94 303 GLU A CA 1
ATOM 2221 C C . GLU A 1 303 ? 15.525 3.791 -24.514 1.00 79.94 303 GLU A C 1
ATOM 2223 O O . GLU A 1 303 ? 14.694 3.679 -25.425 1.00 79.94 303 GLU A O 1
ATOM 2228 N N . ARG A 1 304 ? 16.136 4.955 -24.281 1.00 76.94 304 ARG A N 1
ATOM 2229 C CA . ARG A 1 304 ? 16.005 6.091 -25.200 1.00 76.94 304 ARG A CA 1
ATOM 2230 C C . ARG A 1 304 ? 16.527 5.680 -26.585 1.00 76.94 304 ARG A C 1
ATOM 2232 O O . ARG A 1 304 ? 17.688 5.313 -26.729 1.00 76.94 304 ARG A O 1
ATOM 2239 N N . GLY A 1 305 ? 15.685 5.776 -27.617 1.00 56.12 305 GLY A N 1
ATOM 2240 C CA . GLY A 1 305 ? 16.132 5.606 -29.002 1.00 56.12 305 GLY A CA 1
ATOM 2241 C C . GLY A 1 305 ? 17.134 6.698 -29.391 1.00 56.12 305 GLY A C 1
ATOM 2242 O O . GLY A 1 305 ? 16.966 7.856 -29.003 1.00 56.12 305 GLY A O 1
ATOM 2243 N N . GLY A 1 306 ? 18.172 6.346 -30.156 1.00 46.28 306 GLY A N 1
ATOM 2244 C CA . GLY A 1 306 ? 19.111 7.324 -30.718 1.00 46.28 306 GLY A CA 1
ATOM 2245 C C . GLY A 1 306 ? 18.404 8.413 -31.551 1.00 46.28 306 GLY A C 1
ATOM 2246 O O . GLY A 1 306 ? 17.245 8.238 -31.946 1.00 46.28 306 GLY A O 1
ATOM 2247 N N . PRO A 1 307 ? 19.068 9.552 -31.827 1.00 34.50 307 PRO A N 1
ATOM 2248 C CA . PRO A 1 307 ? 18.447 10.684 -32.514 1.00 34.50 307 PRO A CA 1
ATOM 2249 C C . PRO A 1 307 ? 17.850 10.264 -33.871 1.00 34.50 307 PRO A C 1
ATOM 2251 O O . PRO A 1 307 ? 18.561 9.770 -34.741 1.00 34.50 307 PRO A O 1
ATOM 2254 N N . GLY A 1 308 ? 16.533 10.450 -34.037 1.00 42.75 308 GLY A N 1
ATOM 2255 C CA . GLY A 1 308 ? 15.793 10.151 -35.275 1.00 42.75 308 GLY A CA 1
ATOM 2256 C C . GLY A 1 308 ? 14.979 8.847 -35.287 1.00 42.75 308 GLY A C 1
ATOM 2257 O O . GLY A 1 308 ? 14.264 8.595 -36.256 1.00 42.75 308 GLY A O 1
ATOM 2258 N N . ALA A 1 309 ? 15.022 8.026 -34.233 1.00 35.41 309 ALA A N 1
ATOM 2259 C CA . ALA A 1 309 ? 14.162 6.847 -34.135 1.00 35.41 309 ALA A CA 1
ATOM 2260 C C . ALA A 1 309 ? 12.747 7.232 -33.666 1.00 35.41 309 ALA A C 1
ATOM 2262 O O . ALA A 1 309 ? 12.549 7.659 -32.530 1.00 35.41 309 ALA A O 1
ATOM 2263 N N . ALA A 1 310 ? 11.742 7.055 -34.531 1.00 30.19 310 ALA A N 1
ATOM 2264 C CA . ALA A 1 310 ? 10.342 7.154 -34.128 1.00 30.19 310 ALA A CA 1
ATOM 2265 C C . ALA A 1 310 ? 10.041 6.127 -33.021 1.00 30.19 310 ALA A C 1
ATOM 2267 O O . ALA A 1 310 ? 10.288 4.929 -33.190 1.00 30.19 310 ALA A O 1
ATOM 2268 N N . CYS A 1 311 ? 9.503 6.613 -31.900 1.00 30.22 311 CYS A N 1
ATOM 2269 C CA . CYS A 1 311 ? 9.125 5.822 -30.734 1.00 30.22 311 CYS A CA 1
ATOM 2270 C C . CYS A 1 311 ? 8.134 4.714 -31.145 1.00 30.22 311 CYS A C 1
ATOM 2272 O O . CYS A 1 311 ? 6.994 4.993 -31.521 1.00 30.22 311 CYS A O 1
ATOM 2274 N N . ARG A 1 312 ? 8.562 3.444 -31.112 1.00 34.03 312 ARG A N 1
ATOM 2275 C CA . ARG A 1 312 ? 7.670 2.286 -31.278 1.00 34.03 312 ARG A CA 1
ATOM 2276 C C . ARG A 1 312 ? 7.382 1.687 -29.895 1.00 34.03 312 ARG A C 1
ATOM 2278 O O . ARG A 1 312 ? 8.231 1.027 -29.313 1.00 34.03 312 ARG A O 1
ATOM 2285 N N . TRP A 1 313 ? 6.179 1.984 -29.397 1.00 37.44 313 TRP A N 1
ATOM 2286 C CA . TRP A 1 313 ? 5.454 1.435 -28.229 1.00 37.44 313 TRP A CA 1
ATOM 2287 C C . TRP A 1 313 ? 5.637 -0.089 -28.003 1.00 37.44 313 TRP A C 1
ATOM 2289 O O . TRP A 1 313 ? 5.889 -0.802 -28.969 1.00 37.44 313 TRP A O 1
ATOM 2299 N N . ARG A 1 314 ? 5.466 -0.731 -26.826 1.00 39.41 314 ARG A N 1
ATOM 2300 C CA . ARG A 1 314 ? 4.856 -0.488 -25.486 1.00 39.41 314 ARG A CA 1
ATOM 2301 C C . ARG A 1 314 ? 5.720 -1.239 -24.446 1.00 39.41 314 ARG A C 1
ATOM 2303 O O . ARG A 1 314 ? 6.105 -2.369 -24.732 1.00 39.41 314 ARG A O 1
ATOM 2310 N N . SER A 1 315 ? 5.951 -0.705 -23.244 1.00 30.98 315 SER A N 1
ATOM 2311 C CA . SER A 1 315 ? 6.487 -1.455 -22.087 1.00 30.98 315 SER A CA 1
ATOM 2312 C C . SER A 1 315 ? 5.371 -2.277 -21.430 1.00 30.98 315 SER A C 1
ATOM 2314 O O . SER A 1 315 ? 4.848 -1.941 -20.372 1.00 30.98 315 SER A O 1
ATOM 2316 N N . SER A 1 316 ? 4.936 -3.331 -22.111 1.00 38.88 316 SER A N 1
ATOM 2317 C CA . SER A 1 316 ? 3.887 -4.226 -21.628 1.00 38.88 316 SER A CA 1
ATOM 2318 C C . SER A 1 316 ? 4.449 -5.596 -21.309 1.00 38.88 316 SER A C 1
ATOM 2320 O O . SER A 1 316 ? 5.328 -6.076 -22.008 1.00 38.88 316 SER A O 1
ATOM 2322 N N . LEU A 1 317 ? 3.898 -6.278 -20.317 1.00 38.53 317 LEU A N 1
ATOM 2323 C CA . LEU A 1 317 ? 3.910 -7.733 -20.340 1.00 38.53 317 LEU A CA 1
ATOM 2324 C C . LEU A 1 317 ? 2.776 -8.194 -21.262 1.00 38.53 317 LEU A C 1
ATOM 2326 O O . LEU A 1 317 ? 1.638 -7.837 -20.976 1.00 38.53 317 LEU A O 1
ATOM 2330 N N . SER A 1 318 ? 3.060 -8.951 -22.325 1.00 44.16 318 SER A N 1
ATOM 2331 C CA . SER A 1 318 ? 2.018 -9.535 -23.191 1.00 44.16 318 SER A CA 1
ATOM 2332 C C . SER A 1 318 ? 1.734 -10.981 -22.787 1.00 44.16 318 SER A C 1
ATOM 2334 O O . SER A 1 318 ? 2.612 -11.827 -22.944 1.00 44.16 318 SER A O 1
ATOM 2336 N N . ILE A 1 319 ? 0.527 -11.276 -22.292 1.00 45.91 319 ILE A N 1
ATOM 2337 C CA . ILE A 1 319 ? 0.038 -12.652 -22.068 1.00 45.91 319 ILE A CA 1
ATOM 2338 C C . ILE A 1 319 ? -0.963 -12.989 -23.178 1.00 45.91 319 ILE A C 1
ATOM 2340 O O . ILE A 1 319 ? -1.933 -12.253 -23.375 1.00 45.91 319 ILE A O 1
ATOM 2344 N N . THR A 1 320 ? -0.736 -14.078 -23.918 1.00 39.88 320 THR A N 1
ATOM 2345 C CA . THR A 1 320 ? -1.660 -14.531 -24.968 1.00 39.88 320 THR A CA 1
ATOM 2346 C C . THR A 1 320 ? -2.931 -15.097 -24.334 1.00 39.88 320 THR A C 1
ATOM 2348 O O . THR A 1 320 ? -2.893 -16.115 -23.642 1.00 39.88 320 THR A O 1
ATOM 2351 N N . ALA A 1 321 ? -4.072 -14.450 -24.571 1.00 32.31 321 ALA A N 1
ATOM 2352 C CA . ALA A 1 321 ? -5.364 -14.930 -24.092 1.00 32.31 321 ALA A CA 1
ATOM 2353 C C . ALA A 1 321 ? -5.874 -16.059 -25.006 1.00 32.31 321 ALA A C 1
ATOM 2355 O O . ALA A 1 321 ? -5.895 -15.922 -26.227 1.00 32.31 321 ALA A O 1
ATOM 2356 N N . SER A 1 322 ? -6.314 -17.188 -24.441 1.00 29.75 322 SER A N 1
ATOM 2357 C CA . SER A 1 322 ? -7.020 -18.223 -25.210 1.00 29.75 322 SER A CA 1
ATOM 2358 C C . SER A 1 322 ? -8.374 -18.544 -24.571 1.00 29.75 322 SER A C 1
ATOM 2360 O O . SER A 1 322 ? -8.435 -19.044 -23.451 1.00 29.75 322 SER A O 1
ATOM 2362 N N . ARG A 1 323 ? -9.489 -18.279 -25.276 1.00 33.19 323 ARG A N 1
ATOM 2363 C CA . ARG A 1 323 ? -10.792 -18.893 -24.954 1.00 33.19 323 ARG A CA 1
ATOM 2364 C C . ARG A 1 323 ? -11.725 -19.073 -26.169 1.00 33.19 323 ARG A C 1
ATOM 2366 O O . ARG A 1 323 ? -11.996 -18.158 -26.930 1.00 33.19 323 ARG A O 1
ATOM 2373 N N . THR A 1 324 ? -12.149 -20.329 -26.323 1.00 30.86 324 THR A N 1
ATOM 2374 C CA . THR A 1 324 ? -13.411 -20.920 -26.830 1.00 30.86 324 THR A CA 1
ATOM 2375 C C . THR A 1 324 ? -14.389 -20.141 -27.743 1.00 30.86 324 THR A C 1
ATOM 2377 O O . THR A 1 324 ? -15.216 -19.395 -27.238 1.00 30.86 324 THR A O 1
ATOM 2380 N N . GLY A 1 325 ? -14.428 -20.522 -29.041 1.00 26.25 325 GLY A N 1
ATOM 2381 C CA . GLY A 1 325 ? -15.571 -20.427 -30.000 1.00 26.25 325 GLY A CA 1
ATOM 2382 C C . GLY A 1 325 ? -15.927 -19.015 -30.513 1.00 26.25 325 GLY A C 1
ATOM 2383 O O . GLY A 1 325 ? -15.903 -18.080 -29.741 1.00 26.25 325 GLY A O 1
ATOM 2384 N N . ARG A 1 326 ? -16.274 -18.716 -31.778 1.00 25.89 326 ARG A N 1
ATOM 2385 C CA . ARG A 1 326 ? -16.781 -19.425 -32.980 1.00 25.89 326 ARG A CA 1
ATOM 2386 C C . ARG A 1 326 ? -16.135 -18.794 -34.240 1.00 25.89 326 ARG A C 1
ATOM 2388 O O . ARG A 1 326 ? -15.703 -17.650 -34.204 1.00 25.89 326 ARG A O 1
ATOM 2395 N N . ARG A 1 327 ? -16.060 -19.542 -35.352 1.00 28.66 327 ARG A N 1
ATOM 2396 C CA . ARG A 1 327 ? -15.403 -19.138 -36.618 1.00 28.66 327 ARG A CA 1
ATOM 2397 C C . ARG A 1 327 ? -16.197 -18.087 -37.418 1.00 28.66 327 ARG A C 1
ATOM 2399 O O . ARG A 1 327 ? -17.393 -18.263 -37.612 1.00 28.66 327 ARG A O 1
ATOM 2406 N N . GLY A 1 328 ? -15.472 -17.122 -37.991 1.00 23.56 328 GLY A N 1
ATOM 2407 C CA . GLY A 1 328 ? -15.853 -16.248 -39.112 1.00 23.56 328 GLY A CA 1
ATOM 2408 C C . GLY A 1 328 ? -14.589 -15.812 -39.877 1.00 23.56 328 GLY A C 1
ATOM 2409 O O . GLY A 1 328 ? -13.515 -15.758 -39.289 1.00 23.56 328 GLY A O 1
ATOM 2410 N N . SER A 1 329 ? -14.680 -15.636 -41.193 1.00 24.44 329 SER A N 1
ATOM 2411 C CA . SER A 1 329 ? -13.627 -15.829 -42.212 1.00 24.44 329 SER A CA 1
ATOM 2412 C C . SER A 1 329 ? -12.830 -14.585 -42.670 1.00 24.44 329 SER A C 1
ATOM 2414 O O . SER A 1 329 ? -13.436 -13.543 -42.867 1.00 24.44 329 SER A O 1
ATOM 2416 N N . SER A 1 330 ? -11.530 -14.809 -42.982 1.00 24.44 330 SER A N 1
ATOM 2417 C CA . SER A 1 330 ? -10.582 -14.112 -43.918 1.00 24.44 330 SER A CA 1
ATOM 2418 C C . SER A 1 330 ? -10.332 -12.594 -43.753 1.00 24.44 330 SER A C 1
ATOM 2420 O O . SER A 1 330 ? -11.257 -11.861 -43.469 1.00 24.44 330 SER A O 1
ATOM 2422 N N . SER A 1 331 ? -9.133 -12.005 -43.917 1.00 22.38 331 SER A N 1
ATOM 2423 C CA . SER A 1 331 ? -7.959 -12.255 -44.790 1.00 22.38 331 SER A CA 1
ATOM 2424 C C . SER A 1 331 ? -6.686 -11.552 -44.236 1.00 22.38 331 SER A C 1
ATOM 2426 O O . SER A 1 331 ? -6.797 -10.578 -43.501 1.00 22.38 331 SER A O 1
ATOM 2428 N N . ARG A 1 332 ? -5.475 -12.049 -44.562 1.00 21.47 332 ARG A N 1
ATOM 2429 C CA . ARG A 1 332 ? -4.149 -11.587 -44.050 1.00 21.47 332 ARG A CA 1
ATOM 2430 C C . ARG A 1 332 ? -3.527 -10.436 -44.888 1.00 21.47 332 ARG A C 1
ATOM 2432 O O . ARG A 1 332 ? -3.999 -10.218 -45.999 1.00 21.47 332 ARG A O 1
ATOM 2439 N N . PRO A 1 333 ? -2.420 -9.801 -44.427 1.00 23.92 333 PRO A N 1
ATOM 2440 C CA . PRO A 1 333 ? -1.087 -10.304 -44.815 1.00 23.92 333 PRO A CA 1
ATOM 2441 C C . PRO A 1 333 ? -0.039 -10.399 -43.673 1.00 23.92 333 PRO A C 1
ATOM 2443 O O . PRO A 1 333 ? 0.051 -9.554 -42.793 1.00 23.92 333 PRO A O 1
ATOM 2446 N N . SER A 1 334 ? 0.733 -11.495 -43.727 1.00 24.05 334 SER A N 1
ATOM 2447 C CA . SER A 1 334 ? 2.068 -11.770 -43.142 1.00 24.05 334 SER A CA 1
ATOM 2448 C C . SER A 1 334 ? 2.441 -11.242 -41.741 1.00 24.05 334 SER A C 1
ATOM 2450 O O . SER A 1 334 ? 3.149 -10.252 -41.598 1.00 24.05 334 SER A O 1
ATOM 2452 N N . VAL A 1 335 ? 2.117 -12.052 -40.727 1.00 22.33 335 VAL A N 1
ATOM 2453 C CA . VAL A 1 335 ? 2.823 -12.163 -39.436 1.00 22.33 335 VAL A CA 1
ATOM 2454 C C . VAL A 1 335 ? 3.121 -13.652 -39.236 1.00 22.33 335 VAL A C 1
ATOM 2456 O O . VAL A 1 335 ? 2.269 -14.492 -39.558 1.00 22.33 335 VAL A O 1
ATOM 2459 N N . PHE A 1 336 ? 4.320 -14.001 -38.762 1.00 21.12 336 PHE A N 1
ATOM 2460 C CA . PHE A 1 336 ? 4.656 -15.379 -38.396 1.00 21.12 336 PHE A CA 1
ATOM 2461 C C . PHE A 1 336 ? 3.683 -15.836 -37.301 1.00 21.12 336 PHE A C 1
ATOM 2463 O O . PHE A 1 336 ? 3.709 -15.349 -36.175 1.00 21.12 336 PHE A O 1
ATOM 2470 N N . ARG A 1 337 ? 2.760 -16.730 -37.668 1.00 20.66 337 ARG A N 1
ATOM 2471 C CA . ARG A 1 337 ? 1.776 -17.310 -36.756 1.00 20.66 337 ARG A CA 1
ATOM 2472 C C . ARG A 1 337 ? 2.451 -18.392 -35.927 1.00 20.66 337 ARG A C 1
ATOM 2474 O O . ARG A 1 337 ? 2.753 -19.457 -36.462 1.00 20.66 337 ARG A O 1
ATOM 2481 N N . SER A 1 338 ? 2.583 -18.178 -34.623 1.00 27.42 338 SER A N 1
ATOM 2482 C CA . SER A 1 338 ? 2.472 -19.301 -33.698 1.00 27.42 338 SER A CA 1
ATOM 2483 C C . SER A 1 338 ? 1.018 -19.789 -33.738 1.00 27.42 338 SER A C 1
ATOM 2485 O O . SER A 1 338 ? 0.065 -19.007 -33.792 1.00 27.42 338 SER A O 1
ATOM 2487 N N . SER A 1 339 ? 0.838 -21.103 -33.849 1.00 23.56 339 SER A N 1
ATOM 2488 C CA . SER A 1 339 ? -0.493 -21.712 -33.861 1.00 23.56 339 SER A CA 1
ATOM 2489 C C . SER A 1 339 ? -1.186 -21.461 -32.517 1.00 23.56 339 SER A C 1
ATOM 2491 O O . SER A 1 339 ? -0.528 -21.577 -31.486 1.00 23.56 339 SER A O 1
ATOM 2493 N N . PRO A 1 340 ? -2.499 -21.161 -32.488 1.00 28.17 340 PRO A N 1
ATOM 2494 C CA . PRO A 1 340 ? -3.231 -21.026 -31.240 1.00 28.17 340 PRO A CA 1
ATOM 2495 C C . PRO A 1 340 ? -3.387 -22.422 -30.636 1.00 28.17 340 PRO A C 1
ATOM 2497 O O . PRO A 1 340 ? -4.290 -23.177 -31.010 1.00 28.17 340 PRO A O 1
ATOM 2500 N N . THR A 1 341 ? -2.491 -22.799 -29.728 1.00 30.50 341 THR A N 1
ATOM 2501 C CA . THR A 1 341 ? -2.678 -23.976 -28.882 1.00 30.50 341 THR A CA 1
ATOM 2502 C C . THR A 1 341 ? -3.876 -23.708 -27.981 1.00 30.50 341 THR A C 1
ATOM 2504 O O . THR A 1 341 ? -3.835 -22.938 -27.026 1.00 30.50 341 THR A O 1
ATOM 2507 N N . ARG A 1 342 ? -4.998 -24.308 -28.375 1.00 35.09 342 ARG A N 1
ATOM 2508 C CA . ARG A 1 342 ? -6.260 -24.318 -27.645 1.00 35.09 342 ARG A CA 1
ATOM 2509 C C . ARG A 1 342 ? -6.084 -25.052 -26.314 1.00 35.09 342 ARG A C 1
ATOM 2511 O O . ARG A 1 342 ? -5.478 -26.117 -26.292 1.00 35.09 342 ARG A O 1
ATOM 2518 N N . TYR A 1 343 ? -6.713 -24.517 -25.267 1.00 37.91 343 TYR A N 1
ATOM 2519 C CA . TYR A 1 343 ? -6.888 -25.138 -23.948 1.00 37.91 343 TYR A CA 1
ATOM 2520 C C . TYR A 1 343 ? -5.574 -25.557 -23.275 1.00 37.91 343 TYR A C 1
ATOM 2522 O O . TYR A 1 343 ? -5.204 -26.730 -23.283 1.00 37.91 343 TYR A O 1
ATOM 2530 N N . GLY A 1 344 ? -4.891 -24.592 -22.657 1.00 43.44 344 GLY A N 1
ATOM 2531 C CA . GLY A 1 344 ? -3.843 -24.866 -21.678 1.00 43.44 344 GLY A CA 1
ATOM 2532 C C . GLY A 1 344 ? -4.294 -24.471 -20.274 1.00 43.44 344 GLY A C 1
ATOM 2533 O O . GLY A 1 344 ? -4.733 -23.341 -20.073 1.00 43.44 344 GLY A O 1
ATOM 2534 N N . SER A 1 345 ? -4.209 -25.380 -19.303 1.00 53.19 345 SER A N 1
ATOM 2535 C CA . SER A 1 345 ? -4.342 -25.029 -17.884 1.00 53.19 345 SER A CA 1
ATOM 2536 C C . SER A 1 345 ? -2.967 -24.638 -17.350 1.00 53.19 345 SER A C 1
ATOM 2538 O O . SER A 1 345 ? -2.054 -25.469 -17.368 1.00 53.19 345 SER A O 1
ATOM 2540 N N . THR A 1 346 ? -2.815 -23.403 -16.874 1.00 52.19 346 THR A N 1
ATOM 2541 C CA . THR A 1 346 ? -1.626 -22.992 -16.116 1.00 52.19 346 THR A CA 1
ATOM 2542 C C . THR A 1 346 ? -1.885 -23.222 -14.638 1.00 52.19 346 THR A C 1
ATOM 2544 O O . THR A 1 346 ? -2.850 -22.689 -14.092 1.00 52.19 346 THR A O 1
ATOM 2547 N N . ASN A 1 347 ? -1.018 -24.005 -14.004 1.00 64.12 347 ASN A N 1
ATOM 2548 C CA . ASN A 1 347 ? -1.041 -24.255 -12.571 1.00 64.12 347 ASN A CA 1
ATOM 2549 C C . ASN A 1 347 ? 0.182 -23.603 -11.931 1.00 64.12 347 ASN A C 1
ATOM 2551 O O . ASN A 1 347 ? 1.312 -23.868 -12.339 1.00 64.12 347 ASN A O 1
ATOM 2555 N N . CYS A 1 348 ? -0.059 -22.802 -10.902 1.00 63.44 348 CYS A N 1
ATOM 2556 C CA . CYS A 1 348 ? 0.946 -22.166 -10.063 1.00 63.44 348 CYS A CA 1
ATOM 2557 C C . CYS A 1 348 ? 0.847 -22.749 -8.650 1.00 63.44 348 CYS A C 1
ATOM 2559 O O . CYS A 1 348 ? -0.244 -22.876 -8.090 1.00 63.44 348 CYS A O 1
ATOM 2561 N N . ARG A 1 349 ? 1.983 -23.113 -8.055 1.00 64.25 349 ARG A N 1
ATOM 2562 C CA . ARG A 1 349 ? 2.074 -23.567 -6.663 1.00 64.25 349 ARG A CA 1
ATOM 2563 C C . ARG A 1 349 ? 3.214 -22.857 -5.947 1.00 64.25 349 ARG A C 1
ATOM 2565 O O . ARG A 1 349 ? 4.344 -22.874 -6.433 1.00 64.25 349 ARG A O 1
ATOM 2572 N N . ASN A 1 350 ? 2.914 -22.351 -4.751 1.00 58.38 350 ASN A N 1
ATOM 2573 C CA . ASN A 1 350 ? 3.882 -21.755 -3.832 1.00 58.38 350 ASN A CA 1
ATOM 2574 C C . ASN A 1 350 ? 4.038 -22.612 -2.574 1.00 58.38 350 ASN A C 1
ATOM 2576 O O . ASN A 1 350 ? 3.072 -22.837 -1.836 1.00 58.38 350 ASN A O 1
ATOM 2580 N N . GLY A 1 351 ? 5.264 -23.081 -2.344 1.00 44.97 351 GLY A N 1
ATOM 2581 C CA . GLY A 1 351 ? 5.693 -23.740 -1.115 1.00 44.97 351 GLY A CA 1
ATOM 2582 C C . GLY A 1 351 ? 6.465 -22.766 -0.228 1.00 44.97 351 GLY A C 1
ATOM 2583 O O . GLY A 1 351 ? 7.470 -22.196 -0.653 1.00 44.97 351 GLY A O 1
ATOM 2584 N N . SER A 1 352 ? 6.003 -22.589 1.006 1.00 53.47 352 SER A N 1
ATOM 2585 C CA . SER A 1 352 ? 6.554 -21.644 1.980 1.00 53.47 352 SER A CA 1
ATOM 2586 C C . SER A 1 352 ? 6.337 -22.148 3.412 1.00 53.47 352 SER A C 1
ATOM 2588 O O . SER A 1 352 ? 5.534 -23.051 3.640 1.00 53.47 352 SER A O 1
ATOM 2590 N N . ILE A 1 353 ? 7.057 -21.572 4.382 1.00 42.06 353 ILE A N 1
ATOM 2591 C CA . ILE A 1 353 ? 7.004 -21.983 5.803 1.00 42.06 353 ILE A CA 1
ATOM 2592 C C . ILE A 1 353 ? 5.644 -21.644 6.450 1.00 42.06 353 ILE A C 1
ATOM 2594 O O . ILE A 1 353 ? 5.222 -22.300 7.399 1.00 42.06 353 ILE A O 1
ATOM 2598 N N . ARG A 1 354 ? 4.938 -20.634 5.927 1.00 46.47 354 ARG A N 1
ATOM 2599 C CA . ARG A 1 354 ? 3.566 -20.244 6.299 1.00 46.47 354 ARG A CA 1
ATOM 2600 C C . ARG A 1 354 ? 2.737 -19.984 5.048 1.00 46.47 354 ARG A C 1
ATOM 2602 O O . ARG A 1 354 ? 3.290 -19.617 4.014 1.00 46.47 354 ARG A O 1
ATOM 2609 N N . THR A 1 355 ? 1.420 -20.133 5.143 1.00 40.19 355 THR A N 1
ATOM 2610 C CA . THR A 1 355 ? 0.503 -19.929 4.009 1.00 40.19 355 THR A CA 1
ATOM 2611 C C . THR A 1 355 ? 0.507 -18.485 3.498 1.00 40.19 355 THR A C 1
ATOM 2613 O O . THR A 1 355 ? 0.497 -18.292 2.282 1.00 40.19 355 THR A O 1
ATOM 2616 N N . PHE A 1 356 ? 0.590 -17.508 4.409 1.00 42.66 356 PHE A N 1
ATOM 2617 C CA . PHE A 1 356 ? 0.541 -16.066 4.144 1.00 42.66 356 PHE A CA 1
ATOM 2618 C C . PHE A 1 356 ? 1.769 -15.346 4.686 1.00 42.66 356 PHE A C 1
ATOM 2620 O O . PHE A 1 356 ? 2.236 -15.717 5.766 1.00 42.66 356 PHE A O 1
ATOM 2627 N N . LEU A 1 357 ? 2.220 -14.323 3.950 1.00 32.84 357 LEU A N 1
ATOM 2628 C CA . LEU A 1 357 ? 3.408 -13.468 4.126 1.00 32.84 357 LEU A CA 1
ATOM 2629 C C . LEU A 1 357 ? 4.791 -13.969 3.679 1.00 32.84 357 LEU A C 1
ATOM 2631 O O . LEU A 1 357 ? 5.493 -13.155 3.086 1.00 32.84 357 LEU A O 1
ATOM 2635 N N . PRO A 1 358 ? 5.271 -15.197 3.966 1.00 45.91 358 PRO A N 1
ATOM 2636 C CA . PRO A 1 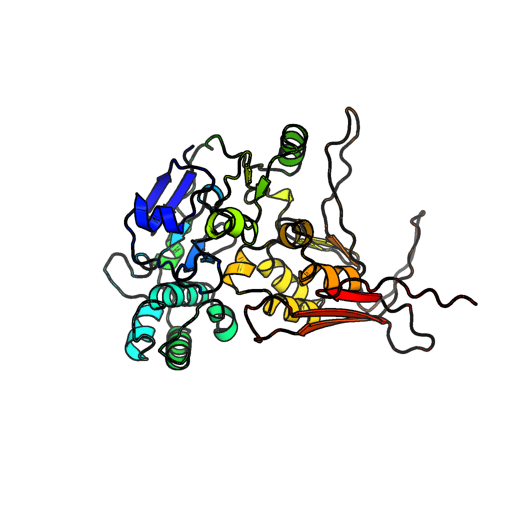358 ? 6.676 -15.495 3.754 1.00 45.91 358 PRO A CA 1
ATOM 2637 C C . PRO A 1 358 ? 6.982 -15.570 2.267 1.00 45.91 358 PRO A C 1
ATOM 2639 O O . PRO A 1 358 ? 6.191 -16.097 1.480 1.00 45.91 358 PRO A O 1
ATOM 2642 N N . SER A 1 359 ? 8.196 -15.157 1.921 1.00 44.44 359 SER A N 1
ATOM 2643 C CA . SER A 1 359 ? 8.781 -15.446 0.620 1.00 44.44 359 SER A CA 1
ATOM 2644 C C . SER A 1 359 ? 8.681 -16.938 0.300 1.00 44.44 359 SER A C 1
ATOM 2646 O O . SER A 1 359 ? 8.821 -17.804 1.178 1.00 44.44 359 SER A O 1
ATOM 2648 N N . ALA A 1 360 ? 8.461 -17.256 -0.974 1.00 41.84 360 ALA A N 1
ATOM 2649 C CA . ALA A 1 360 ? 8.442 -18.639 -1.410 1.00 41.84 360 ALA A CA 1
ATOM 2650 C C . ALA A 1 360 ? 9.805 -19.303 -1.155 1.00 41.84 360 ALA A C 1
ATOM 2652 O O . ALA A 1 360 ? 10.852 -18.822 -1.585 1.00 41.84 360 ALA A O 1
ATOM 2653 N N . VAL A 1 361 ? 9.781 -20.468 -0.502 1.00 40.38 361 VAL A N 1
ATOM 2654 C CA . VAL A 1 361 ? 10.929 -21.389 -0.488 1.00 40.38 361 VAL A CA 1
ATOM 2655 C C . VAL A 1 361 ? 11.066 -22.026 -1.872 1.00 40.38 361 VAL A C 1
ATOM 2657 O O . VAL A 1 361 ? 12.168 -22.295 -2.348 1.00 40.38 361 VAL A O 1
ATOM 2660 N N . ARG A 1 362 ? 9.928 -22.256 -2.539 1.00 45.62 362 ARG A N 1
ATOM 2661 C CA . ARG A 1 362 ? 9.850 -22.726 -3.919 1.00 45.62 362 ARG A CA 1
ATOM 2662 C C . ARG A 1 362 ? 8.558 -22.237 -4.570 1.00 45.62 362 ARG A C 1
ATOM 2664 O O . ARG A 1 362 ? 7.480 -22.550 -4.064 1.00 45.62 362 ARG A O 1
ATOM 2671 N N . SER A 1 363 ? 8.658 -21.564 -5.711 1.00 45.28 363 SER A N 1
ATOM 2672 C CA . SER A 1 363 ? 7.509 -21.291 -6.585 1.00 45.28 363 SER A CA 1
ATOM 2673 C C . SER A 1 363 ? 7.623 -22.149 -7.841 1.00 45.28 363 SER A C 1
ATOM 2675 O O . SER A 1 363 ? 8.716 -22.399 -8.356 1.00 45.28 363 SER A O 1
ATOM 2677 N N . THR A 1 364 ? 6.511 -22.715 -8.293 1.00 48.12 364 THR A N 1
ATOM 2678 C CA . THR A 1 364 ? 6.500 -23.685 -9.392 1.00 48.12 364 THR A CA 1
ATOM 2679 C C . THR A 1 364 ? 5.301 -23.396 -10.264 1.00 48.12 364 THR A C 1
ATOM 2681 O O . THR A 1 364 ? 4.178 -23.406 -9.761 1.00 48.12 364 THR A O 1
ATOM 2684 N N . SER A 1 365 ? 5.530 -23.147 -11.546 1.00 54.62 365 SER A N 1
ATOM 2685 C CA . SER A 1 365 ? 4.461 -22.860 -12.495 1.00 54.62 365 SER A CA 1
ATOM 2686 C C . SER A 1 365 ? 4.638 -23.710 -13.738 1.00 54.62 365 SER A C 1
ATOM 2688 O O . SER A 1 365 ? 5.750 -23.832 -14.252 1.00 54.62 365 SER A O 1
ATOM 2690 N N . TRP A 1 366 ? 3.559 -24.313 -14.221 1.00 55.56 366 TRP A N 1
ATOM 2691 C CA . TRP A 1 366 ? 3.579 -25.061 -15.472 1.00 55.56 366 TRP A CA 1
ATOM 2692 C C . TRP A 1 366 ? 2.295 -24.859 -16.260 1.00 55.56 366 TRP A C 1
ATOM 2694 O O . TRP A 1 366 ? 1.214 -24.727 -15.684 1.00 55.56 366 TRP A O 1
ATOM 2704 N N . SER A 1 367 ? 2.416 -24.876 -17.582 1.00 45.06 367 SER A N 1
ATOM 2705 C CA . SER A 1 367 ? 1.296 -24.901 -18.512 1.00 45.06 367 SER A CA 1
ATOM 2706 C C . SER A 1 367 ? 1.342 -26.187 -19.336 1.00 45.06 367 SER A C 1
ATOM 2708 O O . SER A 1 367 ? 2.378 -26.591 -19.870 1.00 45.06 367 SER A O 1
ATOM 2710 N N . THR A 1 368 ? 0.204 -26.875 -19.402 1.00 45.72 368 THR A N 1
ATOM 2711 C CA . THR A 1 368 ? 0.020 -28.084 -20.217 1.00 45.72 368 THR A CA 1
ATOM 2712 C C . THR A 1 368 ? -1.111 -27.850 -21.202 1.00 45.72 368 THR A C 1
ATOM 2714 O O . THR A 1 368 ? -2.204 -27.479 -20.774 1.00 45.72 368 THR A O 1
ATOM 2717 N N . GLY A 1 369 ? -0.876 -28.094 -22.495 1.00 43.94 369 GLY A N 1
ATOM 2718 C CA . GLY A 1 369 ? -1.961 -28.244 -23.470 1.00 43.94 369 GLY A CA 1
ATOM 2719 C C . GLY A 1 369 ? -2.813 -29.481 -23.153 1.00 43.94 369 GLY A C 1
ATOM 2720 O O . GLY A 1 369 ? -2.301 -30.447 -22.589 1.00 43.94 369 GLY A O 1
ATOM 2721 N N . ALA A 1 370 ? -4.109 -29.440 -23.471 1.00 41.66 370 ALA A N 1
ATOM 2722 C CA . ALA A 1 370 ? -5.076 -30.516 -23.221 1.00 41.66 370 ALA A CA 1
ATOM 2723 C C . ALA A 1 370 ? -4.584 -31.924 -23.652 1.00 41.66 370 ALA A C 1
ATOM 2725 O O . ALA A 1 370 ? -3.794 -32.039 -24.593 1.00 41.66 370 ALA A O 1
ATOM 2726 N N . PRO A 1 371 ? -5.083 -33.006 -23.015 1.00 40.62 371 PRO A N 1
ATOM 2727 C CA . PRO A 1 371 ? -4.618 -34.372 -23.240 1.00 40.62 371 PRO A CA 1
ATOM 2728 C C . PRO A 1 371 ? -5.089 -34.879 -24.607 1.00 40.62 371 PRO A C 1
ATOM 2730 O O . PRO A 1 371 ? -6.148 -35.477 -24.746 1.00 40.62 371 PRO A O 1
ATOM 2733 N N . SER A 1 372 ? -4.303 -34.617 -25.643 1.00 37.84 372 SER A N 1
ATOM 2734 C CA . SER A 1 372 ? -4.356 -35.339 -26.914 1.00 37.84 372 SER A CA 1
ATOM 2735 C C . SER A 1 372 ? -2.929 -35.810 -27.174 1.00 37.84 372 SER A C 1
ATOM 2737 O O . SER A 1 372 ? -2.046 -34.956 -27.233 1.00 37.84 372 SER A O 1
ATOM 2739 N N . PRO A 1 373 ? -2.636 -37.117 -27.256 1.00 40.97 373 PRO A N 1
ATOM 2740 C CA . PRO A 1 373 ? -1.288 -37.552 -27.588 1.00 40.97 373 PRO A CA 1
ATOM 2741 C C . PRO A 1 373 ? -0.930 -37.086 -29.013 1.00 40.97 373 PRO A C 1
ATOM 2743 O O . PRO A 1 373 ? -1.736 -37.287 -29.925 1.00 40.97 373 PRO A O 1
ATOM 2746 N N . PRO A 1 374 ? 0.258 -36.491 -29.231 1.00 45.44 374 PRO A N 1
ATOM 2747 C CA . PRO A 1 374 ? 1.300 -36.169 -28.251 1.00 45.44 374 PRO A CA 1
ATOM 2748 C C . PRO A 1 374 ? 1.037 -34.826 -27.537 1.00 45.44 374 PRO A C 1
ATOM 2750 O O . PRO A 1 374 ? 0.622 -33.860 -28.175 1.00 45.44 374 PRO A O 1
ATOM 2753 N N . CYS A 1 375 ? 1.319 -34.750 -26.226 1.00 37.19 375 CYS A N 1
ATOM 2754 C CA . CYS A 1 375 ? 1.269 -33.498 -25.458 1.00 37.19 375 CYS A CA 1
ATOM 2755 C C . CYS A 1 375 ? 1.981 -32.371 -26.218 1.00 37.19 375 CYS A C 1
ATOM 2757 O O . CYS A 1 375 ? 3.181 -32.462 -26.483 1.00 37.19 375 CYS A O 1
ATOM 2759 N N . ALA A 1 376 ? 1.252 -31.299 -26.531 1.00 43.56 376 ALA A N 1
ATOM 2760 C CA . ALA A 1 376 ? 1.861 -30.061 -26.998 1.00 43.56 376 ALA A CA 1
ATOM 2761 C C . ALA A 1 376 ? 2.857 -29.548 -25.938 1.00 43.56 376 ALA A C 1
ATOM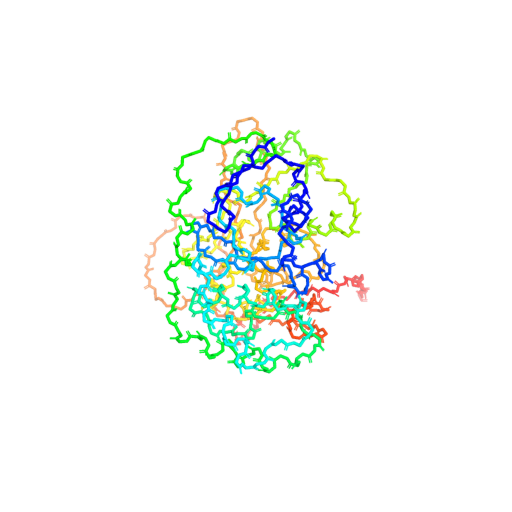 2763 O O . ALA A 1 376 ? 2.598 -29.669 -24.739 1.00 43.56 376 ALA A O 1
ATOM 2764 N N . SER A 1 377 ? 3.994 -29.019 -26.395 1.00 49.88 377 SER A N 1
ATOM 2765 C CA . SER A 1 377 ? 5.189 -28.674 -25.612 1.00 49.88 377 SER A CA 1
ATOM 2766 C C . SER A 1 377 ? 4.883 -28.074 -24.225 1.00 49.88 377 SER A C 1
ATOM 2768 O O . SER A 1 377 ? 4.390 -26.947 -24.161 1.00 49.88 377 SER A O 1
ATOM 2770 N N . PRO A 1 378 ? 5.172 -28.780 -23.113 1.00 49.81 378 PRO A N 1
ATOM 2771 C CA . PRO A 1 378 ? 4.959 -28.243 -21.773 1.00 49.81 378 PRO A CA 1
ATOM 2772 C C . PRO A 1 378 ? 5.975 -27.132 -21.466 1.00 49.81 378 PRO A C 1
ATOM 2774 O O . PRO A 1 378 ? 7.176 -27.321 -21.659 1.00 49.81 378 PRO A O 1
ATOM 2777 N N . LEU A 1 379 ? 5.507 -25.993 -20.947 1.00 54.28 379 LEU A N 1
ATOM 2778 C CA . LEU A 1 379 ? 6.362 -24.942 -20.383 1.00 54.28 379 LEU A CA 1
ATOM 2779 C C . LEU A 1 379 ? 6.296 -25.031 -18.858 1.00 54.28 379 LEU A C 1
ATOM 2781 O O . LEU A 1 379 ? 5.217 -24.939 -18.275 1.00 54.28 379 LEU A O 1
ATOM 2785 N N . ALA A 1 380 ? 7.443 -25.216 -18.206 1.00 53.66 380 ALA A N 1
ATOM 2786 C CA . ALA A 1 380 ? 7.557 -25.271 -16.751 1.00 53.66 380 ALA A CA 1
ATOM 2787 C C . ALA A 1 380 ? 8.682 -24.350 -16.266 1.00 53.66 380 ALA A C 1
ATOM 2789 O O . ALA A 1 380 ? 9.779 -24.358 -16.823 1.00 53.66 380 ALA A O 1
ATOM 2790 N N . ALA A 1 381 ? 8.416 -23.590 -15.207 1.00 58.44 381 ALA A N 1
ATOM 2791 C CA . ALA A 1 381 ? 9.349 -22.652 -14.597 1.00 58.44 381 ALA A CA 1
ATOM 2792 C C . ALA A 1 381 ? 9.341 -22.778 -13.065 1.00 58.44 381 ALA A C 1
ATOM 2794 O O . ALA A 1 381 ? 8.335 -23.146 -12.451 1.00 58.44 381 ALA A O 1
ATOM 2795 N N . TRP A 1 382 ? 10.484 -22.476 -12.447 1.00 56.41 382 TRP A N 1
ATOM 2796 C CA . TRP A 1 382 ? 10.727 -22.678 -11.018 1.00 56.41 382 TRP A CA 1
ATOM 2797 C C . TRP A 1 382 ? 11.435 -21.457 -10.416 1.00 56.41 382 TRP A C 1
ATOM 2799 O O . TRP A 1 382 ? 12.462 -21.040 -10.944 1.00 56.41 382 TRP A O 1
ATOM 2809 N N . GLY A 1 383 ? 10.932 -20.934 -9.297 1.00 47.56 383 GLY A N 1
ATOM 2810 C CA . GLY A 1 383 ? 11.639 -20.013 -8.401 1.00 47.56 383 GLY A CA 1
ATOM 2811 C C . GLY A 1 383 ? 12.249 -20.756 -7.205 1.00 47.56 383 GLY A C 1
ATOM 2812 O O . GLY A 1 383 ? 11.761 -21.815 -6.795 1.00 47.56 383 GLY A O 1
ATOM 2813 N N . GLY A 1 384 ? 13.345 -20.235 -6.651 1.00 43.31 384 GLY A N 1
ATOM 2814 C CA . GLY A 1 384 ? 14.047 -20.799 -5.491 1.00 43.31 384 GLY A CA 1
ATOM 2815 C C . GLY A 1 384 ? 14.959 -21.995 -5.796 1.00 43.31 384 GLY A C 1
ATOM 2816 O O . GLY A 1 384 ? 15.438 -22.656 -4.877 1.00 43.31 384 GLY A O 1
ATOM 2817 N N . ARG A 1 385 ? 15.238 -22.293 -7.074 1.00 54.97 385 ARG A N 1
ATOM 2818 C CA . ARG A 1 385 ? 16.270 -23.262 -7.487 1.00 54.97 385 ARG A CA 1
ATOM 2819 C C . ARG A 1 385 ? 17.363 -22.560 -8.285 1.00 54.97 385 ARG A C 1
ATOM 2821 O O . ARG A 1 385 ? 17.072 -21.940 -9.299 1.00 54.97 385 ARG A O 1
ATOM 2828 N N . ARG A 1 386 ? 18.627 -22.703 -7.871 1.00 45.94 386 ARG A N 1
ATOM 2829 C CA . ARG A 1 386 ? 19.762 -22.451 -8.773 1.00 45.94 386 ARG A CA 1
ATOM 2830 C C . ARG A 1 386 ? 19.841 -23.613 -9.761 1.00 45.94 386 ARG A C 1
ATOM 2832 O O . ARG A 1 386 ? 19.657 -24.762 -9.356 1.00 45.94 386 ARG A O 1
ATOM 2839 N N . ASN A 1 387 ? 20.117 -23.324 -11.032 1.00 38.09 387 ASN A N 1
ATOM 2840 C CA . ASN A 1 387 ? 20.513 -24.341 -12.002 1.00 38.09 387 ASN A CA 1
ATOM 2841 C C . ASN A 1 387 ? 21.655 -25.170 -11.396 1.00 38.09 387 ASN A C 1
ATOM 2843 O O . ASN A 1 387 ? 22.738 -24.643 -11.150 1.00 38.09 387 ASN A O 1
ATOM 2847 N N . ALA A 1 388 ? 21.425 -26.461 -11.154 1.00 29.25 388 ALA A N 1
ATOM 2848 C CA . ALA A 1 388 ? 22.536 -27.400 -11.171 1.00 29.25 388 ALA A CA 1
ATOM 2849 C C . ALA A 1 388 ? 23.143 -27.323 -12.585 1.00 29.25 388 ALA A C 1
ATOM 2851 O O . ALA A 1 388 ? 22.373 -27.225 -13.549 1.00 29.25 388 ALA A O 1
ATOM 2852 N N . PRO A 1 389 ? 24.479 -27.308 -12.743 1.00 26.69 389 PRO A N 1
ATOM 2853 C CA . PRO A 1 389 ? 25.074 -27.282 -14.071 1.00 26.69 389 PRO A CA 1
ATOM 2854 C C . PRO A 1 389 ? 24.555 -28.488 -14.866 1.00 26.69 389 PRO A C 1
ATOM 2856 O O . PRO A 1 389 ? 24.311 -29.544 -14.269 1.00 26.69 389 PRO A O 1
ATOM 2859 N N . PRO A 1 390 ? 24.354 -28.361 -16.188 1.00 28.19 390 PRO A N 1
ATOM 2860 C CA . PRO A 1 390 ? 23.933 -29.490 -16.994 1.00 28.19 390 PRO A CA 1
ATOM 2861 C C . PRO A 1 390 ? 25.004 -30.570 -16.860 1.00 28.19 390 PRO A C 1
ATOM 2863 O O . PRO A 1 390 ? 26.132 -30.410 -17.326 1.00 28.19 390 PRO A O 1
ATOM 2866 N N . VAL A 1 391 ? 24.659 -31.677 -16.200 1.00 26.84 391 VAL A N 1
ATOM 2867 C CA . VAL A 1 391 ? 25.412 -32.918 -16.342 1.00 26.84 391 VAL A CA 1
ATOM 2868 C C . VAL A 1 391 ? 25.168 -33.352 -17.777 1.00 26.84 391 VAL A C 1
ATOM 2870 O O . VAL A 1 391 ? 24.169 -33.997 -18.092 1.00 26.84 391 VAL A O 1
ATOM 2873 N N . TRP A 1 392 ? 26.057 -32.922 -18.668 1.00 26.58 392 TRP A N 1
ATOM 2874 C CA . TRP A 1 392 ? 26.183 -33.482 -19.998 1.00 26.58 392 TRP A CA 1
ATOM 2875 C C . TRP A 1 392 ? 26.442 -34.978 -19.828 1.00 26.58 392 TRP A C 1
ATOM 2877 O O . TRP A 1 392 ? 27.562 -35.394 -19.531 1.00 26.58 392 TRP A O 1
ATOM 2887 N N . ARG A 1 393 ? 25.408 -35.805 -20.008 1.00 30.55 393 ARG A N 1
ATOM 2888 C CA . ARG A 1 393 ? 25.635 -37.186 -20.424 1.00 30.55 393 ARG A CA 1
ATOM 2889 C C . ARG A 1 393 ? 26.226 -37.099 -21.827 1.00 30.55 393 ARG A C 1
ATOM 2891 O O . ARG A 1 393 ? 25.553 -36.670 -22.761 1.00 30.55 393 ARG A O 1
ATOM 2898 N N . ARG A 1 394 ? 27.521 -37.392 -21.929 1.00 24.56 394 ARG A N 1
ATOM 2899 C CA . ARG A 1 394 ? 28.181 -37.682 -23.203 1.00 24.56 394 ARG A CA 1
ATOM 2900 C C . ARG A 1 394 ? 27.669 -39.034 -23.742 1.00 24.56 394 ARG A C 1
ATOM 2902 O O . ARG A 1 394 ? 27.194 -39.822 -22.924 1.00 24.56 394 ARG A O 1
ATOM 2909 N N . PRO A 1 395 ? 27.687 -39.204 -25.079 1.00 37.09 395 PRO A N 1
ATOM 2910 C CA . PRO A 1 395 ? 26.826 -40.118 -25.837 1.00 37.09 395 PRO A CA 1
ATOM 2911 C C . PRO A 1 395 ? 26.918 -41.588 -25.443 1.00 37.09 395 PRO A C 1
ATOM 2913 O O . PRO A 1 395 ? 28.016 -42.022 -25.028 1.00 37.09 395 PRO A O 1
#

Organism: NCBI:txid1294273

Radius of gyration: 22.94 Å; Cα contacts (8 Å, |Δi|>4): 767; chains: 1; bounding box: 51×64×70 Å

Mean predicted aligned error: 10.03 Å

Foldseek 3Di:
DWAWEAELNHIDTDDDDQLDFQQCCCCPVVVVPCQDDDDLQQQAQSRWKWKQDPVGIAIARRSQHTPNLRRLIYIYFLVSQADPVRHHQLLVVLCVVLVVDDPSRLVRSLSRLLLRCLVVLHLVCCQSCLRHDDDPPPCVSSNRSSVSNSPPDNDPSVVNRNPPRPDDDDDDDPAEDQAPVVVQVVCLVVVVADEAALSSPVSCCVRVVVDDGPPYYYDSNHPQQQDWDDDQFKIWHRQNYFLVNVLVVCCVQAVQVSLLSSQAAGSNSSVRHGPNNLVVVVALLRQPPQALQQQVWDADDDHDDDPPDDDDDDRTTIGTGADDDDDDDDDDDDDPDDDPLHDKRKHKDFDDPDSHHDGGCKIKIKIWRDDDPPTDDIGIGMGNDDDDPPPPPDD

pLDDT: mean 80.45, std 24.64, range [20.66, 98.94]

InterPro domains:
  IPR001041 2Fe-2S ferredoxin-type iron-sulfur binding domain [PF00111] (7-53)
  IPR001041 2Fe-2S ferredoxin-type iron-sulfur binding domain [PS51085] (1-81)
  IPR001041 2Fe-2S ferredoxin-type iron-sulfur binding domain [cd00207] (3-77)
  IPR002346 Molybdopterin dehydrogenase, FAD-binding [PF00941] (175-306)
  IPR002888 [2Fe-2S]-binding [PF01799] (77-146)
  IPR006058 2Fe-2S ferredoxin, iron-sulphur binding site [PS00197] (39-47)
  IPR012675 Beta-grasp domain superfamily [G3DSA:3.10.20.30] (1-81)
  IPR016166 FAD-binding domain, PCMH-type [PS51387] (166-346)
  IPR016167 FAD-binding, type PCMH, subdomain 1 [G3DSA:3.30.43.10] (175-224)
  IPR016169 FAD-binding, type PCMH, subdomain 2 [G3DSA:3.30.465.10] (226-353)
  IPR016208 Aldehyde oxidase/xanthine dehydrogenase-like [PTHR45444] (3-306)
  IPR036010 2Fe-2S ferredoxin-like superfamily [SSF54292] (2-82)
  IPR036318 FAD-binding, type PCMH-like superfamily [SSF56176] (173-306)
  IPR036884 [2Fe-2S]-binding domain superfamily [SSF47741] (89-162)

Secondary structure (DSSP, 8-state):
-EEEEEETTEEEEEE--TT-BHHHIIIIIS---SS--S-SSSSS-TTEEEEEETTEEEEEEGGG-BGGGGTT-EEE-GGGSS-TT-PPPHHHHHHHHTT--SS-SSHHHHHHHHHHHHHTT---HHHHHTT---SSS-SHHHHHHHHHHTTSPPPGGGGGGGTT----PPPPSSB--SSHHHHHHHHHH-TTPEEESS-TTHHHHHHTT-----SEEEGGG-GGGSSEEE-SSEEEEETT-BHHHHHHHHTTT-HHHHHHHHTSS-HHHHTT-BHHHHHHT--TT-SHHHHHHHTTPEE----PPPTT-------EEEEE-----------------------EEEEEEEE-SSSSSSPPSEEEEEEEE-S-SSPP--EEEEES-----------

Sequence (395 aa):
MAIRFLLNGEAQVVEADPTVTLLDWLREARRLTGTKEGCNEGDCGACTVMVTDQGGARALNACILFLPQLDGKAVRTVEGIAGADGTLHPVQQAMIDHHGSQCGFCTPGFVVSMATAHLNGRTDHDDQLAGNLCRCTGYAPIIRAAEAAADAPVPAWMHEDLAALSDAPAAETPFIPRTSDNLAEWYAANPEATLIAGATDVGLWVTKGLRDLSPVAFLNQCEDLKGIVANQETICVGAMTTLAEFGAFIADRHPSLAEMIRRYGSVQVRNAATIGGNIANGSPIGDSPPALIALGATLHLRERGGPGAACRWRSSLSITASRTGRRGSSSRPSVFRSSPTRYGSTNCRNGSIRTFLPSAVRSTSWSTGAPSPPCASPLAAWGGRRNAPPVWRRP